Protein AF-0000000071360344 (afdb_homodimer)

Sequence (388 aa):
MTTFVTMDKLINYLLEFGQLNQQQIDLIQRKAQVLELKKGEYFSEAGKIPKQVAFIKEGIFRVCYYNSKGDEITKYFIDENNFAVDIKSFNQKIPSSEYVQAVIDCSLLVFSTESLNDLSATIIQWDGIINKITEKALIEKVNKLSPMLAEDATTRYLKFLEKFPNLANRIPLSYLASYLGITQSSLSRIRKSIMTTFVTMDKLINYLLEFGQLNQQQIDLIQRKAQVLELKKGEYFSEAGKIPKQVAFIKEGIFRVCYYNSKGDEITKYFIDENNFAVDIKSFNQKIPSSEYVQAVIDCSLLVFSTESLNDLSATIIQWDGIINKITEKALIEKVNKLSPMLAEDATTRYLKFLEKFPNLANRIPLSYLASYLGITQSSLSRIRKSI

InterPro domains:
  IPR000595 Cyclic nucleotide-binding domain [PF00027] (36-120)
  IPR014710 RmlC-like jelly roll fold [G3DSA:2.60.120.10] (4-145)
  IPR018490 Cyclic nucleotide-binding domain superfamily [SSF51206] (12-142)

Radius of gyration: 22.09 Å; Cα contacts (8 Å, |Δi|>4): 625; chains: 2; bounding box: 54×63×44 Å

pLDDT: mean 91.69, std 9.58, range [35.25, 98.44]

Secondary structure (DSSP, 8-state):
-TTTGGGHHHHHHHHTSS---HHHHHHHHHH-EEEEE-TT-EEE-TTS---EEEEEEE--EEEEEE-TTS-EEEEEEE-SS-EE--HHHHHHT---SSEEEESS-EEEEEEEHHHHHHHHHH-TTHHHHHHHHHHHHHHHHHHHHGGGGGS-HHHHHHHHHHH-TTTGGGS-HHHHHHHHTS-HHHHHHHHHH-/-TTTGGGHHHHHHHHTSS---HHHHHHHHHH-EEEEE-TT-EEE-TTS---EEEEEEE--EEEEEE-TTS-EEEEEEE-SS-EE--HHHHHHT---SSEEEESS-EEEEEEEHHHHHHHHHH-TTHHHHHHHHHHHHHHHHHHHHGGGGGS-HHHHHHHHHHH-TTTGGGS-HHHHHHHHTS-HHHHHHHHHH-

Foldseek 3Di:
DVLLVLCVLVVVLLVVQHDDDPVLSVLLSVQKDKDKDAAFDWQADAPAQRFKKKAWQAAKKWKWAADPVRDIFTADMDGHSAMDDPVVSHVVVHGDRIIIGTQHITIIIMGGPVSLVVSVVPPVCSVSSVVVRVVVVVVVSVVLPPCLVVDDLLVNVVVCCVVPVPVCVSGDLQNVCRNSVHGSVVVVVSVVVD/DVLLVLCVLVVVLLVVQHDDDPVLSVLLSVQWDKDKDAAFDWQADAPAQRFKKKAWQAAKKWKWAADPVRDIFTADMDGHSAMDDPVVSHVVVHGDRIIIGTQHITIIIMGGPVSLVVSVVPPVCSVSSVVVRVVVVVVVSVVLPPCLVVDDLLVNVVVCCVVPVPVCVSGDLQNVCSNSVHGSVVVVVSVVVD

Organism: NCBI:txid346377

Solvent-accessible surface area (backbone atoms only — not comparable to full-atom values): 20898 Å² total; per-residue (Å²): 125,76,74,63,70,71,43,48,66,56,52,56,55,51,49,76,56,42,83,74,53,72,69,57,49,52,51,53,57,68,48,41,41,82,46,79,41,49,56,70,38,69,82,37,49,53,75,37,58,53,60,56,38,34,35,26,70,37,41,34,36,34,33,30,36,65,49,98,87,64,47,78,38,36,56,50,73,45,49,54,81,35,75,48,63,62,59,68,27,41,75,67,66,34,54,26,82,40,29,32,28,24,66,33,58,26,40,30,40,31,32,40,60,66,41,51,50,50,42,49,74,68,36,85,58,41,58,60,28,52,50,54,52,50,50,52,53,38,50,52,48,37,66,65,40,50,57,48,59,77,43,52,66,64,57,48,51,53,50,44,45,70,76,36,69,76,45,69,86,66,47,59,60,57,52,52,14,35,50,63,42,45,50,48,69,57,45,53,53,47,60,69,72,99,124,77,74,63,71,72,42,49,66,57,51,55,54,51,50,76,56,43,84,75,54,73,69,56,49,52,51,51,58,68,47,42,40,81,45,80,41,49,55,69,38,66,82,37,48,53,73,36,58,54,60,56,38,34,35,27,69,36,40,34,37,36,34,30,35,67,48,99,88,64,47,77,39,36,56,50,73,45,49,54,83,34,75,48,64,62,59,66,25,41,76,66,67,34,54,28,82,39,30,31,28,24,66,32,58,28,38,29,41,32,32,39,60,67,41,50,50,49,44,48,74,68,35,85,58,40,56,58,26,52,49,53,51,50,50,53,53,38,51,52,48,36,64,65,40,51,57,47,58,79,43,53,64,64,57,47,51,53,50,44,46,69,77,36,70,77,46,70,85,64,48,59,60,58,51,52,15,34,49,64,41,46,50,48,67,58,45,54,53,48,61,70,72,100

Nearest PDB structures (foldseek):
  3dn7-assembly1_A  TM=9.462E-01  e=2.264E-11  Cytophaga hutchinsonii ATCC 33406
  4i02-assembly3_D  TM=8.125E-01  e=3.010E-10  Escherichia coli K-12
  3rpq-assembly1_B  TM=7.724E-01  e=7.271E-10  Escherichia coli K-12
  1hw5-assembly1_B  TM=7.408E-01  e=7.271E-10  Escherichia coli
  6dt4-assembly1_B  TM=7.335E-01  e=1.164E-09  Yersinia pestis CO92

Structure (mmCIF, N/CA/C/O backbone):
data_AF-0000000071360344-model_v1
#
loop_
_entity.id
_entity.type
_entity.pdbx_description
1 polymer 'cAMP-binding protein'
#
loop_
_atom_site.group_PDB
_atom_site.id
_atom_site.type_symbol
_atom_site.label_atom_id
_atom_site.label_alt_id
_atom_site.label_comp_id
_atom_site.label_asym_id
_atom_site.label_entity_id
_atom_site.label_seq_id
_atom_site.pdbx_PDB_ins_code
_atom_site.Cartn_x
_atom_site.Cartn_y
_atom_site.Cartn_z
_atom_site.occupancy
_atom_site.B_iso_or_equiv
_atom_site.auth_seq_id
_atom_site.auth_comp_id
_atom_site.auth_asym_id
_atom_site.auth_atom_id
_atom_site.pdbx_PDB_model_num
ATOM 1 N N . MET A 1 1 ? -18.234 30.484 13.055 1 35.28 1 MET A N 1
ATOM 2 C CA . MET A 1 1 ? -18.516 30.75 11.648 1 35.28 1 MET A CA 1
ATOM 3 C C . MET A 1 1 ? -17.266 30.5 10.797 1 35.28 1 MET A C 1
ATOM 5 O O . MET A 1 1 ? -17.375 30.156 9.617 1 35.28 1 MET A O 1
ATOM 9 N N . THR A 1 2 ? -16.078 30.859 11.234 1 41.53 2 THR A N 1
ATOM 10 C CA . THR A 1 2 ? -14.758 31 10.617 1 41.53 2 THR A CA 1
ATOM 11 C C . THR A 1 2 ? -14.148 29.625 10.352 1 41.53 2 THR A C 1
ATOM 13 O O . THR A 1 2 ? -13.273 29.484 9.492 1 41.53 2 THR A O 1
ATOM 16 N N . THR A 1 3 ? -14.586 28.672 11.156 1 45.84 3 THR A N 1
ATOM 17 C CA . THR A 1 3 ? -14.023 27.312 11.133 1 45.84 3 THR A CA 1
ATOM 18 C C . THR A 1 3 ? -14.445 26.578 9.867 1 45.84 3 THR A C 1
ATOM 20 O O . THR A 1 3 ? -13.828 25.578 9.484 1 45.84 3 THR A O 1
ATOM 23 N N . PHE A 1 4 ? -15.594 27.016 9.328 1 49.22 4 PHE A N 1
ATOM 24 C CA . PHE A 1 4 ? -16.312 26.359 8.25 1 49.22 4 PHE A CA 1
ATOM 25 C C . PHE A 1 4 ? -15.539 26.469 6.938 1 49.22 4 PHE A C 1
ATOM 27 O O . PHE A 1 4 ? -15.5 25.531 6.148 1 49.22 4 PHE A O 1
ATOM 34 N N . VAL A 1 5 ? -15.109 27.672 6.594 1 52.62 5 VAL A N 1
ATOM 35 C CA . VAL A 1 5 ? -14.5 27.969 5.301 1 52.62 5 VAL A CA 1
ATOM 36 C C . VAL A 1 5 ? -13.211 27.172 5.141 1 52.62 5 VAL A C 1
ATOM 38 O O . VAL A 1 5 ? -12.844 26.781 4.027 1 52.62 5 VAL A O 1
ATOM 41 N N . THR A 1 6 ? -12.688 26.703 6.297 1 65.44 6 THR A N 1
ATOM 42 C CA . THR A 1 6 ? -11.32 26.219 6.367 1 65.44 6 THR A CA 1
ATOM 43 C C . THR A 1 6 ? -11.25 24.75 5.969 1 65.44 6 THR A C 1
ATOM 45 O O . THR A 1 6 ? -10.156 24.203 5.793 1 65.44 6 THR A O 1
ATOM 48 N N . MET A 1 7 ? -12.453 24.312 5.637 1 86.12 7 MET A N 1
ATOM 49 C CA . MET A 1 7 ? -12.391 22.875 5.422 1 86.12 7 MET A CA 1
ATOM 50 C C . MET A 1 7 ? -12.656 22.531 3.961 1 86.12 7 MET A C 1
ATOM 52 O O . MET A 1 7 ? -13.016 21.391 3.643 1 86.12 7 MET A O 1
ATOM 56 N N . ASP A 1 8 ? -12.516 23.578 3.18 1 90.56 8 ASP A N 1
ATOM 57 C CA . ASP A 1 8 ? -12.797 23.438 1.754 1 90.56 8 ASP A CA 1
ATOM 58 C C . ASP A 1 8 ? -11.852 22.422 1.108 1 90.56 8 ASP A C 1
ATOM 60 O O . ASP A 1 8 ? -12.273 21.609 0.287 1 90.56 8 ASP A O 1
ATOM 64 N N . LYS A 1 9 ? -10.641 22.484 1.525 1 93.56 9 LYS A N 1
ATOM 65 C CA . LYS A 1 9 ? -9.656 21.578 0.947 1 93.56 9 LYS A CA 1
ATOM 66 C C . LYS A 1 9 ? -10.031 20.125 1.223 1 93.56 9 LYS A C 1
ATOM 68 O O . LYS A 1 9 ? -9.93 19.281 0.335 1 93.56 9 LYS A O 1
ATOM 73 N N . LEU A 1 10 ? -10.5 19.922 2.408 1 96.38 10 LEU A N 1
ATOM 74 C CA . LEU A 1 10 ? -10.891 18.578 2.791 1 96.38 10 LEU A CA 1
ATOM 75 C C . LEU A 1 10 ? -12.094 18.109 1.979 1 96.38 10 LEU A C 1
ATOM 77 O O . LEU A 1 10 ? -12.07 17.016 1.4 1 96.38 10 LEU A O 1
ATOM 81 N N . ILE A 1 11 ? -13.062 18.953 1.951 1 96.62 11 ILE A N 1
ATOM 82 C CA . ILE A 1 11 ? -14.305 18.578 1.281 1 96.62 11 ILE A CA 1
ATOM 83 C C . ILE A 1 11 ? -14.039 18.359 -0.207 1 96.62 11 ILE A C 1
ATOM 85 O O . ILE A 1 11 ? -14.523 17.391 -0.792 1 96.62 11 ILE A O 1
ATOM 89 N N . ASN A 1 12 ? -13.273 19.266 -0.785 1 95.44 12 ASN A N 1
ATOM 90 C CA . ASN A 1 12 ? -12.922 19.109 -2.191 1 95.44 12 ASN A CA 1
ATOM 91 C C . ASN A 1 12 ? -12.195 17.797 -2.445 1 95.44 12 ASN A C 1
ATOM 93 O O . ASN A 1 12 ? -12.445 17.125 -3.451 1 95.44 12 ASN A O 1
ATOM 97 N N . TYR A 1 13 ? -11.367 17.469 -1.602 1 95.69 13 TYR A N 1
ATOM 98 C CA . TYR A 1 13 ? -10.641 16.203 -1.731 1 95.69 13 TYR A CA 1
ATOM 99 C C . TYR A 1 13 ? -11.586 15.016 -1.632 1 95.69 13 TYR A C 1
ATOM 101 O O . TYR A 1 13 ? -11.516 14.094 -2.443 1 95.69 13 TYR A O 1
ATOM 109 N N . LEU A 1 14 ? -12.477 15.031 -0.645 1 96.94 14 LEU A N 1
ATOM 110 C CA . LEU A 1 14 ? -13.43 13.945 -0.449 1 96.94 14 LEU A CA 1
ATOM 111 C C . LEU A 1 14 ? -14.32 13.773 -1.68 1 96.94 14 LEU A C 1
ATOM 113 O O . LEU A 1 14 ? -14.625 12.648 -2.078 1 96.94 14 LEU A O 1
ATOM 117 N N . LEU A 1 15 ? -14.625 14.844 -2.275 1 96.44 15 LEU A N 1
ATOM 118 C CA . LEU A 1 15 ? -15.555 14.836 -3.4 1 96.44 15 LEU A CA 1
ATOM 119 C C . LEU A 1 15 ? -14.898 14.234 -4.641 1 96.44 15 LEU A C 1
ATOM 121 O O . LEU A 1 15 ? -15.586 13.859 -5.59 1 96.44 15 LEU A O 1
ATOM 125 N N . GLU A 1 16 ? -13.586 14.18 -4.684 1 95.56 16 GLU A N 1
ATOM 126 C CA . GLU A 1 16 ? -12.891 13.484 -5.766 1 95.56 16 GLU A CA 1
ATOM 127 C C . GLU A 1 16 ? -13.188 11.984 -5.734 1 95.56 16 GLU A C 1
ATOM 129 O O . GLU A 1 16 ? -13 11.289 -6.734 1 95.56 16 GLU A O 1
ATOM 134 N N . PHE A 1 17 ? -13.695 11.508 -4.613 1 95.5 17 PHE A N 1
ATOM 135 C CA . PHE A 1 17 ? -13.805 10.062 -4.441 1 95.5 17 PHE A CA 1
ATOM 136 C C . PHE A 1 17 ? -15.258 9.648 -4.254 1 95.5 17 PHE A C 1
ATOM 138 O O . PHE A 1 17 ? -15.555 8.461 -4.09 1 95.5 17 PHE A O 1
ATOM 145 N N . GLY A 1 18 ? -16.125 10.57 -4.211 1 95.25 18 GLY A N 1
ATOM 146 C CA . GLY A 1 18 ? -17.547 10.273 -4.07 1 95.25 18 GLY A CA 1
ATOM 147 C C . GLY A 1 18 ? -18.406 11.516 -3.994 1 95.25 18 GLY A C 1
ATOM 148 O O . GLY A 1 18 ? -17.906 12.633 -4.082 1 95.25 18 GLY A O 1
ATOM 149 N N . GLN A 1 19 ? -19.703 11.211 -3.816 1 96.44 19 GLN A N 1
ATOM 150 C CA . GLN A 1 19 ? -20.656 12.297 -3.746 1 96.44 19 GLN A CA 1
ATOM 151 C C . GLN A 1 19 ? -21.141 12.516 -2.314 1 96.44 19 GLN A C 1
ATOM 153 O O . GLN A 1 19 ? -21.328 11.555 -1.567 1 96.44 19 GLN A O 1
ATOM 158 N N . LEU A 1 20 ? -21.281 13.734 -2.002 1 97.25 20 LEU A N 1
ATOM 159 C CA . LEU A 1 20 ? -21.812 14.164 -0.709 1 97.25 20 LEU A CA 1
ATOM 160 C C . LEU A 1 20 ? -22.797 15.32 -0.876 1 97.25 20 LEU A C 1
ATOM 162 O O . LEU A 1 20 ? -22.547 16.25 -1.654 1 97.25 20 LEU A O 1
ATOM 166 N N . ASN A 1 21 ? -23.891 15.203 -0.193 1 96.94 21 ASN A N 1
ATOM 167 C CA . ASN A 1 21 ? -24.797 16.344 -0.202 1 96.94 21 ASN A CA 1
ATOM 168 C C . ASN A 1 21 ? -24.422 17.359 0.876 1 96.94 21 ASN A C 1
ATOM 170 O O . ASN A 1 21 ? -23.5 17.125 1.662 1 96.94 21 ASN A O 1
ATOM 174 N N . GLN A 1 22 ? -25.141 18.484 0.868 1 96.62 22 GLN A N 1
ATOM 175 C CA . GLN A 1 22 ? -24.766 19.594 1.745 1 96.62 22 GLN A CA 1
ATOM 176 C C . GLN A 1 22 ? -24.906 19.203 3.213 1 96.62 22 GLN A C 1
ATOM 178 O O . GLN A 1 22 ? -24.094 19.609 4.051 1 96.62 22 GLN A O 1
ATOM 183 N N . GLN A 1 23 ? -25.859 18.391 3.592 1 97.44 23 GLN A N 1
ATOM 184 C CA . GLN A 1 23 ? -26.047 17.938 4.969 1 97.44 23 GLN A CA 1
ATOM 185 C C . GLN A 1 23 ? -24.891 17.062 5.434 1 97.44 23 GLN A C 1
ATOM 187 O O . GLN A 1 23 ? -24.438 17.172 6.57 1 97.44 23 GLN A O 1
ATOM 192 N N . GLN A 1 24 ? -24.531 16.188 4.566 1 97.44 24 GLN A N 1
ATOM 193 C CA . GLN A 1 24 ? -23.391 15.312 4.855 1 97.44 24 GLN A CA 1
ATOM 194 C C . GLN A 1 24 ? -22.109 16.109 5.016 1 97.44 24 GLN A C 1
ATOM 196 O O . GLN A 1 24 ? -21.328 15.859 5.934 1 97.44 24 GLN A O 1
ATOM 201 N N . ILE A 1 25 ? -21.906 17.094 4.156 1 97.19 25 ILE A N 1
ATOM 202 C CA . ILE A 1 25 ? -20.734 17.969 4.207 1 97.19 25 ILE A CA 1
ATOM 203 C C . ILE A 1 25 ? -20.719 18.719 5.535 1 97.19 25 ILE A C 1
ATOM 205 O O . ILE A 1 25 ? -19.688 18.781 6.199 1 97.19 25 ILE A O 1
ATOM 209 N N . ASP A 1 26 ? -21.828 19.188 5.922 1 96.81 26 ASP A N 1
ATOM 210 C CA . ASP A 1 26 ? -21.938 19.922 7.184 1 96.81 26 ASP A CA 1
ATOM 211 C C . ASP A 1 26 ? -21.578 19.016 8.367 1 96.81 26 ASP A C 1
ATOM 213 O O . ASP A 1 26 ? -20.906 19.453 9.305 1 96.81 26 ASP A O 1
ATOM 217 N N . LEU A 1 27 ? -22.062 17.812 8.32 1 97.12 27 LEU A N 1
ATOM 218 C CA . LEU A 1 27 ? -21.781 16.859 9.391 1 97.12 27 LEU A CA 1
ATOM 219 C C . LEU A 1 27 ? -20.281 16.578 9.484 1 97.12 27 LEU A C 1
ATOM 221 O O . LEU A 1 27 ? -19.719 16.547 10.578 1 97.12 27 LEU A O 1
ATOM 225 N N . ILE A 1 28 ? -19.672 16.344 8.32 1 97.56 28 ILE A N 1
ATOM 226 C CA . ILE A 1 28 ? -18.234 16.078 8.266 1 97.56 28 ILE A CA 1
ATOM 227 C C . ILE A 1 28 ? -17.469 17.25 8.875 1 97.56 28 ILE A C 1
ATOM 229 O O . ILE A 1 28 ? -16.562 17.047 9.695 1 97.56 28 ILE A O 1
ATOM 233 N N . GLN A 1 29 ? -17.828 18.422 8.508 1 96.38 29 GLN A N 1
ATOM 234 C CA . GLN A 1 29 ? -17.156 19.625 8.992 1 96.38 29 GLN A CA 1
ATOM 235 C C . GLN A 1 29 ? -17.312 19.766 10.508 1 96.38 29 GLN A C 1
ATOM 237 O O . GLN A 1 29 ? -16.391 20.234 11.188 1 96.38 29 GLN A O 1
ATOM 242 N N . ARG A 1 30 ? -18.422 19.328 11.047 1 96.06 30 ARG A N 1
ATOM 243 C CA . ARG A 1 30 ? -18.672 19.422 12.484 1 96.06 30 ARG A CA 1
ATOM 244 C C . ARG A 1 30 ? -17.828 18.406 13.25 1 96.06 30 ARG A C 1
ATOM 246 O O . ARG A 1 30 ? -17.484 18.625 14.414 1 96.06 30 ARG A O 1
ATOM 253 N N . LYS A 1 31 ? -17.516 17.297 12.586 1 97 31 LYS A N 1
ATOM 254 C CA . LYS A 1 31 ? -16.781 16.219 13.258 1 97 31 LYS A CA 1
ATOM 255 C C . LYS A 1 31 ? -15.281 16.453 13.219 1 97 31 LYS A C 1
ATOM 257 O O . LYS A 1 31 ? -14.523 15.844 13.977 1 97 31 LYS A O 1
ATOM 262 N N . ALA A 1 32 ? -14.898 17.344 12.312 1 96.75 32 ALA A N 1
ATOM 263 C CA . ALA A 1 32 ? -13.477 17.641 12.172 1 96.75 32 ALA A CA 1
ATOM 264 C C . ALA A 1 32 ? -13.039 18.719 13.148 1 96.75 32 ALA A C 1
ATOM 266 O O . ALA A 1 32 ? -13.773 19.688 13.391 1 96.75 32 ALA A O 1
ATOM 267 N N . GLN A 1 33 ? -11.828 18.562 13.727 1 96.5 33 GLN A N 1
ATOM 268 C CA . GLN A 1 33 ? -11.227 19.562 14.594 1 96.5 33 GLN A CA 1
ATOM 269 C C . GLN A 1 33 ? -9.914 20.078 14.016 1 96.5 33 GLN A C 1
ATOM 271 O O . GLN A 1 33 ? -9.148 19.312 13.43 1 96.5 33 GLN A O 1
ATOM 276 N N . VAL A 1 34 ? -9.664 21.328 14.266 1 96.38 34 VAL A N 1
ATOM 277 C CA . VAL A 1 34 ? -8.406 21.922 13.82 1 96.38 34 VAL A CA 1
ATOM 278 C C . VAL A 1 34 ? -7.312 21.641 14.852 1 96.38 34 VAL A C 1
ATOM 280 O O . VAL A 1 34 ? -7.523 21.797 16.047 1 96.38 34 VAL A O 1
ATOM 283 N N . LEU A 1 35 ? -6.199 21.156 14.383 1 97.25 35 LEU A N 1
ATOM 284 C CA . LEU A 1 35 ? -5.023 20.938 15.219 1 97.25 35 LEU A CA 1
ATOM 285 C C . LEU A 1 35 ? -3.789 21.578 14.602 1 97.25 35 LEU A C 1
ATOM 287 O O . LEU A 1 35 ? -3.482 21.359 13.43 1 97.25 35 LEU A O 1
ATOM 291 N N . GLU A 1 36 ? -3.156 22.391 15.359 1 98.25 36 GLU A N 1
ATOM 292 C CA . GLU A 1 36 ? -1.887 22.984 14.945 1 98.25 36 GLU A CA 1
ATOM 293 C C . GLU A 1 36 ? -0.708 22.266 15.602 1 98.25 36 GLU A C 1
ATOM 295 O O . GLU A 1 36 ? -0.715 22.031 16.812 1 98.25 36 GLU A O 1
ATOM 300 N N . LEU A 1 37 ? 0.216 21.891 14.805 1 98.19 37 LEU A N 1
ATOM 301 C CA . LEU A 1 37 ? 1.449 21.281 15.289 1 98.19 37 LEU A CA 1
ATOM 302 C C . LEU A 1 37 ? 2.664 22.094 14.859 1 98.19 37 LEU A C 1
ATOM 304 O O . LEU A 1 37 ? 2.77 22.5 13.695 1 98.19 37 LEU A O 1
ATOM 308 N N . LYS A 1 38 ? 3.525 22.312 15.781 1 98.44 38 LYS A N 1
ATOM 309 C CA . LYS A 1 38 ? 4.77 23 15.453 1 98.44 38 LYS A CA 1
ATOM 310 C C . LYS A 1 38 ? 5.797 22.031 14.875 1 98.44 38 LYS A C 1
ATOM 312 O O . LYS A 1 38 ? 5.734 20.828 15.125 1 98.44 38 LYS A O 1
ATOM 317 N N . LYS A 1 39 ? 6.715 22.688 14.156 1 97.56 39 LYS A N 1
ATOM 318 C CA . LYS A 1 39 ? 7.844 21.906 13.641 1 97.56 39 LYS A CA 1
ATOM 319 C C . LYS A 1 39 ? 8.484 21.078 14.742 1 97.56 39 LYS A C 1
ATOM 321 O O . LYS A 1 39 ? 8.773 21.594 15.828 1 97.56 39 LYS A O 1
ATOM 326 N N . GLY A 1 40 ? 8.578 19.797 14.445 1 97.19 40 GLY A N 1
ATOM 327 C CA . GLY A 1 40 ? 9.258 18.922 15.383 1 97.19 40 GLY A CA 1
ATOM 328 C C . GLY A 1 40 ? 8.305 18.156 16.297 1 97.19 40 GLY A C 1
ATOM 329 O O . GLY A 1 40 ? 8.688 17.156 16.906 1 97.19 40 GLY A O 1
ATOM 330 N N . GLU A 1 41 ? 7.09 18.609 16.391 1 98.12 41 GLU A N 1
ATOM 331 C CA . GLU A 1 41 ? 6.117 17.938 17.25 1 98.12 41 GLU A CA 1
ATOM 332 C C . GLU A 1 41 ? 5.598 16.672 16.594 1 98.12 41 GLU A C 1
ATOM 334 O O . GLU A 1 41 ? 5.582 16.547 15.367 1 98.12 41 GLU A O 1
ATOM 339 N N . TYR A 1 42 ? 5.137 15.742 17.422 1 97.75 42 TYR A N 1
ATOM 340 C CA . TYR A 1 42 ? 4.691 14.445 16.938 1 97.75 42 TYR A CA 1
ATOM 341 C C . TYR A 1 42 ? 3.168 14.367 16.891 1 97.75 42 TYR A C 1
ATOM 343 O O . TYR A 1 42 ? 2.494 14.75 17.859 1 97.75 42 TYR A O 1
ATOM 351 N N . PHE A 1 43 ? 2.678 13.898 15.773 1 98.06 43 PHE A N 1
ATOM 352 C CA . PHE A 1 43 ? 1.261 13.578 15.648 1 98.06 43 PHE A CA 1
ATOM 353 C C . PHE A 1 43 ? 0.966 12.195 16.234 1 98.06 43 PHE A C 1
ATOM 355 O O . PHE A 1 43 ? -0.094 11.977 16.812 1 98.06 43 PHE A O 1
ATOM 362 N N . SER A 1 44 ? 1.82 11.344 15.977 1 97 44 SER A N 1
ATOM 363 C CA . SER A 1 44 ? 1.771 9.977 16.484 1 97 44 SER A CA 1
ATOM 364 C C . SER A 1 44 ? 3.146 9.508 16.938 1 97 44 SER A C 1
ATOM 366 O O . SER A 1 44 ? 4.164 9.875 16.344 1 97 44 SER A O 1
ATOM 368 N N . GLU A 1 45 ? 3.143 8.648 18.062 1 96.56 45 GLU A N 1
ATOM 369 C CA . GLU A 1 45 ? 4.402 8.172 18.625 1 96.56 45 GLU A CA 1
ATOM 370 C C . GLU A 1 45 ? 4.422 6.645 18.703 1 96.56 45 GLU A C 1
ATOM 372 O O . GLU A 1 45 ? 3.408 6.023 19.031 1 96.56 45 GLU A O 1
ATOM 377 N N . ALA A 1 46 ? 5.605 6.137 18.406 1 95.31 46 ALA A N 1
ATOM 378 C CA . ALA A 1 46 ? 5.797 4.707 18.625 1 95.31 46 ALA A CA 1
ATOM 379 C C . ALA A 1 46 ? 5.488 4.324 20.078 1 95.31 46 ALA A C 1
ATOM 381 O O . ALA A 1 46 ? 5.824 5.062 21 1 95.31 46 ALA A O 1
ATOM 382 N N . GLY A 1 47 ? 4.84 3.121 20.203 1 96.31 47 GLY A N 1
ATOM 383 C CA . GLY A 1 47 ? 4.516 2.629 21.531 1 96.31 47 GLY A CA 1
ATOM 384 C C . GLY A 1 47 ? 3.172 3.119 22.047 1 96.31 47 GLY A C 1
ATOM 385 O O . GLY A 1 47 ? 2.693 2.67 23.094 1 96.31 47 GLY A O 1
ATOM 386 N N . LYS A 1 48 ? 2.553 4.012 21.344 1 96.94 48 LYS A N 1
ATOM 387 C CA . LYS A 1 48 ? 1.234 4.527 21.719 1 96.94 48 LYS A CA 1
ATOM 388 C C . LYS A 1 48 ? 0.187 4.129 20.672 1 96.94 48 LYS A C 1
ATOM 390 O O . LYS A 1 48 ? 0.505 3.963 19.5 1 96.94 48 LYS A O 1
ATOM 395 N N . ILE A 1 49 ? -1.021 4.016 21.094 1 96.44 49 ILE A N 1
ATOM 396 C CA . ILE A 1 49 ? -2.129 3.711 20.188 1 96.44 49 ILE A CA 1
ATOM 397 C C . ILE A 1 49 ? -2.613 4.992 19.516 1 96.44 49 ILE A C 1
ATOM 399 O O . ILE A 1 49 ? -2.992 5.953 20.188 1 96.44 49 ILE A O 1
ATOM 403 N N . PRO A 1 50 ? -2.545 5.008 18.156 1 95.69 50 PRO A N 1
ATOM 404 C CA . PRO A 1 50 ? -3.092 6.191 17.484 1 95.69 50 PRO A CA 1
ATOM 405 C C . PRO A 1 50 ? -4.59 6.359 17.719 1 95.69 50 PRO A C 1
ATOM 407 O O . PRO A 1 50 ? -5.34 5.379 17.688 1 95.69 50 PRO A O 1
ATOM 410 N N . LYS A 1 51 ? -5.07 7.645 17.875 1 93.81 51 LYS A N 1
ATOM 411 C CA . LYS A 1 51 ? -6.465 7.879 18.234 1 93.81 51 LYS A CA 1
ATOM 412 C C . LYS A 1 51 ? -7.129 8.867 17.281 1 93.81 51 LYS A C 1
ATOM 414 O O . LYS A 1 51 ? -8.297 9.211 17.453 1 93.81 51 LYS A O 1
ATOM 419 N N . GLN A 1 52 ? -6.348 9.273 16.344 1 96.06 52 GLN A N 1
ATOM 420 C CA . GLN A 1 52 ? -6.879 10.266 15.422 1 96.06 52 GLN A CA 1
ATOM 421 C C . GLN A 1 52 ? -6.32 10.055 14.016 1 96.06 52 GLN A C 1
ATOM 423 O O . GLN A 1 52 ? -5.254 9.461 13.852 1 96.06 52 GLN A O 1
ATOM 428 N N . VAL A 1 53 ? -7.055 10.469 13.062 1 97.62 53 VAL A N 1
ATOM 429 C CA . VAL A 1 53 ? -6.641 10.578 11.672 1 97.62 53 VAL A CA 1
ATOM 430 C C . VAL A 1 53 ? -6.539 12.055 11.273 1 97.62 53 VAL A C 1
ATOM 432 O O . VAL A 1 53 ? -7.426 12.852 11.594 1 97.62 53 VAL A O 1
ATOM 435 N N . ALA A 1 54 ? -5.523 12.383 10.586 1 98.12 54 ALA A N 1
ATOM 436 C CA . ALA A 1 54 ? -5.328 13.781 10.211 1 98.12 54 ALA A CA 1
ATOM 437 C C . ALA A 1 54 ? -5.441 13.969 8.703 1 98.12 54 ALA A C 1
ATOM 439 O O . ALA A 1 54 ? -4.992 13.117 7.934 1 98.12 54 ALA A O 1
ATOM 440 N N . PHE A 1 55 ? -6.039 15.016 8.312 1 98.06 55 PHE A N 1
ATOM 441 C CA . PHE A 1 55 ? -5.91 15.594 6.984 1 98.06 55 PHE A CA 1
ATOM 442 C C . PHE A 1 55 ? -4.988 16.812 7.008 1 98.06 55 PHE A C 1
ATOM 444 O O . PHE A 1 55 ? -5.234 17.766 7.746 1 98.06 55 PHE A O 1
ATOM 451 N N . ILE A 1 56 ? -3.973 16.812 6.195 1 97.5 56 ILE A N 1
ATOM 452 C CA . ILE A 1 56 ? -2.973 17.875 6.227 1 97.5 56 ILE A CA 1
ATOM 453 C C . ILE A 1 56 ? -3.406 19.016 5.316 1 97.5 56 ILE A C 1
ATOM 455 O O . ILE A 1 56 ? -3.254 18.938 4.098 1 97.5 56 ILE A O 1
ATOM 459 N N . LYS A 1 57 ? -3.844 20.047 5.934 1 96.38 57 LYS A N 1
ATOM 460 C CA . LYS A 1 57 ? -4.176 21.234 5.168 1 96.38 57 LYS A CA 1
ATOM 461 C C . LYS A 1 57 ? -2.912 21.984 4.73 1 96.38 57 LYS A C 1
ATOM 463 O O . LYS A 1 57 ? -2.787 22.375 3.57 1 96.38 57 LYS A O 1
ATOM 468 N N . GLU A 1 58 ? -2.096 22.156 5.684 1 95.94 58 GLU A N 1
ATOM 469 C CA . GLU A 1 58 ? -0.793 22.781 5.484 1 95.94 58 GLU A CA 1
ATOM 470 C C . GLU A 1 58 ? 0.291 22.062 6.289 1 95.94 58 GLU A C 1
ATOM 472 O O . GLU A 1 58 ? 0.082 21.719 7.453 1 95.94 58 GLU A O 1
ATOM 477 N N . GLY A 1 59 ? 1.402 21.891 5.531 1 96.62 59 GLY A N 1
ATOM 478 C CA . GLY A 1 59 ? 2.535 21.297 6.223 1 96.62 59 GLY A CA 1
ATOM 479 C C . GLY A 1 59 ? 2.973 19.969 5.629 1 96.62 59 GLY A C 1
ATOM 480 O O . GLY A 1 59 ? 2.475 19.562 4.578 1 96.62 59 GLY A O 1
ATOM 481 N N . ILE A 1 60 ? 3.977 19.375 6.285 1 97.12 60 ILE A N 1
ATOM 482 C CA . ILE A 1 60 ? 4.559 18.109 5.855 1 97.12 60 ILE A CA 1
ATOM 483 C C . ILE A 1 60 ? 4.832 17.234 7.074 1 97.12 60 ILE A C 1
ATOM 485 O O . ILE A 1 60 ? 5.418 17.688 8.062 1 97.12 60 ILE A O 1
ATOM 489 N N . PHE A 1 61 ? 4.359 16.016 6.992 1 97.62 61 PHE A N 1
ATOM 490 C CA . PHE A 1 61 ? 4.723 15.008 7.992 1 97.62 61 PHE A CA 1
ATOM 491 C C . PHE A 1 61 ? 5.859 14.125 7.488 1 97.62 61 PHE A C 1
ATOM 493 O O . PHE A 1 61 ? 5.992 13.914 6.281 1 97.62 61 PHE A O 1
ATOM 500 N N . ARG A 1 62 ? 6.582 13.719 8.43 1 96.25 62 ARG A N 1
ATOM 501 C CA . ARG A 1 62 ? 7.559 12.656 8.219 1 96.25 62 ARG A CA 1
ATOM 502 C C . ARG A 1 62 ? 7.207 11.43 9.055 1 96.25 62 ARG A C 1
ATOM 504 O O . ARG A 1 62 ? 6.906 11.539 10.242 1 96.25 62 ARG A O 1
ATOM 511 N N . VAL A 1 63 ? 7.145 10.273 8.406 1 95.25 63 VAL A N 1
ATOM 512 C CA . VAL A 1 63 ? 7.055 9.008 9.125 1 95.25 63 VAL A CA 1
ATOM 513 C C . VAL A 1 63 ? 8.453 8.422 9.312 1 95.25 63 VAL A C 1
ATOM 515 O O . VAL A 1 63 ? 9.211 8.289 8.352 1 95.25 63 VAL A O 1
ATOM 518 N N . CYS A 1 64 ? 8.781 8.125 10.578 1 94.88 64 CYS A N 1
ATOM 519 C CA . CYS A 1 64 ? 10.133 7.645 10.859 1 94.88 64 CYS A CA 1
ATOM 520 C C . CYS A 1 64 ? 10.117 6.59 11.953 1 94.88 64 CYS A C 1
ATOM 522 O O . CYS A 1 64 ? 9.102 6.41 12.641 1 94.88 64 CYS A O 1
ATOM 524 N N . TYR A 1 65 ? 11.133 5.887 12.016 1 92.44 65 TYR A N 1
ATOM 525 C CA . TYR A 1 65 ? 11.32 4.836 13.016 1 92.44 65 TYR A CA 1
ATOM 526 C C . TYR A 1 65 ? 12.789 4.672 13.367 1 92.44 65 TYR A C 1
ATOM 528 O O . TYR A 1 65 ? 13.664 5.266 12.719 1 92.44 65 TYR A O 1
ATOM 536 N N . TYR A 1 66 ? 13.023 3.957 14.406 1 89.44 66 TYR A N 1
ATOM 537 C CA . TYR A 1 66 ? 14.391 3.648 14.805 1 89.44 66 TYR A CA 1
ATOM 538 C C . TYR A 1 66 ? 14.773 2.229 14.398 1 89.44 66 TYR A C 1
ATOM 540 O O . TYR A 1 66 ? 14.031 1.281 14.664 1 89.44 66 TYR A O 1
ATOM 548 N N . ASN A 1 67 ? 15.93 2.152 13.773 1 83.44 67 ASN A N 1
ATOM 549 C CA . ASN A 1 67 ? 16.375 0.817 13.383 1 83.44 67 ASN A CA 1
ATOM 550 C C . ASN A 1 67 ? 17.062 0.102 14.539 1 83.44 67 ASN A C 1
ATOM 552 O O . ASN A 1 67 ? 17.125 0.628 15.648 1 83.44 67 ASN A O 1
ATOM 556 N N . SER A 1 68 ? 17.531 -1.157 14.297 1 80.75 68 SER A N 1
ATOM 557 C CA . SER A 1 68 ? 18.125 -1.998 15.328 1 80.75 68 SER A CA 1
ATOM 558 C C . SER A 1 68 ? 19.406 -1.377 15.883 1 80.75 68 SER A C 1
ATOM 560 O O . SER A 1 68 ? 19.828 -1.694 17 1 80.75 68 SER A O 1
ATOM 562 N N . LYS A 1 69 ? 20.047 -0.473 15.156 1 84.38 69 LYS A N 1
ATOM 563 C CA . LYS A 1 69 ? 21.281 0.193 15.578 1 84.38 69 LYS A CA 1
ATOM 564 C C . LYS A 1 69 ? 20.969 1.485 16.328 1 84.38 69 LYS A C 1
ATOM 566 O O . LYS A 1 69 ? 21.875 2.15 16.828 1 84.38 69 LYS A O 1
ATOM 571 N N . GLY A 1 70 ? 19.719 1.831 16.344 1 85.5 70 GLY A N 1
ATOM 572 C CA . GLY A 1 70 ? 19.312 3.037 17.047 1 85.5 70 GLY A CA 1
ATOM 573 C C . GLY A 1 70 ? 19.266 4.262 16.156 1 85.5 70 GLY A C 1
ATOM 574 O O . GLY A 1 70 ? 19.047 5.375 16.625 1 85.5 70 GLY A O 1
ATOM 575 N N . ASP A 1 71 ? 19.5 4.066 14.883 1 88.56 71 ASP A N 1
ATOM 576 C CA . ASP A 1 71 ? 19.406 5.188 13.945 1 88.56 71 ASP A CA 1
ATOM 577 C C . ASP A 1 71 ? 17.953 5.52 13.625 1 88.56 71 ASP A C 1
ATOM 579 O O . ASP A 1 71 ? 17.125 4.621 13.453 1 88.56 71 ASP A O 1
ATOM 583 N N . GLU A 1 72 ? 17.719 6.789 13.562 1 92 72 GLU A N 1
ATOM 584 C CA . GLU A 1 72 ? 16.406 7.227 13.102 1 92 72 GLU A CA 1
ATOM 585 C C . GLU A 1 72 ? 16.312 7.191 11.578 1 92 72 GLU A C 1
ATOM 587 O O . GLU A 1 72 ? 17.141 7.797 10.883 1 92 72 GLU A O 1
ATOM 592 N N . ILE A 1 73 ? 15.352 6.48 11.055 1 92.69 73 ILE A N 1
ATOM 593 C CA . ILE A 1 73 ? 15.203 6.309 9.609 1 92.69 73 ILE A CA 1
ATOM 594 C C . ILE A 1 73 ? 13.898 6.949 9.148 1 92.69 73 ILE A C 1
ATOM 596 O O . ILE A 1 73 ? 12.836 6.699 9.727 1 92.69 73 ILE A O 1
ATOM 600 N N . THR A 1 74 ? 14.016 7.785 8.148 1 93.5 74 THR A N 1
ATOM 601 C CA . THR A 1 74 ? 12.828 8.336 7.512 1 93.5 74 THR A CA 1
ATOM 602 C C . THR A 1 74 ? 12.219 7.32 6.547 1 93.5 74 THR A C 1
ATOM 604 O O . THR A 1 74 ? 12.875 6.875 5.605 1 93.5 74 THR A O 1
ATOM 607 N N . LYS A 1 75 ? 11.023 6.953 6.781 1 91.06 75 LYS A N 1
ATOM 608 C CA . LYS A 1 75 ? 10.312 6.008 5.926 1 91.06 75 LYS A CA 1
ATOM 609 C C . LYS A 1 75 ? 9.719 6.707 4.707 1 91.06 75 LYS A C 1
ATOM 611 O O . LYS A 1 75 ? 9.93 6.281 3.57 1 91.06 75 LYS A O 1
ATOM 616 N N . TYR A 1 76 ? 8.969 7.73 4.895 1 91.75 76 TYR A N 1
ATOM 617 C CA . TYR A 1 76 ? 8.406 8.539 3.818 1 91.75 76 TYR A CA 1
ATOM 618 C C . TYR A 1 76 ? 7.832 9.844 4.363 1 91.75 76 TYR A C 1
ATOM 620 O O . TYR A 1 76 ? 7.852 10.086 5.57 1 91.75 76 TYR A O 1
ATOM 628 N N . PHE A 1 77 ? 7.406 10.68 3.434 1 93.06 77 PHE A N 1
ATOM 629 C CA . PHE A 1 77 ? 6.789 11.961 3.771 1 93.06 77 PHE A CA 1
ATOM 630 C C . PHE A 1 77 ? 5.332 11.984 3.33 1 93.06 77 PHE A C 1
ATOM 632 O O . PHE A 1 77 ? 4.945 11.281 2.4 1 93.06 77 PHE A O 1
ATOM 639 N N . ILE A 1 78 ? 4.598 12.742 4.055 1 94.38 78 ILE A N 1
ATOM 640 C CA . ILE A 1 78 ? 3.205 13.008 3.707 1 94.38 78 ILE A CA 1
ATOM 641 C C . ILE A 1 78 ? 2.984 14.516 3.596 1 94.38 78 ILE A C 1
ATOM 643 O O . ILE A 1 78 ? 3.186 15.25 4.566 1 94.38 78 ILE A O 1
ATOM 647 N N . ASP A 1 79 ? 2.588 14.883 2.412 1 93.5 79 ASP A N 1
ATOM 648 C CA . ASP A 1 79 ? 2.457 16.328 2.205 1 93.5 79 ASP A CA 1
ATOM 649 C C . ASP A 1 79 ? 0.989 16.75 2.18 1 93.5 79 ASP A C 1
ATOM 651 O O . ASP A 1 79 ? 0.105 15.953 2.514 1 93.5 79 ASP A O 1
ATOM 655 N N . GLU A 1 80 ? 0.679 17.938 1.867 1 94.06 80 GLU A N 1
ATOM 656 C CA . GLU A 1 80 ? -0.632 18.578 1.925 1 94.06 80 GLU A CA 1
ATOM 657 C C . GLU A 1 80 ? -1.646 17.828 1.058 1 94.06 80 GLU A C 1
ATOM 659 O O . GLU A 1 80 ? -1.282 17.234 0.042 1 94.06 80 GLU A O 1
ATOM 664 N N . ASN A 1 81 ? -2.898 17.812 1.557 1 92.25 81 ASN A N 1
ATOM 665 C CA . ASN A 1 81 ? -4.039 17.219 0.874 1 92.25 81 ASN A CA 1
ATOM 666 C C . ASN A 1 81 ? -3.973 15.688 0.899 1 92.25 81 ASN A C 1
ATOM 668 O O . ASN A 1 81 ? -4.363 15.031 -0.065 1 92.25 81 ASN A O 1
ATOM 672 N N . ASN A 1 82 ? -3.363 15.242 1.879 1 93.75 82 ASN A N 1
ATOM 673 C CA . ASN A 1 82 ? -3.355 13.805 2.164 1 93.75 82 ASN A CA 1
ATOM 674 C C . ASN A 1 82 ? -3.74 13.523 3.613 1 93.75 82 ASN A C 1
ATOM 676 O O . ASN A 1 82 ? -3.596 14.383 4.48 1 93.75 82 ASN A O 1
ATOM 680 N N . PHE A 1 83 ? -4.203 12.328 3.766 1 96.62 83 PHE A N 1
ATOM 681 C CA . PHE A 1 83 ? -4.477 11.852 5.113 1 96.62 83 PHE A CA 1
ATOM 682 C C . PHE A 1 83 ? -3.242 11.18 5.711 1 96.62 83 PHE A C 1
ATOM 684 O O . PHE A 1 83 ? -2.395 10.664 4.98 1 96.62 83 PHE A O 1
ATOM 691 N N . ALA A 1 84 ? -3.168 11.273 7.016 1 96.12 84 ALA A N 1
ATOM 692 C CA . ALA A 1 84 ? -2.084 10.625 7.746 1 96.12 84 ALA A CA 1
ATOM 693 C C . ALA A 1 84 ? -2.625 9.797 8.914 1 96.12 84 ALA A C 1
ATOM 695 O O . ALA A 1 84 ? -3.342 10.32 9.766 1 96.12 84 ALA A O 1
ATOM 696 N N . VAL A 1 85 ? -2.316 8.594 8.914 1 93.31 85 VAL A N 1
ATOM 697 C CA . VAL A 1 85 ? -2.65 7.699 10.023 1 93.31 85 VAL A CA 1
ATOM 698 C C . VAL A 1 85 ? -1.899 6.379 9.859 1 93.31 85 VAL A C 1
ATOM 700 O O . VAL A 1 85 ? -1.654 5.926 8.742 1 93.31 85 VAL A O 1
ATOM 703 N N . ASP A 1 86 ? -1.473 5.852 10.969 1 90.5 86 ASP A N 1
ATOM 704 C CA . ASP A 1 86 ? -1.079 4.449 10.961 1 90.5 86 ASP A CA 1
ATOM 705 C C . ASP A 1 86 ? -2.303 3.535 10.883 1 90.5 86 ASP A C 1
ATOM 707 O O . ASP A 1 86 ? -2.857 3.146 11.914 1 90.5 86 ASP A O 1
ATOM 711 N N . ILE A 1 87 ? -2.6 3.174 9.719 1 90.69 87 ILE A N 1
ATOM 712 C CA . ILE A 1 87 ? -3.875 2.52 9.453 1 90.69 87 ILE A CA 1
ATOM 713 C C . ILE A 1 87 ? -3.963 1.213 10.234 1 90.69 87 ILE A C 1
ATOM 715 O O . ILE A 1 87 ? -4.977 0.935 10.875 1 90.69 87 ILE A O 1
ATOM 719 N N . LYS A 1 88 ? -2.947 0.458 10.18 1 87.81 88 LYS A N 1
ATOM 720 C CA . LYS A 1 88 ? -2.959 -0.835 10.859 1 87.81 88 LYS A CA 1
ATOM 721 C C . LYS A 1 88 ? -3.148 -0.665 12.359 1 87.81 88 LYS A C 1
ATOM 723 O O . LYS A 1 88 ? -4.051 -1.266 12.953 1 87.81 88 LYS A O 1
ATOM 728 N N . SER A 1 89 ? -2.324 0.12 12.961 1 92.81 89 SER A N 1
ATOM 729 C CA . SER A 1 89 ? -2.391 0.345 14.398 1 92.81 89 SER A CA 1
ATOM 730 C C . SER A 1 89 ? -3.701 1.016 14.797 1 92.81 89 SER A C 1
ATOM 732 O O . SER A 1 89 ? -4.277 0.698 15.836 1 92.81 89 SER A O 1
ATOM 734 N N . PHE A 1 90 ? -4.145 1.886 13.961 1 93.75 90 PHE A N 1
ATOM 735 C CA . PHE A 1 90 ? -5.383 2.602 14.227 1 93.75 90 PHE A CA 1
ATOM 736 C C . PHE A 1 90 ? -6.574 1.649 14.211 1 93.75 90 PHE A C 1
ATOM 738 O O . PHE A 1 90 ? -7.367 1.619 15.148 1 93.75 90 PHE A O 1
ATOM 745 N N . ASN A 1 91 ? -6.668 0.874 13.227 1 89.62 91 ASN A N 1
ATOM 746 C CA . ASN A 1 91 ? -7.793 -0.036 13.047 1 89.62 91 ASN A CA 1
ATOM 747 C C . ASN A 1 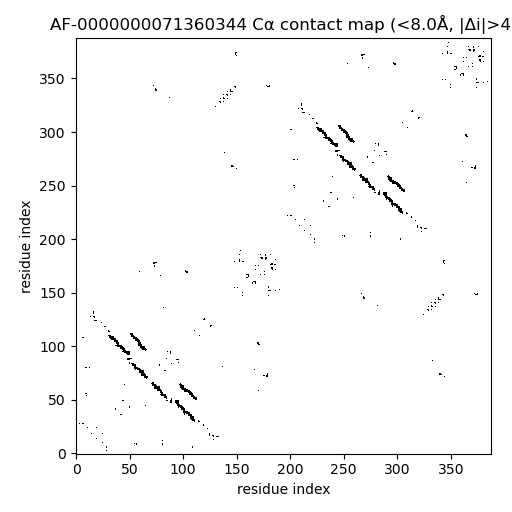91 ? -7.797 -1.138 14.102 1 89.62 91 ASN A C 1
ATOM 749 O O . ASN A 1 91 ? -8.859 -1.535 14.586 1 89.62 91 ASN A O 1
ATOM 753 N N . GLN A 1 92 ? -6.637 -1.576 14.492 1 90.56 92 GLN A N 1
ATOM 754 C CA . GLN A 1 92 ? -6.527 -2.713 15.398 1 90.56 92 GLN A CA 1
ATOM 755 C C . GLN A 1 92 ? -6.371 -2.25 16.844 1 90.56 92 GLN A C 1
ATOM 757 O O . GLN A 1 92 ? -6.359 -3.068 17.766 1 90.56 92 GLN A O 1
ATOM 762 N N . LYS A 1 93 ? -6.262 -0.992 17.047 1 94.69 93 LYS A N 1
ATOM 763 C CA . LYS A 1 93 ? -6.098 -0.409 18.375 1 94.69 93 LYS A CA 1
ATOM 764 C C . LYS A 1 93 ? -4.895 -1.012 19.094 1 94.69 93 LYS A C 1
ATOM 766 O O . LYS A 1 93 ? -5.008 -1.458 20.234 1 94.69 93 LYS A O 1
ATOM 771 N N . ILE A 1 94 ? -3.791 -1.04 18.406 1 95.56 94 ILE A N 1
ATOM 772 C CA . ILE A 1 94 ? -2.52 -1.494 18.953 1 95.56 94 ILE A CA 1
ATOM 773 C C . ILE A 1 94 ? -1.48 -0.381 18.844 1 95.56 94 ILE A C 1
ATOM 775 O O . ILE A 1 94 ? -1.649 0.559 18.062 1 95.56 94 ILE A O 1
ATOM 779 N N . PRO A 1 95 ? -0.412 -0.454 19.609 1 97 95 PRO A N 1
ATOM 780 C CA . PRO A 1 95 ? 0.611 0.593 19.547 1 97 95 PRO A CA 1
ATOM 781 C C . PRO A 1 95 ? 1.299 0.667 18.188 1 97 95 PRO A C 1
ATOM 783 O O . PRO A 1 95 ? 1.548 -0.366 17.562 1 97 95 PRO A O 1
ATOM 786 N N . SER A 1 96 ? 1.558 1.885 17.781 1 95.38 96 SER A N 1
ATOM 787 C CA . SER A 1 96 ? 2.318 2.102 16.562 1 95.38 96 SER A CA 1
ATOM 788 C C . SER A 1 96 ? 3.789 1.746 16.75 1 95.38 96 SER A C 1
ATOM 790 O O . SER A 1 96 ? 4.316 1.834 17.859 1 95.38 96 SER A O 1
ATOM 792 N N . SER A 1 97 ? 4.418 1.375 15.672 1 91.88 97 SER A N 1
ATOM 793 C CA . SER A 1 97 ? 5.855 1.115 15.688 1 91.88 97 SER A CA 1
ATOM 794 C C . SER A 1 97 ? 6.633 2.291 15.109 1 91.88 97 SER A C 1
ATOM 796 O O . SER A 1 97 ? 7.867 2.279 15.102 1 91.88 97 SER A O 1
ATOM 798 N N . GLU A 1 98 ? 5.855 3.305 14.625 1 93.88 98 GLU A N 1
ATOM 799 C CA . GLU A 1 98 ? 6.488 4.422 13.93 1 93.88 98 GLU A CA 1
ATOM 800 C C . GLU A 1 98 ? 6.039 5.758 14.516 1 93.88 98 GLU A C 1
ATOM 802 O O . GLU A 1 98 ? 5.105 5.809 15.312 1 93.88 98 GLU A O 1
ATOM 807 N N . TYR A 1 99 ? 6.82 6.711 14.18 1 96.19 99 TYR A N 1
ATOM 808 C CA . TYR A 1 99 ? 6.512 8.086 14.562 1 96.19 99 TYR A CA 1
ATOM 809 C C . TYR A 1 99 ? 6.008 8.883 13.359 1 96.19 99 TYR A C 1
ATOM 811 O O . TYR A 1 99 ? 6.414 8.633 12.227 1 96.19 99 TYR A O 1
ATOM 819 N N . VAL A 1 100 ? 5.102 9.734 13.641 1 97.62 100 VAL A N 1
ATOM 820 C CA . VAL A 1 100 ? 4.68 10.742 12.672 1 97.62 100 VAL A CA 1
ATOM 821 C C . VAL A 1 100 ? 4.98 12.133 13.219 1 97.62 100 VAL A C 1
ATOM 823 O O . VAL A 1 100 ? 4.402 12.555 14.227 1 97.62 100 VAL A O 1
ATOM 826 N N . GLN A 1 101 ? 5.879 12.82 12.57 1 97.81 101 GLN A N 1
ATOM 827 C CA . GLN A 1 101 ? 6.434 14.07 13.078 1 97.81 101 GLN A CA 1
ATOM 828 C C . GLN A 1 101 ? 6.195 15.211 12.094 1 97.81 101 GLN A C 1
ATOM 830 O O . GLN A 1 101 ? 6.34 15.031 10.883 1 97.81 101 GLN A O 1
ATOM 835 N N . ALA A 1 102 ? 5.82 16.359 12.633 1 98.31 102 ALA A N 1
ATOM 836 C CA . ALA A 1 102 ? 5.734 17.562 11.805 1 98.31 102 ALA A CA 1
ATOM 837 C C . ALA A 1 102 ? 7.125 18.047 11.398 1 98.31 102 ALA A C 1
ATOM 839 O O . ALA A 1 102 ? 7.941 18.391 12.258 1 98.31 102 ALA A O 1
ATOM 840 N N . VAL A 1 103 ? 7.379 18.109 10.133 1 97.5 103 VAL A N 1
ATOM 841 C CA . VAL A 1 103 ? 8.672 18.562 9.617 1 97.5 103 VAL A CA 1
ATOM 842 C C . VAL A 1 103 ? 8.711 20.094 9.602 1 97.5 103 VAL A C 1
ATOM 844 O O . VAL A 1 103 ? 9.781 20.688 9.773 1 97.5 103 VAL A O 1
ATOM 847 N N . ILE A 1 104 ? 7.652 20.719 9.328 1 96.75 104 ILE A N 1
ATOM 848 C CA . ILE A 1 104 ? 7.398 22.141 9.422 1 96.75 104 ILE A CA 1
ATOM 849 C C . ILE A 1 104 ? 6.09 22.391 10.18 1 96.75 104 ILE A C 1
ATOM 851 O O . ILE A 1 104 ? 5.391 21.438 10.547 1 96.75 104 ILE A O 1
ATOM 855 N N . ASP A 1 105 ? 5.797 23.609 10.445 1 98.06 105 ASP A N 1
ATOM 856 C CA . ASP A 1 105 ? 4.52 23.922 11.078 1 98.06 105 ASP A CA 1
ATOM 857 C C . ASP A 1 105 ? 3.354 23.375 10.258 1 98.06 105 ASP A C 1
ATOM 859 O O . ASP A 1 105 ? 3.326 23.516 9.039 1 98.06 105 ASP A O 1
ATOM 863 N N . CYS A 1 106 ? 2.426 22.703 10.961 1 97.94 106 CYS A N 1
ATOM 864 C CA . CYS A 1 106 ? 1.327 22.047 10.266 1 97.94 106 CYS A CA 1
ATOM 865 C C . CYS A 1 106 ? -0.02 22.547 10.766 1 97.94 106 CYS A C 1
ATOM 867 O O . CYS A 1 106 ? -0.179 22.828 1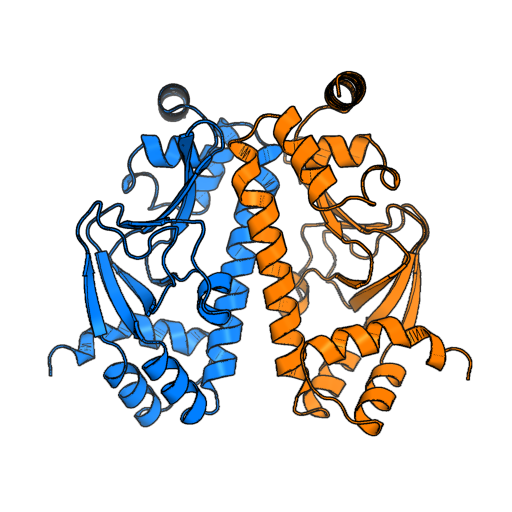1.953 1 97.94 106 CYS A O 1
ATOM 869 N N . SER A 1 107 ? -0.918 22.719 9.891 1 98 107 SER A N 1
ATOM 870 C CA . SER A 1 107 ? -2.344 22.875 10.156 1 98 107 SER A CA 1
ATOM 871 C C . SER A 1 107 ? -3.139 21.672 9.688 1 98 107 SER A C 1
ATOM 873 O O . SER A 1 107 ? -3.141 21.344 8.492 1 98 107 SER A O 1
ATOM 875 N N . LEU A 1 108 ? -3.811 21.047 10.633 1 98 108 LEU A N 1
ATOM 876 C CA . LEU A 1 108 ? -4.445 19.75 10.359 1 98 108 LEU A CA 1
ATOM 877 C C . LEU A 1 108 ? -5.941 19.812 10.656 1 98 108 LEU A C 1
ATOM 879 O O . LEU A 1 108 ? -6.387 20.625 11.469 1 98 108 LEU A O 1
ATOM 883 N N . LEU A 1 109 ? -6.664 19.078 9.883 1 98.12 109 LEU A N 1
ATOM 884 C CA . LEU A 1 109 ? -8 18.672 10.297 1 98.12 109 LEU A CA 1
ATOM 885 C C . LEU A 1 109 ? -8 17.25 10.82 1 98.12 109 LEU A C 1
ATOM 887 O O . LEU A 1 109 ? -7.559 16.328 10.125 1 98.12 109 LEU A O 1
ATOM 891 N N . VAL A 1 110 ? -8.5 17.062 12.031 1 98 110 VAL A N 1
ATOM 892 C CA . VAL A 1 110 ? -8.344 15.758 12.656 1 98 110 VAL A CA 1
ATOM 893 C C . VAL A 1 110 ? -9.719 15.18 12.984 1 98 110 VAL A C 1
ATOM 895 O O . VAL A 1 110 ? -10.648 15.922 13.32 1 98 110 VAL A O 1
ATOM 898 N N . PHE A 1 111 ? -9.82 13.898 12.812 1 97.88 111 PHE A N 1
ATOM 899 C CA . PHE A 1 111 ? -10.992 13.125 13.188 1 97.88 111 PHE A CA 1
ATOM 900 C C . PHE A 1 111 ? -10.648 12.102 14.258 1 97.88 111 PHE A C 1
ATOM 902 O O . PHE A 1 111 ? -9.688 11.352 14.125 1 97.88 111 PHE A O 1
ATOM 909 N N . SER A 1 112 ? -11.477 12.117 15.352 1 96.56 112 SER A N 1
ATOM 910 C CA . SER A 1 112 ? -11.328 11.078 16.359 1 96.56 112 SER A CA 1
ATOM 911 C C . SER A 1 112 ? -11.922 9.758 15.875 1 96.56 112 SER A C 1
ATOM 913 O O . SER A 1 112 ? -12.68 9.727 14.898 1 96.56 112 SER A O 1
ATOM 915 N N . THR A 1 113 ? -11.57 8.695 16.609 1 94.69 113 THR A N 1
ATOM 916 C CA . THR A 1 113 ? -12.172 7.395 16.328 1 94.69 113 THR A CA 1
ATOM 917 C C . THR A 1 113 ? -13.688 7.473 16.422 1 94.69 113 THR A C 1
ATOM 919 O O . THR A 1 113 ? -14.398 6.941 15.555 1 94.69 113 THR A O 1
ATOM 922 N N . GLU A 1 114 ? -14.156 8.109 17.391 1 95.94 114 GLU A N 1
ATOM 923 C CA . GLU A 1 114 ? -15.594 8.258 17.594 1 95.94 114 GLU A CA 1
ATOM 924 C C . GLU A 1 114 ? -16.234 9.023 16.438 1 95.94 114 GLU A C 1
ATOM 926 O O . GLU A 1 114 ? -17.297 8.625 15.945 1 95.94 114 GLU A O 1
ATOM 931 N N . SER A 1 115 ? -15.586 10.078 16.031 1 97.25 115 SER A N 1
ATOM 932 C CA . SER A 1 115 ? -16.109 10.883 14.93 1 97.25 115 SER A CA 1
ATOM 933 C C . SER A 1 115 ? -16.172 10.07 13.648 1 97.25 115 SER A C 1
ATOM 935 O O . SER A 1 115 ? -17.156 10.148 12.906 1 97.25 115 SER A O 1
ATOM 937 N N . LEU A 1 116 ? -15.188 9.336 13.383 1 96.75 116 LEU A N 1
ATOM 938 C CA . LEU A 1 116 ? -15.148 8.516 12.18 1 96.75 116 LEU A CA 1
ATOM 939 C C . LEU A 1 116 ? -16.234 7.441 12.219 1 96.75 116 LEU A C 1
ATOM 941 O O . LEU A 1 116 ? -16.875 7.156 11.203 1 96.75 116 LEU A O 1
ATOM 945 N N . ASN A 1 117 ? -16.391 6.891 13.375 1 95.25 117 ASN A N 1
ATOM 946 C CA . ASN A 1 117 ? -17.453 5.906 13.539 1 95.25 117 ASN A CA 1
ATOM 947 C C . ASN A 1 117 ? -18.828 6.516 13.289 1 95.25 117 ASN A C 1
ATOM 949 O O . ASN A 1 117 ? -19.672 5.898 12.641 1 95.25 117 ASN A O 1
ATOM 953 N N . ASP A 1 118 ? -19.016 7.641 13.789 1 97.44 118 ASP A N 1
ATOM 954 C CA . ASP A 1 118 ? -20.281 8.344 13.594 1 97.44 118 ASP A CA 1
ATOM 955 C C . ASP A 1 118 ? -20.531 8.617 12.109 1 97.44 118 ASP A C 1
ATOM 957 O O . ASP A 1 118 ? -21.641 8.43 11.617 1 97.44 118 ASP A O 1
ATOM 961 N N . LEU A 1 119 ? -19.531 9.102 11.453 1 98 119 LEU A N 1
ATOM 962 C CA . LEU A 1 119 ? -19.656 9.391 10.031 1 98 119 LEU A CA 1
ATOM 963 C C . LEU A 1 119 ? -19.969 8.117 9.242 1 98 119 LEU A C 1
ATOM 965 O O . LEU A 1 119 ? -20.797 8.133 8.336 1 98 119 LEU A O 1
ATOM 969 N N . SER A 1 120 ? -19.312 7.098 9.578 1 96 120 SER A N 1
ATOM 970 C CA . SER A 1 120 ? -19.547 5.805 8.945 1 96 120 SER A CA 1
ATOM 971 C C . SER A 1 120 ? -20.984 5.344 9.156 1 96 120 SER A C 1
ATOM 973 O O . SER A 1 120 ? -21.625 4.82 8.234 1 96 120 SER A O 1
ATOM 975 N N . ALA A 1 121 ? -21.516 5.566 10.289 1 96.19 121 ALA A N 1
ATOM 976 C CA . ALA A 1 121 ? -22.859 5.125 10.648 1 96.19 121 ALA A CA 1
ATOM 977 C C . ALA A 1 121 ? -23.922 6.008 9.984 1 96.19 121 ALA A C 1
ATOM 979 O O . ALA A 1 121 ? -25.031 5.551 9.719 1 96.19 121 ALA A O 1
ATOM 980 N N . THR A 1 122 ? -23.578 7.188 9.703 1 97.25 122 THR A N 1
ATOM 981 C CA . THR A 1 122 ? -24.578 8.172 9.312 1 97.25 122 THR A CA 1
ATOM 982 C C . THR A 1 122 ? -24.562 8.375 7.797 1 97.25 122 THR A C 1
ATOM 984 O O . THR A 1 122 ? -25.625 8.555 7.18 1 97.25 122 THR A O 1
ATOM 987 N N . ILE A 1 123 ? -23.391 8.406 7.25 1 96.81 123 ILE A N 1
ATOM 988 C CA . ILE A 1 123 ? -23.25 8.68 5.82 1 96.81 123 ILE A CA 1
ATOM 989 C C . ILE A 1 123 ? -23.031 7.363 5.07 1 96.81 123 ILE A C 1
ATOM 991 O O . ILE A 1 123 ? -21.969 6.758 5.16 1 96.81 123 ILE A O 1
ATOM 995 N N . ILE A 1 124 ? -23.938 6.988 4.289 1 91.69 124 ILE A N 1
ATOM 996 C CA . ILE A 1 124 ? -23.953 5.703 3.6 1 91.69 124 ILE A CA 1
ATOM 997 C C . ILE A 1 124 ? -22.719 5.574 2.711 1 91.69 124 ILE A C 1
ATOM 999 O O . ILE A 1 124 ? -22.094 4.512 2.654 1 91.69 124 ILE A O 1
ATOM 1003 N N . GLN A 1 125 ? -22.281 6.652 2.094 1 93.12 125 GLN A N 1
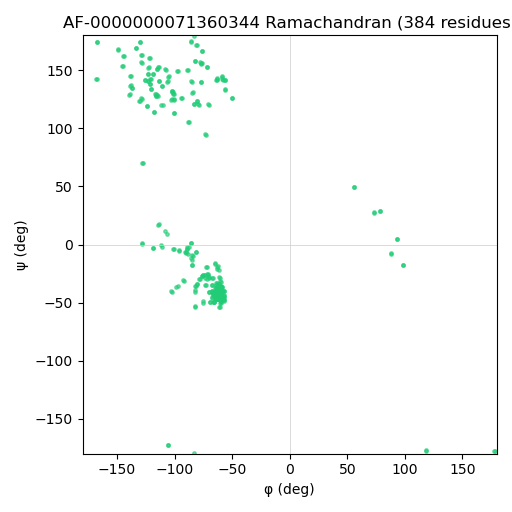ATOM 1004 C CA . GLN A 1 125 ? -21.203 6.609 1.111 1 93.12 125 GLN A CA 1
ATOM 1005 C C . GLN A 1 125 ? -19.844 6.785 1.78 1 93.12 125 GLN A C 1
ATOM 1007 O O . GLN A 1 125 ? -18.812 6.723 1.117 1 93.12 125 GLN A O 1
ATOM 1012 N N . TRP A 1 126 ? -19.828 7.008 3.035 1 96.12 126 TRP A N 1
ATOM 1013 C CA . TRP A 1 126 ? -18.609 7.395 3.74 1 96.12 126 TRP A CA 1
ATOM 1014 C C . TRP A 1 126 ? -17.531 6.32 3.602 1 96.12 126 TRP A C 1
ATOM 1016 O O . TRP A 1 126 ? -16.422 6.605 3.172 1 96.12 126 TRP A O 1
ATOM 1026 N N . ASP A 1 127 ? -17.891 5.094 3.877 1 92.94 127 ASP A N 1
ATOM 1027 C CA . ASP A 1 127 ? -16.906 4.023 3.871 1 92.94 127 ASP A CA 1
ATOM 1028 C C . ASP A 1 127 ? -16.344 3.801 2.469 1 92.94 127 ASP A C 1
ATOM 1030 O O . ASP A 1 127 ? -15.156 3.498 2.311 1 92.94 127 ASP A O 1
ATOM 1034 N N . GLY A 1 128 ? -17.203 3.934 1.509 1 92.5 128 GLY A N 1
ATOM 1035 C CA . GLY A 1 128 ? -16.734 3.84 0.136 1 92.5 128 GLY A CA 1
ATOM 1036 C C . GLY A 1 128 ? -15.711 4.902 -0.219 1 92.5 128 GLY A C 1
ATOM 1037 O O . GLY A 1 128 ? -14.695 4.609 -0.853 1 92.5 128 GLY A O 1
ATOM 1038 N N . ILE A 1 129 ? -15.945 6.098 0.188 1 95.38 129 ILE A N 1
ATOM 1039 C CA . ILE A 1 129 ? -15.047 7.223 -0.054 1 95.38 129 ILE A CA 1
ATOM 1040 C C . ILE A 1 129 ? -13.719 6.977 0.647 1 95.38 129 ILE A C 1
ATOM 1042 O O . ILE A 1 129 ? -12.656 7.09 0.03 1 95.38 129 ILE A O 1
ATOM 1046 N N . ILE A 1 130 ? -13.75 6.562 1.872 1 94.75 130 ILE A N 1
ATOM 1047 C CA . ILE A 1 130 ? -12.547 6.371 2.678 1 94.75 130 ILE A CA 1
ATOM 1048 C C . ILE A 1 130 ? -11.734 5.207 2.119 1 94.75 130 ILE A C 1
ATOM 1050 O O . ILE A 1 130 ? -10.5 5.266 2.072 1 94.75 130 ILE A O 1
ATOM 1054 N N . ASN A 1 131 ? -12.43 4.203 1.727 1 93.38 131 ASN A N 1
ATOM 1055 C CA . ASN A 1 131 ? -11.742 3.055 1.141 1 93.38 131 ASN A CA 1
ATOM 1056 C C . ASN A 1 131 ? -10.969 3.443 -0.114 1 93.38 131 ASN A C 1
ATOM 1058 O O . ASN A 1 131 ? -9.836 3.002 -0.309 1 93.38 131 ASN A O 1
ATOM 1062 N N . LYS A 1 132 ? -11.57 4.195 -0.924 1 93.38 132 LYS A N 1
ATOM 1063 C CA . LYS A 1 132 ? -10.914 4.652 -2.145 1 93.38 132 LYS A CA 1
ATOM 1064 C C . LYS A 1 132 ? -9.695 5.516 -1.821 1 93.38 132 LYS A C 1
ATOM 1066 O O . LYS A 1 132 ? -8.648 5.379 -2.451 1 93.38 132 LYS A O 1
ATOM 1071 N N . ILE A 1 133 ? -9.805 6.363 -0.894 1 94.94 133 ILE A N 1
ATOM 1072 C CA . ILE A 1 133 ? -8.719 7.23 -0.464 1 94.94 133 ILE A CA 1
ATOM 1073 C C . ILE A 1 133 ? -7.578 6.387 0.099 1 94.94 133 ILE A C 1
ATOM 1075 O O . ILE A 1 133 ? -6.41 6.602 -0.242 1 94.94 133 ILE A O 1
ATOM 1079 N N . THR A 1 134 ? -7.906 5.461 0.944 1 94.62 134 THR A N 1
ATOM 1080 C CA . THR A 1 134 ? -6.926 4.578 1.564 1 94.62 134 THR A CA 1
ATOM 1081 C C . THR A 1 134 ? -6.172 3.779 0.504 1 94.62 134 THR A C 1
ATOM 1083 O O . THR A 1 134 ? -4.941 3.693 0.542 1 94.62 134 THR A O 1
ATOM 1086 N N . GLU A 1 135 ? -6.887 3.232 -0.347 1 92.94 135 GLU A N 1
ATOM 1087 C CA . GLU A 1 135 ? -6.289 2.459 -1.433 1 92.94 135 GLU A CA 1
ATOM 1088 C C . GLU A 1 135 ? -5.316 3.309 -2.246 1 92.94 135 GLU A C 1
ATOM 1090 O O . GLU A 1 135 ? -4.191 2.887 -2.518 1 92.94 135 GLU A O 1
ATOM 1095 N N . LYS A 1 136 ? -5.754 4.473 -2.609 1 92.12 136 LYS A N 1
ATOM 1096 C CA . LYS A 1 136 ? -4.902 5.383 -3.377 1 92.12 136 LYS A CA 1
ATOM 1097 C C . LYS A 1 136 ? -3.615 5.699 -2.623 1 92.12 136 LYS A C 1
ATOM 1099 O O . LYS A 1 136 ? -2.525 5.648 -3.195 1 92.12 136 LYS A O 1
ATOM 1104 N N . ALA A 1 137 ? -3.768 5.988 -1.402 1 91.88 137 ALA A N 1
ATOM 1105 C CA . ALA A 1 137 ? -2.615 6.344 -0.581 1 91.88 137 ALA A CA 1
ATOM 1106 C C . ALA A 1 137 ? -1.63 5.184 -0.483 1 91.88 137 ALA A C 1
ATOM 1108 O O . ALA A 1 137 ? -0.42 5.371 -0.628 1 91.88 137 ALA A O 1
ATOM 1109 N N . LEU A 1 138 ? -2.129 4.016 -0.252 1 91.25 138 LEU A N 1
ATOM 1110 C CA . LEU A 1 138 ? -1.285 2.836 -0.089 1 91.25 138 LEU A CA 1
ATOM 1111 C C . LEU A 1 138 ? -0.604 2.471 -1.403 1 91.25 138 LEU A C 1
ATOM 1113 O O . LEU A 1 138 ? 0.572 2.1 -1.416 1 91.25 138 LEU A O 1
ATOM 1117 N N . ILE A 1 139 ? -1.303 2.568 -2.463 1 89.94 139 ILE A N 1
ATOM 1118 C CA . ILE A 1 139 ? -0.734 2.301 -3.779 1 89.94 139 ILE A CA 1
ATOM 1119 C C . ILE A 1 139 ? 0.426 3.258 -4.047 1 89.94 139 ILE A C 1
ATOM 1121 O O . ILE A 1 139 ? 1.484 2.844 -4.523 1 89.94 139 ILE A O 1
ATOM 1125 N N . GLU A 1 140 ? 0.241 4.488 -3.768 1 87.31 140 GLU A N 1
ATOM 1126 C CA . GLU A 1 140 ? 1.289 5.488 -3.957 1 87.31 140 GLU A CA 1
ATOM 1127 C C . GLU A 1 140 ? 2.523 5.156 -3.121 1 87.31 140 GLU A C 1
ATOM 1129 O O . GLU A 1 140 ? 3.654 5.316 -3.584 1 87.31 140 GLU A O 1
ATOM 1134 N N . LYS A 1 141 ? 2.311 4.691 -1.957 1 86.25 141 LYS A N 1
ATOM 1135 C CA . LYS A 1 141 ? 3.422 4.316 -1.09 1 86.25 141 LYS A CA 1
ATOM 1136 C C . LYS A 1 141 ? 4.168 3.105 -1.645 1 86.25 141 LYS A C 1
ATOM 1138 O O . LYS A 1 141 ? 5.402 3.084 -1.657 1 86.25 141 LYS A O 1
ATOM 1143 N N . VAL A 1 142 ? 3.471 2.164 -2.057 1 84.5 142 VAL A N 1
ATOM 1144 C CA . VAL A 1 142 ? 4.074 0.969 -2.639 1 84.5 142 VAL A CA 1
ATOM 1145 C C . VAL A 1 142 ? 4.891 1.352 -3.871 1 84.5 142 VAL A C 1
ATOM 1147 O O . VAL A 1 142 ? 6.027 0.902 -4.035 1 84.5 142 VAL A O 1
ATOM 1150 N N . ASN A 1 143 ? 4.352 2.197 -4.711 1 81.44 143 ASN A N 1
ATOM 1151 C CA . ASN A 1 143 ? 4.988 2.578 -5.969 1 81.44 143 ASN A CA 1
ATOM 1152 C C . ASN A 1 143 ? 6.223 3.445 -5.73 1 81.44 143 ASN A C 1
ATOM 1154 O O . ASN A 1 143 ? 7.156 3.439 -6.535 1 81.44 143 ASN A O 1
ATOM 1158 N N . LYS A 1 144 ? 6.238 4.129 -4.715 1 75.19 144 LYS A N 1
ATOM 1159 C CA . LYS A 1 144 ? 7.371 4.984 -4.371 1 75.19 144 LYS A CA 1
ATOM 1160 C C . LYS A 1 144 ? 8.516 4.172 -3.773 1 75.19 144 LYS A C 1
ATOM 1162 O O . LYS A 1 144 ? 9.688 4.48 -3.998 1 75.19 144 LYS A O 1
ATOM 1167 N N . LEU A 1 145 ? 8.266 3.113 -3.123 1 71.69 145 LEU A N 1
ATOM 1168 C CA . LEU A 1 145 ? 9.25 2.361 -2.354 1 71.69 145 LEU A CA 1
ATOM 1169 C C . LEU A 1 145 ? 9.891 1.271 -3.207 1 71.69 145 LEU A C 1
ATOM 1171 O O . LEU A 1 145 ? 11.078 0.972 -3.051 1 71.69 145 LEU A O 1
ATOM 1175 N N . SER A 1 146 ? 9.312 0.675 -4.133 1 65.25 146 SER A N 1
ATOM 1176 C CA . SER A 1 146 ? 9.711 -0.525 -4.863 1 65.25 146 SER A CA 1
ATOM 1177 C C . SER A 1 146 ? 10.961 -0.278 -5.691 1 65.25 146 SER A C 1
ATOM 1179 O O . SER A 1 146 ? 11.914 -1.062 -5.637 1 65.25 146 SER A O 1
ATOM 1181 N N . PRO A 1 147 ? 11.102 0.783 -6.332 1 66.31 147 PRO A N 1
ATOM 1182 C CA . PRO A 1 147 ? 12.266 0.895 -7.219 1 66.31 147 PRO A CA 1
ATOM 1183 C C . PRO A 1 147 ? 13.539 1.286 -6.477 1 66.31 147 PRO A C 1
ATOM 1185 O O . PRO A 1 147 ? 14.641 1.17 -7.027 1 66.31 147 PRO A O 1
ATOM 1188 N N . MET A 1 148 ? 13.477 1.571 -5.32 1 77.44 148 MET A N 1
ATOM 1189 C CA . MET A 1 148 ? 14.578 2.324 -4.719 1 77.44 148 MET A CA 1
ATOM 1190 C C . MET A 1 148 ? 15.805 1.439 -4.535 1 77.44 148 MET A C 1
ATOM 1192 O O . MET A 1 148 ? 16.938 1.887 -4.742 1 77.44 148 MET A O 1
ATOM 1196 N N . LEU A 1 149 ? 15.617 0.226 -4.242 1 78.5 149 LEU A N 1
ATOM 1197 C CA . LEU A 1 149 ? 16.75 -0.657 -3.994 1 78.5 149 LEU A CA 1
ATOM 1198 C C . LEU A 1 149 ? 17.562 -0.882 -5.273 1 78.5 149 LEU A C 1
ATOM 1200 O O . LEU A 1 149 ? 18.781 -1.067 -5.219 1 78.5 149 LEU A O 1
ATOM 1204 N N . ALA A 1 150 ? 16.922 -0.8 -6.316 1 79.5 150 ALA A N 1
ATOM 1205 C CA . ALA A 1 150 ? 17.562 -1.101 -7.598 1 79.5 150 ALA A CA 1
ATOM 1206 C C . ALA A 1 150 ? 18.188 0.15 -8.203 1 79.5 150 ALA A C 1
ATOM 1208 O O . ALA A 1 150 ? 18.922 0.067 -9.195 1 79.5 150 ALA A O 1
ATOM 1209 N N . GLU A 1 151 ? 17.984 1.25 -7.648 1 85.31 151 GLU A N 1
ATOM 1210 C CA . GLU A 1 151 ? 18.438 2.527 -8.195 1 85.31 151 GLU A CA 1
ATOM 1211 C C . GLU A 1 151 ? 19.594 3.096 -7.391 1 85.31 151 GLU A C 1
ATOM 1213 O O . GLU A 1 151 ? 19.703 2.846 -6.188 1 85.31 151 GLU A O 1
ATOM 1218 N N . ASP A 1 152 ? 20.391 3.832 -8.117 1 87.81 152 ASP A N 1
ATOM 1219 C CA . ASP A 1 152 ? 21.438 4.535 -7.383 1 87.81 152 ASP A CA 1
ATOM 1220 C C . ASP A 1 152 ? 20.891 5.809 -6.742 1 87.81 152 ASP A C 1
ATOM 1222 O O . ASP A 1 152 ? 19.766 6.227 -7.027 1 87.81 152 ASP A O 1
ATOM 1226 N N . ALA A 1 153 ? 21.719 6.387 -5.938 1 89.19 153 ALA A N 1
ATOM 1227 C CA . ALA A 1 153 ? 21.312 7.531 -5.125 1 89.19 153 ALA A CA 1
ATOM 1228 C C . ALA A 1 153 ? 20.891 8.703 -6.004 1 89.19 153 ALA A C 1
ATOM 1230 O O . ALA A 1 153 ? 19.922 9.398 -5.699 1 89.19 153 ALA A O 1
ATOM 1231 N N . THR A 1 154 ? 21.609 8.914 -7.047 1 93.56 154 THR A N 1
ATOM 1232 C CA . THR A 1 154 ? 21.297 10.023 -7.941 1 93.56 154 THR A CA 1
ATOM 1233 C C . THR A 1 154 ? 19.938 9.82 -8.594 1 93.56 154 THR A C 1
ATOM 1235 O O . THR A 1 154 ? 19.109 10.742 -8.625 1 93.56 154 THR A O 1
ATOM 1238 N N . THR A 1 155 ? 19.688 8.695 -9.055 1 90.88 155 THR A N 1
ATOM 1239 C CA . THR A 1 155 ? 18.406 8.359 -9.688 1 90.88 155 THR A CA 1
ATOM 1240 C C . THR A 1 155 ? 17.266 8.492 -8.688 1 90.88 155 THR A C 1
ATOM 1242 O O . THR A 1 155 ? 16.203 9.031 -9.016 1 90.88 155 THR A O 1
ATOM 1245 N N . ARG A 1 156 ? 17.531 7.988 -7.512 1 90.06 156 ARG A N 1
ATOM 1246 C CA . ARG A 1 156 ? 16.516 8.094 -6.469 1 90.06 156 ARG A CA 1
ATOM 1247 C C . ARG A 1 156 ? 16.172 9.555 -6.191 1 90.06 156 ARG A C 1
ATOM 1249 O O . ARG A 1 156 ? 15 9.898 -6.047 1 90.06 156 ARG A O 1
ATOM 1256 N N . TYR A 1 157 ? 17.156 10.391 -6.102 1 92.81 157 TYR A N 1
ATOM 1257 C CA . TYR A 1 157 ? 16.953 11.805 -5.809 1 92.81 157 TYR A CA 1
ATOM 1258 C C . TYR A 1 157 ? 16.188 12.484 -6.934 1 92.81 157 TYR A C 1
ATOM 1260 O O . TYR A 1 157 ? 15.234 13.234 -6.68 1 92.81 157 TYR A O 1
ATOM 1268 N N . LEU A 1 158 ? 16.516 12.195 -8.133 1 92.12 158 LEU A N 1
ATOM 1269 C CA . LEU A 1 158 ? 15.859 12.797 -9.289 1 92.12 158 LEU A CA 1
ATOM 1270 C C . LEU A 1 158 ? 14.398 12.375 -9.375 1 92.12 158 LEU A C 1
ATOM 1272 O O . LEU A 1 158 ? 13.531 13.195 -9.672 1 92.12 158 LEU A O 1
ATOM 1276 N N . LYS A 1 159 ? 14.156 11.203 -9.148 1 89.19 159 LYS A N 1
ATOM 1277 C CA . LYS A 1 159 ? 12.781 10.719 -9.141 1 89.19 159 LYS A CA 1
ATOM 1278 C C . LYS A 1 159 ? 11.977 11.367 -8.023 1 89.19 159 LYS A C 1
ATOM 1280 O O . LYS A 1 159 ? 10.789 11.648 -8.188 1 89.19 159 LYS A O 1
ATOM 1285 N N . PHE A 1 160 ? 12.586 11.531 -6.895 1 90.12 160 PHE A N 1
ATOM 1286 C CA . PHE A 1 160 ? 11.93 12.234 -5.797 1 90.12 160 PHE A CA 1
ATOM 1287 C C . PHE A 1 160 ? 11.523 13.641 -6.219 1 90.12 160 PHE A C 1
ATOM 1289 O O . PHE A 1 160 ? 10.398 14.078 -5.949 1 90.12 160 PHE A O 1
ATOM 1296 N N . LEU A 1 161 ? 12.422 14.297 -6.828 1 91.81 161 LEU A N 1
ATOM 1297 C CA . LEU A 1 161 ? 12.148 15.656 -7.281 1 91.81 161 LEU A CA 1
ATOM 1298 C C . LEU A 1 161 ? 10.984 15.68 -8.266 1 91.81 161 LEU A C 1
ATOM 1300 O O . LEU A 1 161 ? 10.195 16.625 -8.273 1 91.81 161 LEU A O 1
ATOM 1304 N N . GLU A 1 162 ? 10.898 14.656 -9.086 1 88.75 162 GLU A N 1
ATOM 1305 C CA . GLU A 1 162 ? 9.828 14.555 -10.078 1 88.75 162 GLU A CA 1
ATOM 1306 C C . GLU A 1 162 ? 8.484 14.289 -9.414 1 88.75 162 GLU A C 1
ATOM 1308 O O . GLU A 1 162 ? 7.473 14.898 -9.766 1 88.75 162 GLU A O 1
ATOM 1313 N N . LYS A 1 163 ? 8.523 13.484 -8.484 1 82.62 163 LYS A N 1
ATOM 1314 C CA . LYS A 1 163 ? 7.293 13.047 -7.828 1 82.62 163 LYS A CA 1
ATOM 1315 C C . LYS A 1 163 ? 6.816 14.07 -6.805 1 82.62 163 LYS A C 1
ATOM 1317 O O . LYS A 1 163 ? 5.613 14.234 -6.59 1 82.62 163 LYS A O 1
ATOM 1322 N N . PHE A 1 164 ? 7.832 14.68 -6.227 1 85.94 164 PHE A N 1
ATOM 1323 C CA . PHE A 1 164 ? 7.527 15.648 -5.18 1 85.94 164 PHE A CA 1
ATOM 1324 C C . PHE A 1 164 ? 8.211 16.984 -5.453 1 85.94 164 PHE A C 1
ATOM 1326 O O . PHE A 1 164 ? 9.055 17.422 -4.672 1 85.94 164 PHE A O 1
ATOM 1333 N N . PRO A 1 165 ? 7.766 17.641 -6.418 1 83.81 165 PRO A N 1
ATOM 1334 C CA . PRO A 1 165 ? 8.484 18.828 -6.879 1 83.81 165 PRO A CA 1
ATOM 1335 C C . PRO A 1 165 ? 8.586 19.906 -5.805 1 83.81 165 PRO A C 1
ATOM 1337 O O . PRO A 1 165 ? 9.562 20.672 -5.777 1 83.81 165 PRO A O 1
ATOM 1340 N N . ASN A 1 166 ? 7.707 20.016 -4.895 1 85.19 166 ASN A N 1
ATOM 1341 C CA . ASN A 1 166 ? 7.738 21.125 -3.936 1 85.19 166 ASN A CA 1
ATOM 1342 C C . ASN A 1 166 ? 8.156 20.641 -2.549 1 85.19 166 ASN A C 1
ATOM 1344 O O . ASN A 1 166 ? 8.188 21.422 -1.6 1 85.19 166 ASN A O 1
ATOM 1348 N N . LEU A 1 167 ? 8.617 19.469 -2.447 1 90.06 167 LEU A N 1
ATOM 1349 C CA . LEU A 1 167 ? 8.859 18.891 -1.125 1 90.06 167 LEU A CA 1
ATOM 1350 C C . LEU A 1 167 ? 10.328 19.016 -0.742 1 90.06 167 LEU A C 1
ATOM 1352 O O . LEU A 1 167 ? 10.656 19.297 0.414 1 90.06 167 LEU A O 1
ATOM 1356 N N . ALA A 1 168 ? 11.203 18.875 -1.695 1 88.81 168 ALA A N 1
ATOM 1357 C CA . ALA A 1 168 ? 12.641 18.781 -1.438 1 88.81 168 ALA A CA 1
ATOM 1358 C C . ALA A 1 168 ? 13.164 20.047 -0.768 1 88.81 168 ALA A C 1
ATOM 1360 O O . ALA A 1 168 ? 14.031 19.984 0.104 1 88.81 168 ALA A O 1
ATOM 1361 N N . ASN A 1 169 ? 12.609 21.094 -1.105 1 89.06 169 ASN A N 1
ATOM 1362 C CA . ASN A 1 169 ? 13.094 22.359 -0.557 1 89.06 169 ASN A CA 1
ATOM 1363 C C . ASN A 1 169 ? 12.398 22.703 0.755 1 89.06 169 ASN A C 1
ATOM 1365 O O . ASN A 1 169 ? 12.742 23.703 1.404 1 89.06 169 ASN A O 1
ATOM 1369 N N . ARG A 1 170 ? 11.492 21.875 1.136 1 94.06 170 ARG A N 1
ATOM 1370 C CA . ARG A 1 170 ? 10.688 22.188 2.314 1 94.06 170 ARG A CA 1
ATOM 1371 C C . ARG A 1 170 ? 11.031 21.25 3.471 1 94.06 170 ARG A C 1
ATOM 1373 O O . ARG A 1 170 ? 10.5 21.406 4.574 1 94.06 170 ARG A O 1
ATOM 1380 N N . ILE A 1 171 ? 11.938 20.344 3.162 1 95.19 171 ILE A N 1
ATOM 1381 C CA . ILE A 1 171 ? 12.266 19.406 4.223 1 95.19 171 ILE A CA 1
ATOM 1382 C C . 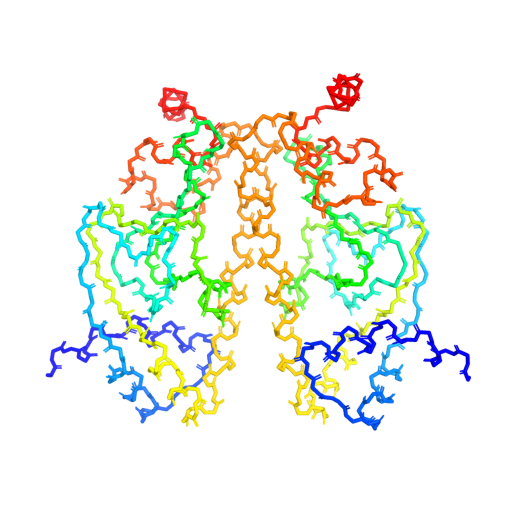ILE A 1 171 ? 13.758 19.469 4.52 1 95.19 171 ILE A C 1
ATOM 1384 O O . ILE A 1 171 ? 14.562 19.797 3.641 1 95.19 171 ILE A O 1
ATOM 1388 N N . PRO A 1 172 ? 14.172 19.141 5.75 1 95.25 172 PRO A N 1
ATOM 1389 C CA . PRO A 1 172 ? 15.602 19.078 6.062 1 95.25 172 PRO A CA 1
ATOM 1390 C C . PRO A 1 172 ? 16.344 18.078 5.188 1 95.25 172 PRO A C 1
ATOM 1392 O O . PRO A 1 172 ? 15.828 16.984 4.91 1 95.25 172 PRO A O 1
ATOM 1395 N N . LEU A 1 173 ? 17.5 18.484 4.871 1 93.75 173 LEU A N 1
ATOM 1396 C CA . LEU A 1 173 ? 18.328 17.672 3.994 1 93.75 173 LEU A CA 1
ATOM 1397 C C . LEU A 1 173 ? 18.609 16.312 4.629 1 93.75 173 LEU A C 1
ATOM 1399 O O . LEU A 1 173 ? 18.688 15.297 3.932 1 93.75 173 LEU A O 1
ATOM 1403 N N . SER A 1 174 ? 18.766 16.328 5.887 1 95.25 174 SER A N 1
ATOM 1404 C CA . SER A 1 174 ? 19.078 15.094 6.598 1 95.25 174 SER A CA 1
ATOM 1405 C C . SER A 1 174 ? 17.938 14.094 6.484 1 95.25 174 SER A C 1
ATOM 1407 O O . SER A 1 174 ? 18.156 12.898 6.312 1 95.25 174 SER A O 1
ATOM 1409 N N . TYR A 1 175 ? 16.703 14.586 6.574 1 95.12 175 TYR A N 1
ATOM 1410 C CA . TYR A 1 175 ? 15.539 13.711 6.434 1 95.12 175 TYR A CA 1
ATOM 1411 C C . TYR A 1 175 ? 15.445 13.141 5.023 1 95.12 175 TYR A C 1
ATOM 1413 O O . TYR A 1 175 ? 15.133 11.969 4.836 1 95.12 175 TYR A O 1
ATOM 1421 N N . LEU A 1 176 ? 15.68 14.008 4.117 1 94.31 176 LEU A N 1
ATOM 1422 C CA . LEU A 1 176 ? 15.633 13.578 2.723 1 94.31 176 LEU A CA 1
ATOM 1423 C C . LEU A 1 176 ? 16.703 12.531 2.441 1 94.31 176 LEU A C 1
ATOM 1425 O O . LEU A 1 176 ? 16.453 11.531 1.769 1 94.31 176 LEU A O 1
ATOM 1429 N N . ALA A 1 177 ? 17.938 12.766 2.92 1 93.94 177 ALA A N 1
ATOM 1430 C CA . ALA A 1 177 ? 19.031 11.805 2.754 1 93.94 177 ALA A CA 1
ATOM 1431 C C . ALA A 1 177 ? 18.656 10.453 3.354 1 93.94 177 ALA A C 1
ATOM 1433 O O . ALA A 1 177 ? 18.891 9.406 2.738 1 93.94 177 ALA A O 1
ATOM 1434 N N . SER A 1 178 ? 18.094 10.531 4.535 1 92.62 178 SER A N 1
ATOM 1435 C CA . SER A 1 178 ? 17.656 9.32 5.207 1 92.62 178 SER A CA 1
ATOM 1436 C C . SER A 1 178 ? 16.625 8.555 4.363 1 92.62 178 SER A C 1
ATOM 1438 O O . SER A 1 178 ? 16.75 7.344 4.188 1 92.62 178 SER A O 1
ATOM 1440 N N . TYR A 1 179 ? 15.664 9.242 3.822 1 91.44 179 TYR A N 1
ATOM 1441 C CA . TYR A 1 179 ? 14.633 8.664 2.967 1 91.44 179 TYR A CA 1
ATOM 1442 C C . TYR A 1 179 ? 15.258 7.996 1.745 1 91.44 179 TYR A C 1
ATOM 1444 O O . TYR A 1 179 ? 14.82 6.926 1.321 1 91.44 179 TYR A O 1
ATOM 1452 N N . LEU A 1 180 ? 16.281 8.602 1.265 1 90.75 180 LEU A N 1
ATOM 1453 C CA . LEU A 1 180 ? 16.938 8.125 0.049 1 90.75 180 LEU A CA 1
ATOM 1454 C C . LEU A 1 180 ? 17.938 7.027 0.366 1 90.75 180 LEU A C 1
ATOM 1456 O O . LEU A 1 180 ? 18.516 6.422 -0.543 1 90.75 180 LEU A O 1
ATOM 1460 N N . GLY A 1 181 ? 18.188 6.84 1.609 1 89.12 181 GLY A N 1
ATOM 1461 C CA . GLY A 1 181 ? 19.109 5.789 2.025 1 89.12 181 GLY A CA 1
ATOM 1462 C C . GLY A 1 181 ? 20.562 6.16 1.848 1 89.12 181 GLY A C 1
ATOM 1463 O O . GLY A 1 181 ? 21.391 5.309 1.52 1 89.12 181 GLY A O 1
ATOM 1464 N N . ILE A 1 182 ? 20.828 7.387 1.926 1 91.44 182 ILE A N 1
ATOM 1465 C CA . ILE A 1 182 ? 22.203 7.855 1.779 1 91.44 182 ILE A CA 1
ATOM 1466 C C . ILE A 1 182 ? 22.531 8.852 2.887 1 91.44 182 ILE A C 1
ATOM 1468 O O . ILE A 1 182 ? 21.656 9.219 3.684 1 91.44 182 ILE A O 1
ATOM 1472 N N . THR A 1 183 ? 23.781 9.156 2.982 1 92.56 183 THR A N 1
ATOM 1473 C CA . THR A 1 183 ? 24.188 10.141 3.977 1 92.56 183 THR A CA 1
ATOM 1474 C C . THR A 1 183 ? 23.875 11.555 3.492 1 92.56 183 THR A C 1
ATOM 1476 O O . THR A 1 183 ? 23.719 11.789 2.291 1 92.56 183 THR A O 1
ATOM 1479 N N . GLN A 1 184 ? 23.766 12.414 4.473 1 94.38 184 GLN A N 1
ATOM 1480 C CA . GLN A 1 184 ? 23.516 13.805 4.129 1 94.38 184 GLN A CA 1
ATOM 1481 C C . GLN A 1 184 ? 24.625 14.367 3.244 1 94.38 184 GLN A C 1
ATOM 1483 O O . GLN A 1 184 ? 24.359 15.125 2.312 1 94.38 184 GLN A O 1
ATOM 1488 N N . SER A 1 185 ? 25.859 14.023 3.535 1 96.12 185 SER A N 1
ATOM 1489 C CA . SER A 1 185 ? 27 14.492 2.75 1 96.12 185 SER A CA 1
ATOM 1490 C C . SER A 1 185 ? 26.906 14.008 1.308 1 96.12 185 SER A C 1
ATOM 1492 O O . SER A 1 185 ? 27.203 14.758 0.375 1 96.12 185 SER A O 1
ATOM 1494 N N . SER A 1 186 ? 26.531 12.812 1.084 1 94.44 186 SER A N 1
ATOM 1495 C CA . SER A 1 186 ? 26.375 12.266 -0.258 1 94.44 186 SER A CA 1
ATOM 1496 C C . SER A 1 186 ? 25.281 13.016 -1.028 1 94.44 186 SER A C 1
ATOM 1498 O O . SER A 1 186 ? 25.453 13.312 -2.211 1 94.44 186 SER A O 1
ATOM 1500 N N . LEU A 1 187 ? 24.203 13.289 -0.383 1 95.25 187 LEU A N 1
ATOM 1501 C CA . LEU A 1 187 ? 23.125 14.008 -1.029 1 95.25 187 LEU A CA 1
ATOM 1502 C C . LEU A 1 187 ? 23.547 15.414 -1.417 1 95.25 187 LEU A C 1
ATOM 1504 O O . LEU A 1 187 ? 23.203 15.906 -2.494 1 95.25 187 LEU A O 1
ATOM 1508 N N . SER A 1 188 ? 24.266 16.047 -0.572 1 94.69 188 SER A N 1
ATOM 1509 C CA . SER A 1 188 ? 24.781 17.375 -0.866 1 94.69 188 SER A CA 1
ATOM 1510 C C . SER A 1 188 ? 25.625 17.375 -2.133 1 94.69 188 SER A C 1
ATOM 1512 O O . SER A 1 188 ? 25.516 18.281 -2.961 1 94.69 188 SER A O 1
ATOM 1514 N N . ARG A 1 189 ? 26.406 16.328 -2.279 1 94.81 189 ARG A N 1
ATOM 1515 C CA . ARG A 1 189 ? 27.25 16.203 -3.471 1 94.81 189 ARG A CA 1
ATOM 1516 C C . ARG A 1 189 ? 26.391 16.016 -4.719 1 94.81 189 ARG A C 1
ATOM 1518 O O . ARG A 1 189 ? 26.656 16.625 -5.758 1 94.81 189 ARG A O 1
ATOM 1525 N N . ILE A 1 190 ? 25.391 15.211 -4.562 1 94.88 190 ILE A N 1
ATOM 1526 C CA . ILE A 1 190 ? 24.5 14.938 -5.68 1 94.88 190 ILE A CA 1
ATOM 1527 C C . ILE A 1 190 ? 23.797 16.219 -6.109 1 94.88 190 ILE A C 1
ATOM 1529 O O . ILE A 1 190 ? 23.703 16.516 -7.301 1 94.88 190 ILE A O 1
ATOM 1533 N N . ARG A 1 191 ? 23.281 16.938 -5.172 1 92.88 191 ARG A N 1
ATOM 1534 C CA . ARG A 1 191 ? 22.562 18.172 -5.445 1 92.88 191 ARG A CA 1
ATOM 1535 C C . ARG A 1 191 ? 23.469 19.188 -6.148 1 92.88 191 ARG A C 1
ATOM 1537 O O . ARG A 1 191 ? 23 19.969 -6.973 1 92.88 191 ARG A O 1
ATOM 1544 N N . LYS A 1 192 ? 24.766 19.156 -5.855 1 92.62 192 LYS A N 1
ATOM 1545 C CA . LYS A 1 192 ? 25.734 20.062 -6.457 1 92.62 192 LYS A CA 1
ATOM 1546 C C . LYS A 1 192 ? 26.062 19.656 -7.891 1 92.62 192 LYS A C 1
ATOM 1548 O O . LYS A 1 192 ? 26.438 20.5 -8.711 1 92.62 192 LYS A O 1
ATOM 1553 N N . SER A 1 193 ? 25.891 18.359 -8.086 1 90 193 SER A N 1
ATOM 1554 C CA . SER A 1 193 ? 26.281 17.828 -9.391 1 90 193 SER A CA 1
ATOM 1555 C C . SER A 1 193 ? 25.156 17.984 -10.406 1 90 193 SER A C 1
ATOM 1557 O O . SER A 1 193 ? 25.359 17.734 -11.602 1 90 193 SER A O 1
ATOM 1559 N N . ILE A 1 194 ? 24.031 18.266 -10.039 1 82.88 194 ILE A N 1
ATOM 1560 C CA . ILE A 1 194 ? 22.922 18.344 -10.984 1 82.88 194 ILE A CA 1
ATOM 1561 C C . ILE A 1 194 ? 22.516 19.797 -11.188 1 82.88 194 ILE A C 1
ATOM 1563 O O . ILE A 1 194 ? 22.672 20.625 -10.281 1 82.88 194 ILE A O 1
ATOM 1567 N N . MET B 1 1 ? -18.219 -31.453 -10.781 1 35.25 1 MET B N 1
ATOM 1568 C CA . MET B 1 1 ? -18.297 -31.734 -9.352 1 35.25 1 MET B CA 1
ATOM 1569 C C . MET B 1 1 ? -16.969 -31.406 -8.664 1 35.25 1 MET B C 1
ATOM 1571 O O . MET B 1 1 ? -16.953 -31.062 -7.477 1 35.25 1 MET B O 1
ATOM 1575 N N . THR B 1 2 ? -15.828 -31.719 -9.25 1 41.78 2 THR B N 1
ATOM 1576 C CA . THR B 1 2 ? -14.438 -31.766 -8.812 1 41.78 2 THR B CA 1
ATOM 1577 C C . THR B 1 2 ? -13.891 -30.359 -8.609 1 41.78 2 THR B C 1
ATOM 1579 O O . THR B 1 2 ? -12.906 -30.172 -7.891 1 41.78 2 THR B O 1
ATOM 1582 N N . THR B 1 3 ? -14.492 -29.422 -9.336 1 46.22 3 THR B N 1
ATOM 1583 C CA . THR B 1 3 ? -14.023 -28.047 -9.359 1 46.22 3 THR B CA 1
ATOM 1584 C C . THR B 1 3 ? -14.328 -27.344 -8.039 1 46.22 3 THR B C 1
ATOM 1586 O O . THR B 1 3 ? -13.742 -26.312 -7.73 1 46.22 3 THR B O 1
ATOM 1589 N N . PHE B 1 4 ? -15.359 -27.859 -7.395 1 50.31 4 PHE B N 1
ATOM 1590 C CA . PHE B 1 4 ? -15.977 -27.25 -6.223 1 50.31 4 PHE B CA 1
ATOM 1591 C C . PHE B 1 4 ? -15.039 -27.328 -5.023 1 50.31 4 PHE B C 1
ATOM 1593 O O . PHE B 1 4 ? -14.953 -26.375 -4.238 1 50.31 4 PHE B O 1
ATOM 1600 N N . VAL B 1 5 ? -14.5 -28.469 -4.73 1 53.06 5 VAL B N 1
ATOM 1601 C CA . VAL B 1 5 ? -13.719 -28.734 -3.525 1 53.06 5 VAL B CA 1
ATOM 1602 C C . VAL B 1 5 ? -12.461 -27.875 -3.523 1 53.06 5 VAL B C 1
ATOM 1604 O O . VAL B 1 5 ? -11.977 -27.469 -2.463 1 53.06 5 VAL B O 1
ATOM 1607 N N . THR B 1 6 ? -12.117 -27.391 -4.738 1 66 6 THR B N 1
ATOM 1608 C CA . THR B 1 6 ? -10.789 -26.828 -4.973 1 66 6 THR B CA 1
ATOM 1609 C C . THR B 1 6 ? -10.758 -25.359 -4.586 1 66 6 THR B C 1
ATOM 1611 O O . THR B 1 6 ? -9.68 -24.75 -4.527 1 66 6 THR B O 1
ATOM 1614 N N . MET B 1 7 ? -11.922 -25 -4.117 1 86.31 7 MET B N 1
ATOM 1615 C CA . MET B 1 7 ? -11.914 -23.547 -3.904 1 86.31 7 MET B CA 1
ATOM 1616 C C . MET B 1 7 ? -12.031 -23.219 -2.422 1 86.31 7 MET B C 1
ATOM 1618 O O . MET B 1 7 ? -12.391 -22.094 -2.059 1 86.31 7 MET B O 1
ATOM 1622 N N . ASP B 1 8 ? -11.766 -24.25 -1.665 1 90.69 8 ASP B N 1
ATOM 1623 C CA . ASP B 1 8 ? -11.875 -24.125 -0.215 1 90.69 8 ASP B CA 1
ATOM 1624 C C . ASP B 1 8 ? -10.906 -23.062 0.318 1 90.69 8 ASP B C 1
ATOM 1626 O O . ASP B 1 8 ? -11.266 -22.266 1.19 1 90.69 8 ASP B O 1
ATOM 1630 N N . LYS B 1 9 ? -9.742 -23.078 -0.231 1 93.75 9 LYS B N 1
ATOM 1631 C CA . LYS B 1 9 ? -8.734 -22.125 0.229 1 93.75 9 LYS B CA 1
ATOM 1632 C C . LYS B 1 9 ? -9.211 -20.688 0.004 1 93.75 9 LYS B C 1
ATOM 1634 O O . LYS B 1 9 ? -9.047 -19.828 0.876 1 93.75 9 LYS B O 1
ATOM 1639 N N . LEU B 1 10 ? -9.82 -20.5 -1.127 1 96.44 10 LEU B N 1
ATOM 1640 C CA . LEU B 1 10 ? -10.32 -19.172 -1.456 1 96.44 10 LEU B CA 1
ATOM 1641 C C . LEU B 1 10 ? -11.438 -18.766 -0.506 1 96.44 10 LEU B C 1
ATOM 1643 O O . LEU B 1 10 ? -11.398 -17.672 0.072 1 96.44 10 LEU B O 1
ATOM 1647 N N . ILE B 1 11 ? -12.359 -19.641 -0.362 1 96.75 11 ILE B N 1
ATOM 1648 C CA . ILE B 1 11 ? -13.531 -19.328 0.45 1 96.75 11 ILE B CA 1
ATOM 1649 C C . ILE B 1 11 ? -13.109 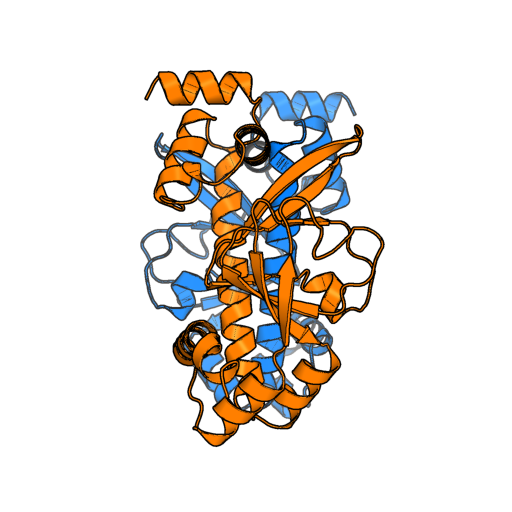-19.109 1.898 1 96.75 11 ILE B C 1
ATOM 1651 O O . ILE B 1 11 ? -13.555 -18.156 2.539 1 96.75 11 ILE B O 1
ATOM 1655 N N . ASN B 1 12 ? -12.234 -19.969 2.375 1 95.5 12 ASN B N 1
ATOM 1656 C CA . ASN B 1 12 ? -11.727 -19.797 3.732 1 95.5 12 ASN B CA 1
ATOM 1657 C C . ASN B 1 12 ? -11.031 -18.453 3.904 1 95.5 12 ASN B C 1
ATOM 1659 O O . ASN B 1 12 ? -11.195 -17.781 4.934 1 95.5 12 ASN B O 1
ATOM 1663 N N . TYR B 1 13 ? -10.328 -18.094 2.971 1 95.81 13 TYR B N 1
ATOM 1664 C CA . TYR B 1 13 ? -9.648 -16.797 3.02 1 95.81 13 TYR B CA 1
ATOM 1665 C C . TYR B 1 13 ? -10.648 -15.656 3.035 1 95.81 13 TYR B C 1
ATOM 1667 O O . TYR B 1 13 ? -10.531 -14.727 3.834 1 95.81 13 TYR B O 1
ATOM 1675 N N . LEU B 1 14 ? -11.641 -15.711 2.162 1 96.94 14 LEU B N 1
ATOM 1676 C CA . LEU B 1 14 ? -12.656 -14.672 2.084 1 96.94 14 LEU B CA 1
ATOM 1677 C C . LEU B 1 14 ? -13.398 -14.539 3.41 1 96.94 14 LEU B C 1
ATOM 1679 O O . LEU B 1 14 ? -13.703 -13.422 3.846 1 96.94 14 LEU B O 1
ATOM 1683 N N . LEU B 1 15 ? -13.602 -15.617 4.039 1 96.5 15 LEU B N 1
ATOM 1684 C CA . LEU B 1 15 ? -14.391 -15.648 5.266 1 96.5 15 LEU B CA 1
ATOM 1685 C C . LEU B 1 15 ? -13.617 -15.016 6.422 1 96.5 15 LEU B C 1
ATOM 1687 O O . LEU B 1 15 ? -14.211 -14.672 7.449 1 96.5 15 LEU B O 1
ATOM 1691 N N . GLU B 1 16 ? -12.312 -14.898 6.309 1 95.62 16 GLU B N 1
ATOM 1692 C CA . GLU B 1 16 ? -11.531 -14.172 7.305 1 95.62 16 GLU B CA 1
ATOM 1693 C C . GLU B 1 16 ? -11.891 -12.688 7.312 1 95.62 16 GLU B C 1
ATOM 1695 O O . GLU B 1 16 ? -11.617 -11.984 8.289 1 95.62 16 GLU B O 1
ATOM 1700 N N . PHE B 1 17 ? -12.555 -12.25 6.254 1 95.56 17 PHE B N 1
ATOM 1701 C CA . PHE B 1 17 ? -12.75 -10.812 6.102 1 95.56 17 PHE B CA 1
ATOM 1702 C C . PHE B 1 17 ? -14.234 -10.461 6.09 1 95.56 17 PHE B C 1
ATOM 1704 O O . PHE B 1 17 ? -14.594 -9.289 5.973 1 95.56 17 PHE B O 1
ATOM 1711 N N . GLY B 1 18 ? -15.055 -11.414 6.152 1 95.31 18 GLY B N 1
ATOM 1712 C CA . GLY B 1 18 ? -16.484 -11.18 6.18 1 95.31 18 GLY B CA 1
ATOM 1713 C C . GLY B 1 18 ? -17.297 -12.461 6.199 1 95.31 18 GLY B C 1
ATOM 1714 O O . GLY B 1 18 ? -16.734 -13.555 6.227 1 95.31 18 GLY B O 1
ATOM 1715 N N . GLN B 1 19 ? -18.609 -12.211 6.172 1 96.5 19 GLN B N 1
ATOM 1716 C CA . GLN B 1 19 ? -19.531 -13.344 6.211 1 96.5 19 GLN B CA 1
ATOM 1717 C C . GLN B 1 19 ? -20.172 -13.578 4.844 1 96.5 19 GLN B C 1
ATOM 1719 O O . GLN B 1 19 ? -20.484 -12.625 4.129 1 96.5 19 GLN B O 1
ATOM 1724 N N . LEU B 1 20 ? -20.281 -14.82 4.551 1 97.31 20 LEU B N 1
ATOM 1725 C CA . LEU B 1 20 ? -20.938 -15.266 3.326 1 97.31 20 LEU B CA 1
ATOM 1726 C C . LEU B 1 20 ? -21.844 -16.469 3.598 1 97.31 20 LEU B C 1
ATOM 1728 O O . LEU B 1 20 ? -21.469 -17.375 4.336 1 97.31 20 LEU B O 1
ATOM 1732 N N . ASN B 1 21 ? -23.016 -16.391 3.047 1 97 21 ASN B N 1
ATOM 1733 C CA . ASN B 1 21 ? -23.859 -17.562 3.154 1 97 21 ASN B CA 1
ATOM 1734 C C . ASN B 1 21 ? -23.578 -18.562 2.035 1 97 21 ASN B C 1
ATOM 1736 O O . ASN B 1 21 ? -22.766 -18.297 1.145 1 97 21 ASN B O 1
ATOM 1740 N N . GLN B 1 22 ? -24.234 -19.734 2.123 1 96.62 22 GLN B N 1
ATOM 1741 C CA . GLN B 1 22 ? -23.906 -20.812 1.202 1 96.62 22 GLN B CA 1
ATOM 1742 C C . GLN B 1 22 ? -24.234 -20.438 -0.237 1 96.62 22 GLN B C 1
ATOM 1744 O O . GLN B 1 22 ? -23.516 -20.797 -1.166 1 96.62 22 GLN B O 1
ATOM 1749 N N . GLN B 1 23 ? -25.266 -19.656 -0.494 1 97.5 23 GLN B N 1
ATOM 1750 C CA . GLN B 1 23 ? -25.641 -19.219 -1.836 1 97.5 23 GLN B CA 1
ATOM 1751 C C . GLN B 1 23 ? -24.594 -18.297 -2.43 1 97.5 23 GLN B C 1
ATOM 1753 O O . GLN B 1 23 ? -24.266 -18.391 -3.613 1 97.5 23 GLN B O 1
ATOM 1758 N N . GLN B 1 24 ? -24.156 -17.422 -1.607 1 97.5 24 GLN B N 1
ATOM 1759 C CA . GLN B 1 24 ? -23.109 -16.484 -2.021 1 97.5 24 GLN B CA 1
ATOM 1760 C C . GLN B 1 24 ? -21.812 -17.234 -2.336 1 97.5 24 GLN B C 1
ATOM 1762 O O . GLN B 1 24 ? -21.156 -16.938 -3.336 1 97.5 24 GLN B O 1
ATOM 1767 N N . ILE B 1 25 ? -21.469 -18.203 -1.508 1 97.19 25 ILE B N 1
ATOM 1768 C CA . ILE B 1 25 ? -20.281 -19.016 -1.699 1 97.19 25 ILE B CA 1
ATOM 1769 C C . ILE B 1 25 ? -20.375 -19.766 -3.021 1 97.19 25 ILE B C 1
ATOM 1771 O O . ILE B 1 25 ? -19.422 -19.781 -3.805 1 97.19 25 ILE B O 1
ATOM 1775 N N . ASP B 1 26 ? -21.516 -20.281 -3.277 1 96.88 26 ASP B N 1
ATOM 1776 C CA . ASP B 1 26 ? -21.719 -21.016 -4.52 1 96.88 26 ASP B CA 1
ATOM 1777 C C . ASP B 1 26 ? -21.562 -20.109 -5.734 1 96.88 26 ASP B C 1
ATOM 1779 O O . ASP B 1 26 ? -20.984 -20.5 -6.746 1 96.88 26 ASP B O 1
ATOM 1783 N N . LEU B 1 27 ? -22.094 -18.922 -5.637 1 97.19 27 LEU B N 1
ATOM 1784 C CA . LEU B 1 27 ? -21.969 -17.969 -6.727 1 97.19 27 LEU B CA 1
ATOM 1785 C C . LEU B 1 27 ? -20.516 -17.609 -6.992 1 97.19 27 LEU B C 1
ATOM 1787 O O . LEU B 1 27 ? -20.094 -17.562 -8.148 1 97.19 27 LEU B O 1
ATOM 1791 N N . ILE B 1 28 ? -19.781 -17.359 -5.91 1 97.62 28 ILE B N 1
ATOM 1792 C CA . ILE B 1 28 ? -18.359 -17.031 -6.023 1 97.62 28 ILE B CA 1
ATOM 1793 C C . ILE B 1 28 ? -17.625 -18.172 -6.723 1 97.62 28 ILE B C 1
ATOM 1795 O O . ILE B 1 28 ? -16.828 -17.938 -7.637 1 97.62 28 ILE B O 1
ATOM 1799 N N . GLN B 1 29 ? -17.875 -19.344 -6.309 1 96.44 29 GLN B N 1
ATOM 1800 C CA . GLN B 1 29 ? -17.219 -20.516 -6.875 1 96.44 29 GLN B CA 1
ATOM 1801 C C . GLN B 1 29 ? -17.531 -20.672 -8.359 1 96.44 29 GLN B C 1
ATOM 1803 O O . GLN B 1 29 ? -16.688 -21.094 -9.148 1 96.44 29 GLN B O 1
ATOM 1808 N N . ARG B 1 30 ? -18.734 -20.297 -8.766 1 96.12 30 ARG B N 1
ATOM 1809 C CA . ARG B 1 30 ? -19.141 -20.391 -10.156 1 96.12 30 ARG B CA 1
ATOM 1810 C C . ARG B 1 30 ? -18.438 -19.344 -11.016 1 96.12 30 ARG B C 1
ATOM 1812 O O . ARG B 1 30 ? -18.219 -19.562 -12.211 1 96.12 30 ARG B O 1
ATOM 1819 N N . LYS B 1 31 ? -18.109 -18.219 -10.398 1 97.06 31 LYS B N 1
ATOM 1820 C CA . LYS B 1 31 ? -17.516 -17.125 -11.148 1 97.06 31 LYS B CA 1
ATOM 1821 C C . LYS B 1 31 ? -16 -17.297 -11.281 1 97.06 31 LYS B C 1
ATOM 1823 O O . LYS B 1 31 ? -15.367 -16.656 -12.125 1 97.06 31 LYS B O 1
ATOM 1828 N N . ALA B 1 32 ? -15.469 -18.141 -10.438 1 96.81 32 ALA B N 1
ATOM 1829 C CA . ALA B 1 32 ? -14.031 -18.391 -10.453 1 96.81 32 ALA B CA 1
ATOM 1830 C C . ALA B 1 32 ? -13.664 -19.453 -11.484 1 96.81 32 ALA B C 1
ATOM 1832 O O . ALA B 1 32 ? -14.375 -20.438 -11.641 1 96.81 32 ALA B O 1
ATOM 1833 N N . GLN B 1 33 ? -12.547 -19.234 -12.195 1 96.56 33 GLN B N 1
ATOM 1834 C CA . GLN B 1 33 ? -12.016 -20.219 -13.133 1 96.56 33 GLN B CA 1
ATOM 1835 C C . GLN B 1 33 ? -10.617 -20.672 -12.719 1 96.56 33 GLN B C 1
ATOM 1837 O O . GLN B 1 33 ? -9.812 -19.875 -12.227 1 96.56 33 GLN B O 1
ATOM 1842 N N . VAL B 1 34 ? -10.344 -21.922 -13.008 1 96.44 34 VAL B N 1
ATOM 1843 C CA . VAL B 1 34 ? -9.016 -22.453 -12.719 1 96.44 34 VAL B CA 1
ATOM 1844 C C . VAL B 1 34 ? -8.062 -22.109 -13.867 1 96.44 34 VAL B C 1
ATOM 1846 O O . VAL B 1 34 ? -8.414 -22.281 -15.039 1 96.44 34 VAL B O 1
ATOM 1849 N N . LEU B 1 35 ? -6.926 -21.594 -13.539 1 97.31 35 LEU B N 1
ATOM 1850 C CA . LEU B 1 35 ? -5.871 -21.328 -14.508 1 97.31 35 LEU B CA 1
ATOM 1851 C C . LEU B 1 35 ? -4.543 -21.922 -14.039 1 97.31 35 LEU B C 1
ATOM 1853 O O . LEU B 1 35 ? -4.109 -21.672 -12.914 1 97.31 35 LEU B O 1
ATOM 1857 N N . GLU B 1 36 ? -3.973 -22.703 -14.867 1 98.25 36 GLU B N 1
ATOM 1858 C CA . GLU B 1 36 ? -2.639 -23.234 -14.602 1 98.25 36 GLU B CA 1
ATOM 1859 C C . GLU B 1 36 ? -1.578 -22.484 -15.391 1 98.25 36 GLU B C 1
ATOM 1861 O O . GLU B 1 36 ? -1.737 -22.25 -16.594 1 98.25 36 GLU B O 1
ATOM 1866 N N . LEU B 1 37 ? -0.579 -22.062 -14.711 1 98.19 37 LEU B N 1
ATOM 1867 C CA . LEU B 1 37 ? 0.559 -21.391 -15.344 1 98.19 37 LEU B CA 1
ATOM 1868 C C . LEU B 1 37 ? 1.853 -22.156 -15.062 1 98.19 37 LEU B C 1
ATOM 1870 O O . LEU B 1 37 ? 2.113 -22.531 -13.914 1 98.19 37 LEU B O 1
ATOM 1874 N N . LYS B 1 38 ? 2.6 -22.328 -16.078 1 98.44 38 LYS B N 1
ATOM 1875 C CA . LYS B 1 38 ? 3.902 -22.953 -15.906 1 98.44 38 LYS B CA 1
ATOM 1876 C C . LYS B 1 38 ? 4.949 -21.953 -15.445 1 98.44 38 LYS B C 1
ATOM 1878 O O . LYS B 1 38 ? 4.805 -20.75 -15.68 1 98.44 38 LYS B O 1
ATOM 1883 N N . LYS B 1 39 ? 5.973 -22.547 -14.852 1 97.56 39 LYS B N 1
ATOM 1884 C CA . LYS B 1 39 ? 7.117 -21.734 -14.469 1 97.56 39 LYS B CA 1
ATOM 1885 C C . LYS B 1 39 ? 7.59 -20.875 -15.633 1 97.56 39 LYS B C 1
ATOM 1887 O O . LYS B 1 39 ? 7.77 -21.359 -16.75 1 97.56 39 LYS B O 1
ATOM 1892 N N . GLY B 1 40 ? 7.664 -19.578 -15.344 1 97.19 40 GLY B N 1
ATOM 1893 C CA . GLY B 1 40 ? 8.195 -18.672 -16.344 1 97.19 40 GLY B CA 1
ATOM 1894 C C . GLY B 1 40 ? 7.109 -17.953 -17.141 1 97.19 40 GLY B C 1
ATOM 1895 O O . GLY B 1 40 ? 7.371 -16.938 -17.781 1 97.19 40 GLY B O 1
ATOM 1896 N N . GLU B 1 41 ? 5.918 -18.469 -17.094 1 98.12 41 GLU B N 1
ATOM 1897 C CA . GLU B 1 41 ? 4.824 -17.844 -17.828 1 98.12 41 GLU B CA 1
ATOM 1898 C C . GLU B 1 41 ? 4.328 -16.578 -17.109 1 98.12 41 GLU B C 1
ATOM 1900 O O . GLU B 1 41 ? 4.453 -16.469 -15.883 1 98.12 41 GLU B O 1
ATOM 1905 N N . TYR B 1 42 ? 3.732 -15.688 -17.859 1 97.75 42 TYR B N 1
ATOM 1906 C CA . TYR B 1 42 ? 3.289 -14.406 -17.328 1 97.75 42 TYR B CA 1
ATOM 1907 C C . TYR B 1 42 ? 1.781 -14.406 -17.094 1 97.75 42 TYR B C 1
ATOM 1909 O O . TYR B 1 42 ? 1.015 -14.805 -17.969 1 97.75 42 TYR B O 1
ATOM 1917 N N . PHE B 1 43 ? 1.405 -13.961 -15.93 1 98.06 43 PHE B N 1
ATOM 1918 C CA . PHE B 1 43 ? 0 -13.703 -15.641 1 98.06 43 PHE B CA 1
ATOM 1919 C C . PHE B 1 43 ? -0.42 -12.336 -16.172 1 98.06 43 PHE B C 1
ATOM 1921 O O . PHE B 1 43 ? -1.551 -12.164 -16.641 1 98.06 43 PHE B O 1
ATOM 1928 N N . SER B 1 44 ? 0.428 -11.453 -16.031 1 97 44 SER B N 1
ATOM 1929 C CA . SER B 1 44 ? 0.259 -10.086 -16.531 1 97 44 SER B CA 1
ATOM 1930 C C . SER B 1 44 ? 1.55 -9.555 -17.141 1 97 44 SER B C 1
ATOM 1932 O O . SER B 1 44 ? 2.645 -9.875 -16.672 1 97 44 SER B O 1
ATOM 1934 N N . GLU B 1 45 ? 1.382 -8.703 -18.25 1 96.56 45 GLU B N 1
ATOM 1935 C CA . GLU B 1 45 ? 2.545 -8.172 -18.953 1 96.56 45 GLU B CA 1
ATOM 1936 C C . GLU B 1 45 ? 2.488 -6.648 -19.031 1 96.56 45 GLU B C 1
ATOM 1938 O O . GLU B 1 45 ? 1.417 -6.074 -19.234 1 96.56 45 GLU B O 1
ATOM 1943 N N . ALA B 1 46 ? 3.66 -6.09 -18.875 1 95.38 46 ALA B N 1
ATOM 1944 C CA . ALA B 1 46 ? 3.762 -4.648 -19.094 1 95.38 46 ALA B CA 1
ATOM 1945 C C . ALA B 1 46 ? 3.268 -4.281 -20.5 1 95.38 46 ALA B C 1
ATOM 1947 O O . ALA B 1 46 ? 3.523 -5.008 -21.469 1 95.38 46 ALA B O 1
ATOM 1948 N N . GLY B 1 47 ? 2.561 -3.109 -20.531 1 96.31 47 GLY B N 1
ATOM 1949 C CA . GLY B 1 47 ? 2.059 -2.633 -21.812 1 96.31 47 GLY B CA 1
ATOM 1950 C C . GLY B 1 47 ? 0.688 -3.184 -22.156 1 96.31 47 GLY B C 1
ATOM 1951 O O . GLY B 1 47 ? 0.072 -2.76 -23.141 1 96.31 47 GLY B O 1
ATOM 1952 N N . LYS B 1 48 ? 0.195 -4.109 -21.406 1 97 48 LYS B N 1
ATOM 1953 C CA . LYS B 1 48 ? -1.133 -4.676 -21.609 1 97 48 LYS B CA 1
ATOM 1954 C C . LYS B 1 48 ? -2.066 -4.32 -20.453 1 97 48 LYS B C 1
ATOM 1956 O O . LYS B 1 48 ? -1.619 -4.133 -19.328 1 97 48 LYS B O 1
ATOM 1961 N N . ILE B 1 49 ? -3.316 -4.266 -20.734 1 96.44 49 ILE B N 1
ATOM 1962 C CA . ILE B 1 49 ? -4.32 -4.012 -19.703 1 96.44 49 ILE B CA 1
ATOM 1963 C C . ILE B 1 49 ? -4.668 -5.312 -18.984 1 96.44 49 ILE B C 1
ATOM 1965 O O . ILE B 1 49 ? -5.078 -6.289 -19.609 1 96.44 49 ILE B O 1
ATOM 1969 N N . PRO B 1 50 ? -4.438 -5.324 -17.641 1 95.62 50 PRO B N 1
ATOM 1970 C CA . PRO B 1 50 ? -4.852 -6.531 -16.922 1 95.62 50 PRO B CA 1
ATOM 1971 C C . PRO B 1 50 ? -6.359 -6.766 -16.984 1 95.62 50 PRO B C 1
ATOM 1973 O O . PRO B 1 50 ? -7.141 -5.82 -16.859 1 95.62 50 PRO B O 1
ATOM 1976 N N . LYS B 1 51 ? -6.785 -8.062 -17.078 1 93.69 51 LYS B N 1
ATOM 1977 C CA . LYS B 1 51 ? -8.203 -8.359 -17.281 1 93.69 51 LYS B CA 1
ATOM 1978 C C . LYS B 1 51 ? -8.703 -9.359 -16.25 1 93.69 51 LYS B C 1
ATOM 1980 O O . LYS B 1 51 ? -9.875 -9.758 -16.281 1 93.69 51 LYS B O 1
ATOM 1985 N N . GLN B 1 52 ? -7.805 -9.734 -15.422 1 96.12 52 GLN B N 1
ATOM 1986 C CA . GLN B 1 52 ? -8.18 -10.75 -14.438 1 96.12 52 GLN B CA 1
ATOM 1987 C C . GLN B 1 52 ? -7.477 -10.508 -13.109 1 96.12 52 GLN B C 1
ATOM 1989 O O . GLN B 1 52 ? -6.426 -9.867 -13.062 1 96.12 52 GLN B O 1
ATOM 1994 N N . VAL B 1 53 ? -8.078 -10.961 -12.07 1 97.69 53 VAL B N 1
ATOM 1995 C CA . VAL B 1 53 ? -7.496 -11.047 -10.734 1 97.69 53 VAL B CA 1
ATOM 1996 C C . VAL B 1 53 ? -7.285 -12.516 -10.359 1 97.69 53 VAL B C 1
ATOM 1998 O O . VAL B 1 53 ? -8.164 -13.352 -10.578 1 97.69 53 VAL B O 1
ATOM 2001 N N . ALA B 1 54 ? -6.191 -12.797 -9.805 1 98.19 54 ALA B N 1
ATOM 2002 C CA . ALA B 1 54 ? -5.887 -14.18 -9.461 1 98.19 54 ALA B CA 1
ATOM 2003 C C . ALA B 1 54 ? -5.82 -14.367 -7.945 1 98.19 54 ALA B C 1
ATOM 2005 O O . ALA B 1 54 ? -5.328 -13.492 -7.23 1 98.19 54 ALA B O 1
ATOM 2006 N N . PHE B 1 55 ? -6.32 -15.453 -7.492 1 98.06 55 PHE B N 1
ATOM 2007 C CA . PHE B 1 55 ? -6.008 -16.031 -6.188 1 98.06 55 PHE B CA 1
ATOM 2008 C C . PHE B 1 55 ? -5.043 -17.203 -6.328 1 98.06 55 PHE B C 1
ATOM 2010 O O . PHE B 1 55 ? -5.336 -18.172 -7.027 1 98.06 55 PHE B O 1
ATOM 2017 N N . ILE B 1 56 ? -3.936 -17.141 -5.652 1 97.56 56 ILE B N 1
ATOM 2018 C CA . ILE B 1 56 ? -2.9 -18.156 -5.809 1 97.56 56 ILE B CA 1
ATOM 2019 C C . ILE B 1 56 ? -3.174 -19.312 -4.859 1 97.56 56 ILE B C 1
ATOM 2021 O O . ILE B 1 56 ? -2.881 -19.234 -3.664 1 97.56 56 ILE B O 1
ATOM 2025 N N . LYS B 1 57 ? -3.635 -20.359 -5.418 1 96.44 57 LYS B N 1
ATOM 2026 C CA . LYS B 1 57 ? -3.82 -21.578 -4.621 1 96.44 57 LYS B CA 1
ATOM 2027 C C . LYS B 1 57 ? -2.484 -22.25 -4.344 1 96.44 57 LYS B C 1
ATOM 2029 O O . LYS B 1 57 ? -2.201 -22.641 -3.205 1 96.44 57 LYS B O 1
ATOM 2034 N N . GLU B 1 58 ? -1.783 -22.406 -5.387 1 95.88 58 GLU B N 1
ATOM 2035 C CA . GLU B 1 58 ? -0.439 -22.969 -5.348 1 95.88 58 GLU B CA 1
ATOM 2036 C C . GLU B 1 58 ? 0.509 -22.203 -6.27 1 95.88 58 GLU B C 1
ATOM 2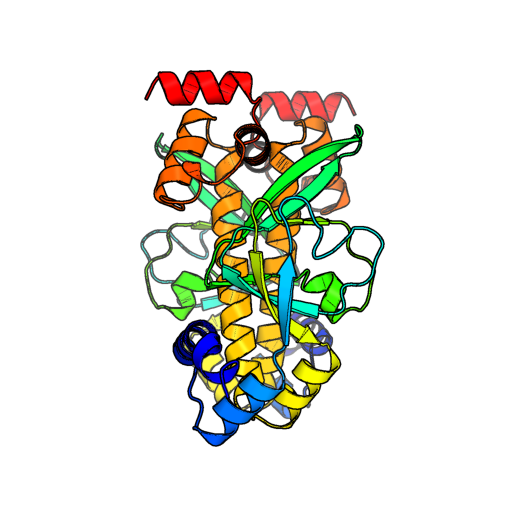038 O O . GLU B 1 58 ? 0.147 -21.875 -7.402 1 95.88 58 GLU B O 1
ATOM 2043 N N . GLY B 1 59 ? 1.697 -22 -5.66 1 96.62 59 GLY B N 1
ATOM 2044 C CA . GLY B 1 59 ? 2.713 -21.344 -6.477 1 96.62 59 GLY B CA 1
ATOM 2045 C C . GLY B 1 59 ? 3.162 -20.016 -5.93 1 96.62 59 GLY B C 1
ATOM 2046 O O . GLY B 1 59 ? 2.773 -19.625 -4.824 1 96.62 59 GLY B O 1
ATOM 2047 N N . ILE B 1 60 ? 4.051 -19.359 -6.688 1 97.12 60 ILE B N 1
ATOM 2048 C CA . ILE B 1 60 ? 4.625 -18.078 -6.324 1 97.12 60 ILE B CA 1
ATOM 2049 C C . ILE B 1 60 ? 4.715 -17.188 -7.562 1 97.12 60 ILE B C 1
ATOM 2051 O O . ILE B 1 60 ? 5.199 -17.609 -8.609 1 97.12 60 ILE B O 1
ATOM 2055 N N . PHE B 1 61 ? 4.191 -15.984 -7.43 1 97.62 61 PHE B N 1
ATOM 2056 C CA . PHE B 1 61 ? 4.391 -14.969 -8.461 1 97.62 61 PHE B CA 1
ATOM 2057 C C . PHE B 1 61 ? 5.539 -14.039 -8.086 1 97.62 61 PHE B C 1
ATOM 2059 O O . PHE B 1 61 ? 5.801 -13.805 -6.902 1 97.62 61 PHE B O 1
ATOM 2066 N N . ARG B 1 62 ? 6.141 -13.602 -9.102 1 96.31 62 ARG B N 1
ATOM 2067 C CA . ARG B 1 62 ? 7.094 -12.492 -9.008 1 96.31 62 ARG B CA 1
ATOM 2068 C C . ARG B 1 62 ? 6.598 -11.281 -9.789 1 96.31 62 ARG B C 1
ATOM 2070 O O . ARG B 1 62 ? 6.172 -11.406 -10.938 1 96.31 62 ARG B O 1
ATOM 2077 N N . VAL B 1 63 ? 6.555 -10.141 -9.141 1 95.25 63 VAL B N 1
ATOM 2078 C CA . VAL B 1 63 ? 6.324 -8.883 -9.828 1 95.25 63 VAL B CA 1
ATOM 2079 C C . VAL B 1 63 ? 7.664 -8.234 -10.18 1 95.25 63 VAL B C 1
ATOM 2081 O O . VAL B 1 63 ? 8.523 -8.062 -9.312 1 95.25 63 VAL B O 1
ATOM 2084 N N . CYS B 1 64 ? 7.828 -7.91 -11.469 1 94.88 64 CYS B N 1
ATOM 2085 C CA . CYS B 1 64 ? 9.117 -7.371 -11.898 1 94.88 64 CYS B CA 1
ATOM 2086 C C . CYS B 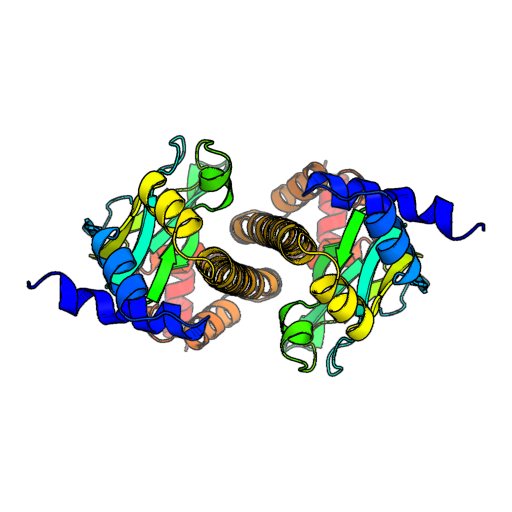1 64 ? 8.93 -6.324 -12.992 1 94.88 64 CYS B C 1
ATOM 2088 O O . CYS B 1 64 ? 7.836 -6.188 -13.547 1 94.88 64 CYS B O 1
ATOM 2090 N N . TYR B 1 65 ? 9.898 -5.578 -13.172 1 92.44 65 TYR B N 1
ATOM 2091 C CA . TYR B 1 65 ? 9.922 -4.527 -14.18 1 92.44 65 TYR B CA 1
ATOM 2092 C C . TYR B 1 65 ? 11.336 -4.301 -14.703 1 92.44 65 TYR B C 1
ATOM 2094 O O . TYR B 1 65 ? 12.297 -4.859 -14.164 1 92.44 65 TYR B O 1
ATOM 2102 N N . TYR B 1 66 ? 11.414 -3.578 -15.75 1 89.38 66 TYR B N 1
ATOM 2103 C CA . TYR B 1 66 ? 12.711 -3.213 -16.297 1 89.38 66 TYR B CA 1
ATOM 2104 C C . TYR B 1 66 ? 13.078 -1.779 -15.938 1 89.38 66 TYR B C 1
ATOM 2106 O O . TYR B 1 66 ? 12.273 -0.863 -16.109 1 89.38 66 TYR B O 1
ATOM 2114 N N . ASN B 1 67 ? 14.305 -1.66 -15.445 1 83.38 67 ASN B N 1
ATOM 2115 C CA . ASN B 1 67 ? 14.734 -0.308 -15.102 1 83.38 67 ASN B CA 1
ATOM 2116 C C . ASN B 1 67 ? 15.266 0.437 -16.328 1 83.38 67 ASN B C 1
ATOM 2118 O O . ASN B 1 67 ? 15.227 -0.084 -17.438 1 83.38 67 ASN B O 1
ATOM 2122 N N . SER B 1 68 ? 15.695 1.725 -16.141 1 80.56 68 SER B N 1
ATOM 2123 C CA . SER B 1 68 ? 16.141 2.59 -17.219 1 80.56 68 SER B CA 1
ATOM 2124 C C . SER B 1 68 ? 17.359 2.023 -17.922 1 80.56 68 SER B C 1
ATOM 2126 O O . SER B 1 68 ? 17.641 2.354 -19.078 1 80.56 68 SER B O 1
ATOM 2128 N N . LYS B 1 69 ? 18.125 1.139 -17.281 1 84.38 69 LYS B N 1
ATOM 2129 C CA . LYS B 1 69 ? 19.312 0.523 -17.844 1 84.38 69 LYS B CA 1
ATOM 2130 C C . LYS B 1 69 ? 18.969 -0.78 -18.562 1 84.38 69 LYS B C 1
ATOM 2132 O O . LYS B 1 69 ? 19.844 -1.41 -19.172 1 84.38 69 LYS B O 1
ATOM 2137 N N . GLY B 1 70 ? 17.75 -1.172 -18.422 1 85.44 70 GLY B N 1
ATOM 2138 C CA . GLY B 1 70 ? 17.297 -2.393 -19.078 1 85.44 70 GLY B CA 1
ATOM 2139 C C . GLY B 1 70 ? 17.406 -3.619 -18.188 1 85.44 70 GLY B C 1
ATOM 2140 O O . GLY B 1 70 ? 17.172 -4.742 -18.641 1 85.44 70 GLY B O 1
ATOM 2141 N N . ASP B 1 71 ? 17.781 -3.42 -16.969 1 88.56 71 ASP B N 1
ATOM 2142 C CA . ASP B 1 71 ? 17.859 -4.543 -16.031 1 88.56 71 ASP B CA 1
ATOM 2143 C C . ASP B 1 71 ? 16.469 -4.938 -15.547 1 88.56 71 ASP B C 1
ATOM 2145 O O . ASP B 1 71 ? 15.633 -4.07 -15.281 1 88.56 71 ASP B O 1
ATOM 2149 N N . GLU B 1 72 ? 16.297 -6.219 -15.453 1 92 72 GLU B N 1
ATOM 2150 C CA . GLU B 1 72 ? 15.055 -6.711 -14.844 1 92 72 GLU B CA 1
ATOM 2151 C C . GLU B 1 72 ? 15.141 -6.672 -13.32 1 92 72 GLU B C 1
ATOM 2153 O O . GLU B 1 72 ? 16.062 -7.242 -12.727 1 92 72 GLU B O 1
ATOM 2158 N N . ILE B 1 73 ? 14.227 -6 -12.695 1 92.69 73 ILE B N 1
ATOM 2159 C CA . ILE B 1 73 ? 14.234 -5.828 -11.242 1 92.69 73 ILE B CA 1
ATOM 2160 C C . ILE B 1 73 ? 13.023 -6.527 -10.633 1 92.69 73 ILE B C 1
ATOM 2162 O O . ILE B 1 73 ? 11.891 -6.316 -11.078 1 92.69 73 ILE B O 1
ATOM 2166 N N . THR B 1 74 ? 13.289 -7.359 -9.656 1 93.44 74 THR B N 1
ATOM 2167 C CA . THR B 1 74 ? 12.203 -7.957 -8.891 1 93.44 74 THR B CA 1
ATOM 2168 C C . THR B 1 74 ? 11.672 -6.969 -7.855 1 93.44 74 THR B C 1
ATOM 2170 O O . THR B 1 74 ? 12.422 -6.492 -7 1 93.44 74 THR B O 1
ATOM 2173 N N . LYS B 1 75 ? 10.445 -6.652 -7.938 1 91 75 LYS B N 1
ATOM 2174 C CA . LYS B 1 75 ? 9.805 -5.738 -7 1 91 75 LYS B CA 1
ATOM 2175 C C . LYS B 1 75 ? 9.383 -6.461 -5.723 1 91 75 LYS B C 1
ATOM 2177 O O . LYS B 1 75 ? 9.711 -6.023 -4.617 1 91 75 LYS B O 1
ATOM 2182 N N . TYR B 1 76 ? 8.672 -7.512 -5.832 1 91.69 76 TYR B N 1
ATOM 2183 C CA . TYR B 1 76 ? 8.273 -8.344 -4.703 1 91.69 76 TYR B CA 1
ATOM 2184 C C . TYR B 1 76 ? 7.695 -9.672 -5.184 1 91.69 76 TYR B C 1
ATOM 2186 O O . TYR B 1 76 ? 7.586 -9.914 -6.387 1 91.69 76 TYR B O 1
ATOM 2194 N N . PHE B 1 77 ? 7.418 -10.523 -4.223 1 93.06 77 PHE B N 1
ATOM 2195 C CA . PHE B 1 77 ? 6.82 -11.828 -4.488 1 93.06 77 PHE B CA 1
ATOM 2196 C C . PHE B 1 77 ? 5.426 -11.922 -3.881 1 93.06 77 PHE B C 1
ATOM 2198 O O . PHE B 1 77 ? 5.121 -11.234 -2.906 1 93.06 77 PHE B O 1
ATOM 2205 N N . ILE B 1 78 ? 4.641 -12.703 -4.512 1 94.44 78 ILE B N 1
ATOM 2206 C CA . ILE B 1 78 ? 3.312 -13.031 -4.008 1 94.44 78 ILE B CA 1
ATOM 2207 C C . ILE B 1 78 ? 3.172 -14.547 -3.877 1 94.44 78 ILE B C 1
ATOM 2209 O O . ILE B 1 78 ? 3.283 -15.273 -4.867 1 94.44 78 ILE B O 1
ATOM 2213 N N . ASP B 1 79 ? 2.93 -14.938 -2.658 1 93.5 79 ASP B N 1
ATOM 2214 C CA . ASP B 1 79 ? 2.889 -16.375 -2.441 1 93.5 79 ASP B CA 1
ATOM 2215 C C . ASP B 1 79 ? 1.453 -16.859 -2.248 1 93.5 79 ASP B C 1
ATOM 2217 O O . ASP B 1 79 ? 0.503 -16.109 -2.463 1 93.5 79 ASP B O 1
ATOM 2221 N N . GLU B 1 80 ? 1.242 -18.062 -1.91 1 94.12 80 GLU B N 1
ATOM 2222 C CA . GLU B 1 80 ? -0.037 -18.766 -1.819 1 94.12 80 GLU B CA 1
ATOM 2223 C C . GLU B 1 80 ? -0.975 -18.078 -0.836 1 94.12 80 GLU B C 1
ATOM 2225 O O . GLU B 1 80 ? -0.524 -17.469 0.135 1 94.12 80 GLU B O 1
ATOM 2230 N N . ASN B 1 81 ? -2.279 -18.109 -1.186 1 92.25 81 ASN B N 1
ATOM 2231 C CA . ASN B 1 81 ? -3.359 -17.562 -0.371 1 92.25 81 ASN B CA 1
ATOM 2232 C C . ASN B 1 81 ? -3.365 -16.031 -0.395 1 92.25 81 ASN B C 1
ATOM 2234 O O . ASN B 1 81 ? -3.688 -15.391 0.608 1 92.25 81 ASN B O 1
ATOM 2238 N N . ASN B 1 82 ? -2.885 -15.555 -1.432 1 93.81 82 ASN B N 1
ATOM 2239 C CA . ASN B 1 82 ? -2.975 -14.125 -1.705 1 93.81 82 ASN B CA 1
ATOM 2240 C C . ASN B 1 82 ? -3.541 -13.852 -3.096 1 93.81 82 ASN B C 1
ATOM 2242 O O . ASN B 1 82 ? -3.463 -14.703 -3.98 1 93.81 82 ASN B O 1
ATOM 2246 N N . PHE B 1 83 ? -4.082 -12.688 -3.184 1 96.62 83 PHE B N 1
ATOM 2247 C CA . PHE B 1 83 ? -4.531 -12.219 -4.488 1 96.62 83 PHE B CA 1
ATOM 2248 C C . PHE B 1 83 ? -3.408 -11.492 -5.223 1 96.62 83 PHE B C 1
ATOM 2250 O O . PHE B 1 83 ? -2.502 -10.945 -4.594 1 96.62 83 PHE B O 1
ATOM 2257 N N . ALA B 1 84 ? -3.475 -11.578 -6.535 1 96.12 84 ALA B N 1
ATOM 2258 C CA . ALA B 1 84 ? -2.514 -10.875 -7.383 1 96.12 84 ALA B CA 1
ATOM 2259 C C . ALA B 1 84 ? -3.225 -10.086 -8.477 1 96.12 84 ALA B C 1
ATOM 2261 O O . ALA B 1 84 ? -4.012 -10.641 -9.242 1 96.12 84 ALA B O 1
ATOM 2262 N N . VAL B 1 85 ? -2.979 -8.867 -8.508 1 93.38 85 VAL B N 1
ATOM 2263 C CA . VAL B 1 85 ? -3.479 -7.988 -9.562 1 93.38 85 VAL B CA 1
ATOM 2264 C C . VAL B 1 85 ? -2.77 -6.637 -9.492 1 93.38 85 VAL B C 1
ATOM 2266 O O . VAL B 1 85 ? -2.412 -6.176 -8.406 1 93.38 85 VAL B O 1
ATOM 2269 N N . ASP B 1 86 ? -2.494 -6.098 -10.633 1 90.5 86 ASP B N 1
ATOM 2270 C CA . ASP B 1 86 ? -2.16 -4.676 -10.664 1 90.5 86 ASP B CA 1
ATOM 2271 C C . ASP B 1 86 ? -3.4 -3.816 -10.438 1 90.5 86 ASP B C 1
ATOM 2273 O O . ASP B 1 86 ? -4.094 -3.453 -11.398 1 90.5 86 ASP B O 1
ATOM 2277 N N . ILE B 1 87 ? -3.576 -3.475 -9.25 1 90.81 87 ILE B N 1
ATOM 2278 C CA . ILE B 1 87 ? -4.836 -2.875 -8.82 1 90.81 87 ILE B CA 1
ATOM 2279 C C . ILE B 1 87 ? -5.074 -1.578 -9.594 1 90.81 87 ILE B C 1
ATOM 2281 O O . ILE B 1 87 ? -6.172 -1.346 -10.109 1 90.81 87 ILE B O 1
ATOM 2285 N N . LYS B 1 88 ? -4.086 -0.772 -9.656 1 87.88 88 LYS B N 1
ATOM 2286 C CA . LYS B 1 88 ? -4.234 0.515 -10.328 1 87.88 88 LYS B CA 1
ATOM 2287 C C . LYS B 1 88 ? -4.594 0.328 -11.805 1 87.88 88 LYS B C 1
ATOM 2289 O O . LYS B 1 88 ? -5.582 0.886 -12.281 1 87.88 88 LYS B O 1
ATOM 2294 N N . SER B 1 89 ? -3.826 -0.422 -12.492 1 92.94 89 SER B N 1
ATOM 2295 C CA . SER B 1 89 ? -4.051 -0.658 -13.914 1 92.94 89 SER B CA 1
ATOM 2296 C C . SER B 1 89 ? -5.371 -1.385 -14.156 1 92.94 89 SER B C 1
ATOM 2298 O O . SER B 1 89 ? -6.082 -1.096 -15.117 1 92.94 89 SER B O 1
ATOM 2300 N N . PHE B 1 90 ? -5.668 -2.27 -13.273 1 93.88 90 PHE B N 1
ATOM 2301 C CA . PHE B 1 90 ? -6.898 -3.041 -13.391 1 93.88 90 PHE B CA 1
ATOM 2302 C C . PHE B 1 90 ? -8.117 -2.141 -13.227 1 93.88 90 PHE B C 1
ATOM 2304 O O . PHE B 1 90 ? -9.016 -2.145 -14.07 1 93.88 90 PHE B O 1
ATOM 2311 N N . ASN B 1 91 ? -8.133 -1.369 -12.234 1 89.69 91 ASN B N 1
ATOM 2312 C CA . ASN B 1 91 ? -9.266 -0.507 -11.922 1 89.69 91 ASN B CA 1
ATOM 2313 C C . ASN B 1 91 ? -9.445 0.589 -12.969 1 89.69 91 ASN B C 1
ATOM 2315 O O . ASN B 1 91 ? -10.57 0.94 -13.32 1 89.69 91 ASN B O 1
ATOM 2319 N N . GLN B 1 92 ? -8.359 1.075 -13.5 1 90.62 92 GLN B N 1
ATOM 2320 C CA . GLN B 1 92 ? -8.406 2.213 -14.406 1 90.62 92 GLN B CA 1
ATOM 2321 C C . GLN B 1 92 ? -8.406 1.751 -15.867 1 90.62 92 GLN B C 1
ATOM 2323 O O . GLN B 1 92 ? -8.531 2.566 -16.781 1 90.62 92 GLN B O 1
ATOM 2328 N N . LYS B 1 93 ? -8.258 0.5 -16.078 1 94.75 93 LYS B N 1
ATOM 2329 C CA . LYS B 1 93 ? -8.227 -0.078 -17.406 1 94.75 93 LYS B CA 1
ATOM 2330 C C . LYS B 1 93 ? -7.141 0.579 -18.266 1 94.75 93 LYS B C 1
ATOM 2332 O O . LYS B 1 93 ? -7.406 1.016 -19.391 1 94.75 93 LYS B O 1
ATOM 2337 N N . ILE B 1 94 ? -5.969 0.656 -17.719 1 95.62 94 ILE B N 1
ATOM 2338 C CA . ILE B 1 94 ? -4.797 1.167 -18.406 1 95.62 94 ILE B CA 1
ATOM 2339 C C . ILE B 1 94 ? -3.701 0.102 -18.422 1 95.62 94 ILE B C 1
ATOM 2341 O O . ILE B 1 94 ? -3.732 -0.841 -17.641 1 95.62 94 ILE B O 1
ATOM 2345 N N . PRO B 1 95 ? -2.738 0.225 -19.312 1 97.06 95 PRO B N 1
ATOM 2346 C CA . PRO B 1 95 ? -1.669 -0.774 -19.375 1 97.06 95 PRO B CA 1
ATOM 2347 C C . PRO B 1 95 ? -0.823 -0.815 -18.094 1 97.06 95 PRO B C 1
ATOM 2349 O O . PRO B 1 95 ? -0.552 0.229 -17.5 1 97.06 95 PRO B O 1
ATOM 2352 N N . SER B 1 96 ? -0.463 -2.016 -17.734 1 95.38 96 SER B N 1
ATOM 2353 C CA . SER B 1 96 ? 0.449 -2.197 -16.609 1 95.38 96 SER B CA 1
ATOM 2354 C C . SER B 1 96 ? 1.868 -1.776 -16.969 1 95.38 96 SER B C 1
ATOM 2356 O O . SER B 1 96 ? 2.26 -1.842 -18.141 1 95.38 96 SER B O 1
ATOM 2358 N N . SER B 1 97 ? 2.607 -1.37 -15.992 1 92 97 SER B N 1
ATOM 2359 C CA . SER B 1 97 ? 4.02 -1.047 -16.172 1 92 97 SER B CA 1
ATOM 2360 C C . SER B 1 97 ? 4.914 -2.188 -15.703 1 92 97 SER B C 1
ATOM 2362 O O . SER B 1 97 ? 6.137 -2.127 -15.844 1 92 97 SER B O 1
ATOM 2364 N N . GLU B 1 98 ? 4.246 -3.242 -15.133 1 93.88 98 GLU B N 1
ATOM 2365 C CA . GLU B 1 98 ? 5.008 -4.328 -14.523 1 93.88 98 GLU B CA 1
ATOM 2366 C C . GLU B 1 98 ? 4.551 -5.684 -15.047 1 93.88 98 GLU B C 1
ATOM 2368 O O . GLU B 1 98 ? 3.525 -5.781 -15.727 1 93.88 98 GLU B O 1
ATOM 2373 N N . TYR B 1 99 ? 5.406 -6.59 -14.812 1 96.19 99 TYR B N 1
ATOM 2374 C CA . TYR B 1 99 ? 5.113 -7.977 -15.156 1 96.19 99 TYR B CA 1
ATOM 2375 C C . TYR B 1 99 ? 4.789 -8.789 -13.906 1 96.19 99 TYR B C 1
ATOM 2377 O O . TYR B 1 99 ? 5.316 -8.523 -12.828 1 96.19 99 TYR B O 1
ATOM 2385 N N . VAL B 1 100 ? 3.891 -9.695 -14.078 1 97.62 100 VAL B N 1
ATOM 2386 C CA . VAL B 1 100 ? 3.629 -10.719 -13.07 1 97.62 100 VAL B CA 1
ATOM 2387 C C . VAL B 1 100 ? 3.92 -12.102 -13.656 1 97.62 100 VAL B C 1
ATOM 2389 O O . VAL B 1 100 ? 3.242 -12.547 -14.586 1 97.62 100 VAL B O 1
ATOM 2392 N N . GLN B 1 101 ? 4.918 -12.734 -13.125 1 97.81 101 GLN B N 1
ATOM 2393 C CA . GLN B 1 101 ? 5.457 -13.961 -13.703 1 97.81 101 GLN B CA 1
ATOM 2394 C C . GLN B 1 101 ? 5.387 -15.117 -12.695 1 97.81 101 GLN B C 1
ATOM 2396 O O . GLN B 1 101 ? 5.664 -14.93 -11.516 1 97.81 101 GLN B O 1
ATOM 2401 N N . ALA B 1 102 ? 5.004 -16.281 -13.203 1 98.38 102 ALA B N 1
ATOM 2402 C CA . ALA B 1 102 ? 5.07 -17.484 -12.375 1 98.38 102 ALA B CA 1
ATOM 2403 C C . ALA B 1 102 ? 6.516 -17.906 -12.141 1 98.38 102 ALA B C 1
ATOM 2405 O O . ALA B 1 102 ? 7.242 -18.219 -13.086 1 98.38 102 ALA B O 1
ATOM 2406 N N . VAL B 1 103 ? 6.914 -17.969 -10.906 1 97.56 103 VAL B N 1
ATOM 2407 C CA . VAL B 1 103 ? 8.273 -18.359 -10.555 1 97.56 103 VAL B CA 1
ATOM 2408 C C . VAL B 1 103 ? 8.383 -19.875 -10.547 1 97.56 103 VAL B C 1
ATOM 2410 O O . VAL B 1 103 ? 9.445 -20.438 -10.844 1 97.56 103 VAL B O 1
ATOM 2413 N N . ILE B 1 104 ? 7.391 -20.547 -10.148 1 96.75 104 ILE B N 1
ATOM 2414 C CA . ILE B 1 104 ? 7.188 -21.984 -10.219 1 96.75 104 ILE B CA 1
ATOM 2415 C C . ILE B 1 104 ? 5.812 -22.281 -10.812 1 96.75 104 ILE B C 1
ATOM 2417 O O . ILE B 1 104 ? 5.039 -21.375 -11.094 1 96.75 104 ILE B O 1
ATOM 2421 N N . ASP B 1 105 ? 5.539 -23.516 -11.039 1 98.06 105 ASP B N 1
ATOM 2422 C CA . ASP B 1 105 ? 4.207 -23.875 -11.523 1 98.06 105 ASP B CA 1
ATOM 2423 C C . ASP B 1 105 ? 3.125 -23.375 -10.57 1 98.06 105 ASP B C 1
ATOM 2425 O O . ASP B 1 105 ? 3.248 -23.516 -9.352 1 98.06 105 ASP B O 1
ATOM 2429 N N . CYS B 1 106 ? 2.096 -22.766 -11.156 1 97.94 106 CYS B N 1
ATOM 2430 C CA . CYS B 1 106 ? 1.06 -22.141 -10.336 1 97.94 106 CYS B CA 1
ATOM 2431 C C . CYS B 1 106 ? -0.313 -22.719 -10.68 1 97.94 106 CYS B C 1
ATOM 2433 O O . CYS B 1 106 ? -0.602 -23 -11.844 1 97.94 106 CYS B O 1
ATOM 2435 N N . SER B 1 107 ? -1.096 -22.906 -9.711 1 98.06 107 SER B N 1
ATOM 2436 C CA . SER B 1 107 ? -2.533 -23.125 -9.805 1 98.06 107 SER B CA 1
ATOM 2437 C C . SER B 1 107 ? -3.318 -21.953 -9.234 1 98.06 107 SER B C 1
ATOM 2439 O O . SER B 1 107 ? -3.193 -21.641 -8.055 1 98.06 107 SER B O 1
ATOM 2441 N N . LEU B 1 108 ? -4.117 -21.375 -10.102 1 98 108 LEU B N 1
ATOM 2442 C CA . LEU B 1 108 ? -4.773 -20.109 -9.742 1 98 108 LEU B CA 1
ATOM 2443 C C . LEU B 1 108 ? -6.289 -20.234 -9.859 1 98 108 LEU B C 1
ATOM 2445 O O . LEU B 1 108 ? -6.793 -21.078 -10.617 1 98 108 LEU B O 1
ATOM 2449 N N . LEU B 1 109 ? -6.953 -19.531 -9.008 1 98.12 109 LEU B N 1
ATOM 2450 C CA . LEU B 1 109 ? -8.352 -19.188 -9.25 1 98.12 109 LEU B CA 1
ATOM 2451 C C . LEU B 1 109 ? -8.469 -17.75 -9.766 1 98.12 109 LEU B C 1
ATOM 2453 O O . LEU B 1 109 ? -7.988 -16.812 -9.125 1 98.12 109 LEU B O 1
ATOM 2457 N N . VAL B 1 110 ? -9.109 -17.609 -10.914 1 98.06 110 VAL B N 1
ATOM 2458 C CA . VAL B 1 110 ? -9.086 -16.297 -11.547 1 98.06 110 VAL B CA 1
ATOM 2459 C C . VAL B 1 110 ? -10.516 -15.773 -11.711 1 98.06 110 VAL B C 1
ATOM 2461 O O . VAL B 1 110 ? -11.438 -16.562 -11.945 1 98.06 110 VAL B O 1
ATOM 2464 N N . PHE B 1 111 ? -10.656 -14.5 -11.516 1 97.94 111 PHE B N 1
ATOM 2465 C CA . PHE B 1 111 ? -11.898 -13.781 -11.742 1 97.94 111 PHE B CA 1
ATOM 2466 C C . PHE B 1 111 ? -11.727 -12.75 -12.852 1 97.94 111 PHE B C 1
ATOM 2468 O O . PHE B 1 111 ? -10.781 -11.961 -12.836 1 97.94 111 PHE B O 1
ATOM 2475 N N . SER B 1 112 ? -12.664 -12.797 -13.828 1 96.56 112 SER B N 1
ATOM 2476 C CA . SER B 1 112 ? -12.68 -11.742 -14.844 1 96.56 112 SER B CA 1
ATOM 2477 C C . SER B 1 112 ? -13.273 -10.453 -14.289 1 96.56 112 SER B C 1
ATOM 2479 O O . SER B 1 112 ? -13.906 -10.461 -13.227 1 96.56 112 SER B O 1
ATOM 2481 N N . THR B 1 113 ? -13.062 -9.375 -15.047 1 94.69 113 THR B N 1
ATOM 2482 C CA . THR B 1 113 ? -13.68 -8.102 -14.695 1 94.69 113 THR B CA 1
ATOM 2483 C C . THR B 1 113 ? -15.195 -8.25 -14.609 1 94.69 113 THR B C 1
ATOM 2485 O O . THR B 1 113 ? -15.82 -7.754 -13.664 1 94.69 113 THR B O 1
ATOM 2488 N N . GLU B 1 114 ? -15.734 -8.906 -15.531 1 96 114 GLU B N 1
ATOM 2489 C CA . GLU B 1 114 ? -17.188 -9.117 -15.562 1 96 114 GLU B CA 1
ATOM 2490 C C . GLU B 1 114 ? -17.656 -9.906 -14.352 1 96 114 GLU B C 1
ATOM 2492 O O . GLU B 1 114 ? -18.656 -9.562 -13.727 1 96 114 GLU B O 1
ATOM 2497 N N . SER B 1 115 ? -16.906 -10.938 -14.023 1 97.31 115 SER B N 1
ATOM 2498 C CA . SER B 1 115 ? -17.266 -11.758 -12.875 1 97.31 115 SER B CA 1
ATOM 2499 C C . SER B 1 115 ? -17.219 -10.953 -11.586 1 97.31 115 SER B C 1
ATOM 2501 O O . SER B 1 115 ? -18.109 -11.078 -10.734 1 97.31 115 SER B O 1
ATOM 2503 N N . LEU B 1 116 ? -16.234 -10.18 -11.438 1 96.81 116 LEU B N 1
ATOM 2504 C CA . LEU B 1 116 ? -16.094 -9.359 -10.242 1 96.81 116 LEU B CA 1
ATOM 2505 C C . LEU B 1 116 ? -17.219 -8.336 -10.156 1 96.81 116 LEU B C 1
ATOM 2507 O O . LEU B 1 116 ? -17.75 -8.078 -9.07 1 96.81 116 LEU B O 1
ATOM 2511 N N . ASN B 1 117 ? -17.531 -7.777 -11.273 1 95.25 117 ASN B N 1
ATOM 2512 C CA . ASN B 1 117 ? -18.641 -6.836 -11.305 1 95.25 117 ASN B CA 1
ATOM 2513 C C . ASN B 1 117 ? -19.953 -7.508 -10.898 1 95.25 117 ASN B C 1
ATOM 2515 O O . ASN B 1 117 ? -20.75 -6.926 -10.156 1 95.25 117 ASN B O 1
ATOM 2519 N N . ASP B 1 118 ? -20.172 -8.633 -11.383 1 97.44 118 ASP B N 1
ATOM 2520 C CA . ASP B 1 118 ? -21.359 -9.398 -11.039 1 97.44 118 ASP B CA 1
ATOM 2521 C C . ASP B 1 118 ? -21.422 -9.672 -9.539 1 97.44 118 ASP B C 1
ATOM 2523 O O . ASP B 1 118 ? -22.484 -9.539 -8.922 1 97.44 118 ASP B O 1
ATOM 2527 N N . LEU B 1 119 ? -20.344 -10.125 -9.008 1 98 119 LEU B N 1
ATOM 2528 C CA . LEU B 1 119 ? -20.281 -10.414 -7.582 1 98 119 LEU B CA 1
ATOM 2529 C C . LEU B 1 119 ? -20.547 -9.156 -6.758 1 98 119 LEU B C 1
ATOM 2531 O O . LEU B 1 119 ? -21.281 -9.211 -5.762 1 98 119 LEU B O 1
ATOM 2535 N N . SER B 1 120 ? -19.984 -8.102 -7.168 1 96 120 SER B N 1
ATOM 2536 C CA . SER B 1 120 ? -20.188 -6.82 -6.5 1 96 120 SER B CA 1
ATOM 2537 C C . SER B 1 120 ? -21.672 -6.422 -6.535 1 96 120 SER B C 1
ATOM 2539 O O . SER B 1 120 ? -22.203 -5.926 -5.547 1 96 120 SER B O 1
ATOM 2541 N N . ALA B 1 121 ? -22.312 -6.672 -7.605 1 96.19 121 ALA B N 1
ATOM 2542 C CA . ALA B 1 121 ? -23.719 -6.289 -7.801 1 96.19 121 ALA B CA 1
ATOM 2543 C C . ALA B 1 121 ? -24.641 -7.215 -7.027 1 96.19 121 ALA B C 1
ATOM 2545 O O . ALA B 1 121 ? -25.734 -6.812 -6.621 1 96.19 121 ALA B O 1
ATOM 2546 N N . THR B 1 122 ? -24.219 -8.375 -6.789 1 97.25 122 THR B N 1
ATOM 2547 C CA . THR B 1 122 ? -25.125 -9.398 -6.285 1 97.25 122 THR B CA 1
ATOM 2548 C C . THR B 1 122 ? -24.922 -9.609 -4.785 1 97.25 122 THR B C 1
ATOM 2550 O O . THR B 1 122 ? -25.891 -9.836 -4.051 1 97.25 122 THR B O 1
ATOM 2553 N N . ILE B 1 123 ? -23.688 -9.586 -4.383 1 96.81 123 ILE B N 1
ATOM 2554 C CA . ILE B 1 123 ? -23.375 -9.844 -2.982 1 96.81 123 ILE B CA 1
ATOM 2555 C C . ILE B 1 123 ? -23.125 -8.523 -2.256 1 96.81 123 ILE B C 1
ATOM 2557 O O . ILE B 1 123 ? -22.094 -7.875 -2.471 1 96.81 123 ILE B O 1
ATOM 2561 N N . ILE B 1 124 ? -23.953 -8.172 -1.378 1 91.75 124 ILE B N 1
ATOM 2562 C CA . ILE B 1 124 ? -23.938 -6.891 -0.69 1 91.75 124 ILE B CA 1
ATOM 2563 C C . ILE B 1 124 ? -22.625 -6.707 0.053 1 91.75 124 ILE B C 1
ATOM 2565 O O . ILE B 1 124 ? -22.047 -5.617 0.043 1 91.75 124 ILE B O 1
ATOM 2569 N N . GLN B 1 125 ? -22.078 -7.773 0.614 1 93.06 125 GLN B N 1
ATOM 2570 C CA . GLN B 1 125 ? -20.891 -7.688 1.466 1 93.06 125 GLN B CA 1
ATOM 2571 C C . GLN B 1 125 ? -19.609 -7.801 0.643 1 93.06 125 GLN B C 1
ATOM 2573 O O . GLN B 1 125 ? -18.516 -7.691 1.184 1 93.06 125 GLN B O 1
ATOM 2578 N N . TRP B 1 126 ? -19.734 -8.016 -0.603 1 96.19 126 TRP B N 1
ATOM 2579 C CA . TRP B 1 126 ? -18.578 -8.352 -1.445 1 96.19 126 TRP B CA 1
ATOM 2580 C C . TRP B 1 126 ? -17.547 -7.23 -1.431 1 96.19 126 TRP B C 1
ATOM 2582 O O . TRP B 1 126 ? -16.375 -7.465 -1.135 1 96.19 126 TRP B O 1
ATOM 2592 N N . ASP B 1 127 ? -17.984 -6.035 -1.669 1 92.94 127 ASP B N 1
ATOM 2593 C CA . ASP B 1 127 ? -17.062 -4.918 -1.776 1 92.94 127 ASP B CA 1
ATOM 2594 C C . ASP B 1 127 ? -16.344 -4.672 -0.448 1 92.94 127 ASP B C 1
ATOM 2596 O O . ASP B 1 127 ? -15.164 -4.316 -0.428 1 92.94 127 ASP B O 1
ATOM 2600 N N . GLY B 1 128 ? -17.078 -4.836 0.607 1 92.44 128 GLY B N 1
ATOM 2601 C CA . GLY B 1 128 ? -16.453 -4.719 1.915 1 92.44 128 GLY B CA 1
ATOM 2602 C C . GLY B 1 128 ? -15.352 -5.738 2.146 1 92.44 128 GLY B C 1
ATOM 2603 O O . GLY B 1 128 ? -14.289 -5.402 2.664 1 92.44 128 GLY B O 1
ATOM 2604 N N . ILE B 1 129 ? -15.586 -6.934 1.766 1 95.38 129 ILE B N 1
ATOM 2605 C CA . ILE B 1 129 ? -14.617 -8.023 1.897 1 95.38 129 ILE B CA 1
ATOM 2606 C C . ILE B 1 129 ? -13.391 -7.719 1.047 1 95.38 129 ILE B C 1
ATOM 2608 O O . ILE B 1 129 ? -12.258 -7.785 1.535 1 95.38 129 ILE B O 1
ATOM 2612 N N . ILE B 1 130 ? -13.578 -7.316 -0.167 1 94.75 130 ILE B N 1
ATOM 2613 C CA . ILE B 1 130 ? -12.492 -7.074 -1.106 1 94.75 130 ILE B CA 1
ATOM 2614 C C . ILE B 1 130 ? -11.672 -5.871 -0.643 1 94.75 130 ILE B C 1
ATOM 2616 O O . ILE B 1 130 ? -10.438 -5.879 -0.742 1 94.75 130 ILE B O 1
ATOM 2620 N N . ASN B 1 131 ? -12.352 -4.902 -0.167 1 93.44 131 ASN B N 1
ATOM 2621 C CA . ASN B 1 131 ? -11.656 -3.723 0.339 1 93.44 131 ASN B CA 1
ATOM 2622 C C . ASN B 1 131 ? -10.727 -4.078 1.492 1 93.44 131 ASN B C 1
ATOM 2624 O O . ASN B 1 131 ? -9.594 -3.588 1.555 1 93.44 131 ASN B O 1
ATOM 2628 N N . LYS B 1 132 ? -11.203 -4.859 2.363 1 93.38 132 LYS B N 1
ATOM 2629 C CA . LYS B 1 132 ? -10.383 -5.285 3.496 1 93.38 132 LYS B CA 1
ATOM 2630 C C . LYS B 1 132 ? -9.18 -6.094 3.031 1 93.38 132 LYS B C 1
ATOM 2632 O O . LYS B 1 132 ? -8.07 -5.91 3.535 1 93.38 132 LYS B O 1
ATOM 2637 N N . ILE B 1 133 ? -9.352 -6.945 2.119 1 95 133 ILE B N 1
ATOM 2638 C CA . ILE B 1 133 ? -8.281 -7.766 1.562 1 95 133 ILE B CA 1
ATOM 2639 C C . ILE B 1 133 ? -7.258 -6.875 0.872 1 95 133 ILE B C 1
ATOM 2641 O O . ILE B 1 133 ? -6.051 -7.035 1.07 1 95 133 ILE B O 1
ATOM 2645 N N . THR B 1 134 ? -7.723 -5.965 0.071 1 94.75 134 THR B N 1
ATOM 2646 C CA . THR B 1 134 ? -6.859 -5.039 -0.656 1 94.75 134 THR B CA 1
ATOM 2647 C C . THR B 1 134 ? -6.02 -4.207 0.311 1 94.75 134 THR B C 1
ATOM 2649 O O . THR B 1 134 ? -4.809 -4.066 0.129 1 94.75 134 THR B O 1
ATOM 2652 N N . GLU B 1 135 ? -6.652 -3.688 1.249 1 93 135 GLU B N 1
ATOM 2653 C CA . GLU B 1 135 ? -5.969 -2.889 2.262 1 93 135 GLU B CA 1
ATOM 2654 C C . GLU B 1 135 ? -4.871 -3.695 2.953 1 93 135 GLU B C 1
ATOM 2656 O O . GLU B 1 135 ? -3.74 -3.227 3.09 1 93 135 GLU B O 1
ATOM 2661 N N . LYS B 1 136 ? -5.215 -4.871 3.359 1 92.12 136 LYS B N 1
ATOM 2662 C CA . LYS B 1 136 ? -4.246 -5.742 4.02 1 92.12 136 LYS B CA 1
ATOM 2663 C C . LYS B 1 136 ? -3.043 -6.004 3.119 1 92.12 136 LYS B C 1
ATOM 2665 O O . LYS B 1 136 ? -1.896 -5.902 3.562 1 92.12 136 LYS B O 1
ATOM 2670 N N . ALA B 1 137 ? -3.322 -6.309 1.922 1 92 137 ALA B N 1
ATOM 2671 C CA . ALA B 1 137 ? -2.258 -6.617 0.97 1 92 137 ALA B CA 1
ATOM 2672 C C . ALA B 1 137 ? -1.344 -5.414 0.76 1 92 137 ALA B C 1
ATOM 2674 O O . ALA B 1 137 ? -0.118 -5.551 0.756 1 92 137 ALA B O 1
ATOM 2675 N N . LEU B 1 138 ? -1.915 -4.273 0.592 1 91.31 138 LEU B N 1
ATOM 2676 C CA . LEU B 1 138 ? -1.147 -3.061 0.337 1 91.31 138 LEU B CA 1
ATOM 2677 C C . LEU B 1 138 ? -0.332 -2.664 1.562 1 91.31 138 LEU B C 1
ATOM 2679 O O . LEU B 1 138 ? 0.822 -2.246 1.438 1 91.31 138 LEU B O 1
ATOM 2683 N N . ILE B 1 139 ? -0.894 -2.787 2.701 1 89.88 139 ILE B N 1
ATOM 2684 C CA . ILE B 1 139 ? -0.187 -2.494 3.943 1 89.88 139 ILE B CA 1
ATOM 2685 C C . ILE B 1 139 ? 1.033 -3.402 4.07 1 89.88 139 ILE B C 1
ATOM 2687 O O . ILE B 1 139 ? 2.123 -2.945 4.422 1 89.88 139 ILE B O 1
ATOM 2691 N N . GLU B 1 140 ? 0.862 -4.641 3.812 1 87.25 140 GLU B N 1
ATOM 2692 C CA . GLU B 1 140 ? 1.965 -5.594 3.873 1 87.25 140 GLU B CA 1
ATOM 2693 C C . GLU B 1 140 ? 3.078 -5.215 2.9 1 87.25 140 GLU B C 1
ATOM 2695 O O . GLU B 1 140 ? 4.262 -5.324 3.229 1 87.25 140 GLU B O 1
ATOM 2700 N N . LYS B 1 141 ? 2.709 -4.766 1.771 1 86.25 141 LYS B N 1
ATOM 2701 C CA . LYS B 1 141 ? 3.697 -4.348 0.781 1 86.25 141 LYS B CA 1
ATOM 2702 C C . LYS B 1 141 ? 4.453 -3.107 1.25 1 86.25 141 LYS B C 1
ATOM 2704 O O . LYS B 1 141 ? 5.676 -3.033 1.117 1 86.25 141 LYS B O 1
ATOM 2709 N N . VAL B 1 142 ? 3.773 -2.186 1.73 1 84.56 142 VAL B N 1
ATOM 2710 C CA . VAL B 1 142 ? 4.391 -0.967 2.242 1 84.56 142 VAL B CA 1
ATOM 2711 C C . VAL B 1 142 ? 5.359 -1.314 3.371 1 84.56 142 VAL B C 1
ATOM 2713 O O . VAL B 1 142 ? 6.488 -0.819 3.402 1 84.56 142 VAL B O 1
ATOM 2716 N N . ASN B 1 143 ? 4.953 -2.184 4.266 1 81.56 143 ASN B N 1
ATOM 2717 C CA . ASN B 1 143 ? 5.75 -2.537 5.438 1 81.56 143 ASN B CA 1
ATOM 2718 C C . ASN B 1 143 ? 6.98 -3.355 5.055 1 81.56 143 ASN B C 1
ATOM 2720 O O . ASN B 1 143 ? 8 -3.303 5.742 1 81.56 143 ASN B O 1
ATOM 2724 N N . LYS B 1 144 ? 6.898 -4.051 4.059 1 75.38 144 LYS B N 1
ATOM 2725 C CA . LYS B 1 144 ? 8.016 -4.863 3.58 1 75.38 144 LYS B CA 1
ATOM 2726 C C . LYS B 1 144 ? 9.047 -4.008 2.85 1 75.38 144 LYS B C 1
ATOM 2728 O O . LYS B 1 144 ? 10.25 -4.266 2.936 1 75.38 144 LYS B O 1
ATOM 2733 N N . LEU B 1 145 ? 8.68 -2.961 2.244 1 72.19 145 LEU B N 1
ATOM 2734 C CA . LEU B 1 145 ? 9.531 -2.172 1.364 1 72.19 145 LEU B CA 1
ATOM 2735 C C . LEU B 1 145 ? 10.211 -1.047 2.135 1 72.19 145 LEU B C 1
ATOM 2737 O O . LEU B 1 145 ? 11.359 -0.697 1.846 1 72.19 145 LEU B O 1
ATOM 2741 N N . SER B 1 146 ? 9.734 -0.468 3.133 1 65.81 146 SER B N 1
ATOM 2742 C CA . SER B 1 146 ? 10.164 0.75 3.812 1 65.81 146 SER B CA 1
ATOM 2743 C C . SER B 1 146 ? 11.516 0.563 4.484 1 65.81 146 SER B C 1
ATOM 2745 O O . SER B 1 146 ? 12.414 1.394 4.328 1 65.81 146 SER B O 1
ATOM 2747 N N . PRO B 1 147 ? 11.781 -0.504 5.105 1 66.94 147 PRO B N 1
ATOM 2748 C CA . PRO B 1 147 ? 13.039 -0.565 5.852 1 66.94 147 PRO B CA 1
ATOM 2749 C C . PRO B 1 147 ? 14.234 -0.891 4.957 1 66.94 147 PRO B C 1
ATOM 2751 O O . PRO B 1 147 ? 15.383 -0.725 5.375 1 66.94 147 PRO B O 1
ATOM 2754 N N . MET B 1 148 ? 14.039 -1.17 3.814 1 77.44 148 MET B N 1
ATOM 2755 C CA . MET B 1 148 ? 15.094 -1.868 3.082 1 77.44 148 MET B CA 1
ATOM 2756 C C . MET B 1 148 ? 16.25 -0.928 2.766 1 77.44 148 MET B C 1
ATOM 2758 O O . MET B 1 148 ? 17.422 -1.322 2.846 1 77.44 148 MET B O 1
ATOM 2762 N N . LEU B 1 149 ? 16 0.266 2.504 1 78.19 149 LEU B N 1
ATOM 2763 C CA . LEU B 1 149 ? 17.062 1.202 2.135 1 78.19 149 LEU B CA 1
ATOM 2764 C C . LEU B 1 149 ? 17.984 1.467 3.314 1 78.19 149 LEU B C 1
ATOM 2766 O O . LEU B 1 149 ? 19.172 1.714 3.127 1 78.19 149 LEU B O 1
ATOM 2770 N N . ALA B 1 150 ? 17.469 1.364 4.422 1 79.94 150 ALA B N 1
ATOM 2771 C CA . ALA B 1 150 ? 18.234 1.69 5.625 1 79.94 150 ALA B CA 1
ATOM 2772 C C . ALA B 1 150 ? 19 0.47 6.141 1 79.94 150 ALA B C 1
ATOM 2774 O O . ALA B 1 150 ? 19.828 0.585 7.039 1 79.94 150 ALA B O 1
ATOM 2775 N N . GLU B 1 151 ? 18.766 -0.641 5.602 1 85.38 151 GLU B N 1
ATOM 2776 C CA . GLU B 1 151 ? 19.328 -1.896 6.086 1 85.38 151 GLU B CA 1
ATOM 2777 C C . GLU B 1 151 ? 20.422 -2.41 5.145 1 85.38 151 GLU B C 1
ATOM 2779 O O . GLU B 1 151 ? 20.375 -2.17 3.939 1 85.38 151 GLU B O 1
ATOM 2784 N N . ASP B 1 152 ? 21.328 -3.105 5.777 1 87.81 152 ASP B N 1
ATOM 2785 C CA . ASP B 1 152 ? 22.312 -3.76 4.918 1 87.81 152 ASP B CA 1
ATOM 2786 C C . ASP B 1 152 ? 21.766 -5.059 4.34 1 87.81 152 ASP B C 1
ATOM 2788 O O . ASP B 1 152 ? 20.703 -5.527 4.754 1 87.81 152 ASP B O 1
ATOM 2792 N N . ALA B 1 153 ? 22.516 -5.602 3.436 1 89.25 153 ALA B N 1
ATOM 2793 C CA . ALA B 1 153 ? 22.062 -6.762 2.672 1 89.25 153 ALA B CA 1
ATOM 2794 C C . ALA B 1 153 ? 21.812 -7.957 3.588 1 89.25 153 ALA B C 1
ATOM 2796 O O . ALA B 1 153 ? 20.844 -8.695 3.4 1 89.25 153 ALA B O 1
ATOM 2797 N N . THR B 1 154 ? 22.656 -8.125 4.531 1 93.56 154 THR B N 1
ATOM 2798 C CA . THR B 1 154 ? 22.5 -9.242 5.453 1 93.56 154 THR B CA 1
ATOM 2799 C C . THR B 1 154 ? 21.219 -9.109 6.262 1 93.56 154 THR B C 1
ATOM 2801 O O . THR B 1 154 ? 20.453 -10.062 6.387 1 93.56 154 THR B O 1
ATOM 2804 N N . THR B 1 155 ? 20.953 -7.996 6.762 1 91 155 THR B N 1
ATOM 2805 C CA . THR B 1 155 ? 19.75 -7.723 7.535 1 91 155 THR B CA 1
ATOM 2806 C C . THR B 1 155 ? 18.5 -7.902 6.68 1 91 155 THR B C 1
ATOM 2808 O O . THR B 1 155 ? 17.516 -8.492 7.125 1 91 155 THR B O 1
ATOM 2811 N N . ARG B 1 156 ? 18.625 -7.391 5.469 1 90.06 156 ARG B N 1
ATOM 2812 C CA . ARG B 1 156 ? 17.5 -7.543 4.551 1 90.06 156 ARG B CA 1
ATOM 2813 C C . ARG B 1 156 ? 17.188 -9.016 4.309 1 90.06 156 ARG B C 1
ATOM 2815 O O . ARG B 1 156 ? 16.016 -9.414 4.301 1 90.06 156 ARG B O 1
ATOM 2822 N N . TYR B 1 157 ? 18.188 -9.805 4.09 1 92.81 157 TYR B N 1
ATOM 2823 C CA . TYR B 1 157 ? 18.016 -11.227 3.818 1 92.81 157 TYR B CA 1
ATOM 2824 C C . TYR B 1 157 ? 17.422 -11.945 5.02 1 92.81 157 TYR B C 1
ATOM 2826 O O . TYR B 1 157 ? 16.484 -12.734 4.879 1 92.81 157 TYR B O 1
ATOM 2834 N N . LEU B 1 158 ? 17.875 -11.625 6.184 1 92.19 158 LEU B N 1
ATOM 2835 C CA . LEU B 1 158 ? 17.391 -12.258 7.406 1 92.19 158 LEU B CA 1
ATOM 2836 C C . LEU B 1 158 ? 15.93 -11.906 7.66 1 92.19 158 LEU B C 1
ATOM 2838 O O . LEU B 1 158 ? 15.141 -12.758 8.062 1 92.19 158 LEU B O 1
ATOM 2842 N N . LYS B 1 159 ? 15.617 -10.758 7.473 1 89.19 159 LYS B N 1
ATOM 2843 C CA . LYS B 1 159 ? 14.227 -10.336 7.633 1 89.19 159 LYS B CA 1
ATOM 2844 C C . LYS B 1 159 ? 13.328 -11.016 6.609 1 89.19 159 LYS B C 1
ATOM 2846 O O . LYS B 1 159 ? 12.18 -11.359 6.914 1 89.19 159 LYS B O 1
ATOM 2851 N N . PHE B 1 160 ? 13.789 -11.148 5.414 1 90.19 160 PHE B N 1
ATOM 2852 C CA . PHE B 1 160 ? 13.047 -11.875 4.395 1 90.19 160 PHE B CA 1
ATOM 2853 C C . PHE B 1 160 ? 12.75 -13.305 4.852 1 90.19 160 PHE B C 1
ATOM 2855 O O . PHE B 1 160 ? 11.625 -13.781 4.715 1 90.19 160 PHE B O 1
ATOM 2862 N N . LEU B 1 161 ? 13.75 -13.914 5.352 1 91.88 161 LEU B N 1
ATOM 2863 C CA . LEU B 1 161 ? 13.594 -15.281 5.824 1 91.88 161 LEU B CA 1
ATOM 2864 C C . LEU B 1 161 ? 12.555 -15.359 6.938 1 91.88 161 LEU B C 1
ATOM 2866 O O . LEU B 1 161 ? 11.812 -16.344 7.039 1 91.88 161 LEU B O 1
ATOM 2870 N N . GLU B 1 162 ? 12.516 -14.344 7.773 1 88.56 162 GLU B N 1
ATOM 2871 C CA . GLU B 1 162 ? 11.57 -14.289 8.883 1 88.56 162 GLU B CA 1
ATOM 2872 C C . GLU B 1 162 ? 10.141 -14.078 8.383 1 88.56 162 GLU B C 1
ATOM 2874 O O . GLU B 1 162 ? 9.211 -14.734 8.852 1 88.56 162 GLU B O 1
ATOM 2879 N N . LYS B 1 163 ? 10.023 -13.281 7.465 1 82.38 163 LYS B N 1
ATOM 2880 C CA . LYS B 1 163 ? 8.711 -12.898 6.961 1 82.38 163 LYS B CA 1
ATOM 2881 C C . LYS B 1 163 ? 8.164 -13.945 5.996 1 82.38 163 LYS B C 1
ATOM 2883 O O . LYS B 1 163 ? 6.953 -14.164 5.926 1 82.38 163 LYS B O 1
ATOM 2888 N N . PHE B 1 164 ? 9.133 -14.508 5.297 1 85.81 164 PHE B N 1
ATOM 2889 C CA . PHE B 1 164 ? 8.742 -15.484 4.285 1 85.81 164 PHE B CA 1
ATOM 2890 C C . PHE B 1 164 ? 9.516 -16.781 4.461 1 85.81 164 PHE B C 1
ATOM 2892 O O . PHE B 1 164 ? 10.273 -17.188 3.578 1 85.81 164 PHE B O 1
ATOM 2899 N N . PRO B 1 165 ? 9.219 -17.453 5.477 1 83.38 165 PRO B N 1
ATOM 2900 C CA . PRO B 1 165 ? 10.039 -18.609 5.844 1 83.38 165 PRO B CA 1
ATOM 2901 C C . PRO B 1 165 ? 10.062 -19.688 4.758 1 83.38 165 PRO B C 1
ATOM 2903 O O . PRO B 1 165 ? 11.062 -20.391 4.602 1 83.38 165 PRO B O 1
ATOM 2906 N N . ASN B 1 166 ? 9.086 -19.859 3.967 1 85.12 166 ASN B N 1
ATOM 2907 C CA . ASN B 1 166 ? 9.055 -20.953 3.004 1 85.12 166 ASN B CA 1
ATOM 2908 C C . ASN B 1 166 ? 9.297 -20.453 1.581 1 85.12 166 ASN B C 1
ATOM 2910 O O . ASN B 1 166 ? 9.266 -21.234 0.632 1 85.12 166 ASN B O 1
ATOM 2914 N N . LEU B 1 167 ? 9.664 -19.25 1.426 1 90 167 LEU B N 1
ATOM 2915 C CA . LEU B 1 167 ? 9.727 -18.672 0.089 1 90 167 LEU B CA 1
ATOM 2916 C C . LEU B 1 167 ? 11.148 -18.719 -0.46 1 90 167 LEU B C 1
ATOM 2918 O O . LEU B 1 167 ? 11.352 -18.984 -1.647 1 90 167 LEU B O 1
ATOM 2922 N N . ALA B 1 168 ? 12.125 -18.547 0.373 1 88.62 168 ALA B N 1
ATOM 2923 C CA . ALA B 1 168 ? 13.516 -18.391 -0.047 1 88.62 168 ALA B CA 1
ATOM 2924 C C . ALA B 1 168 ? 14.008 -19.641 -0.776 1 88.62 168 ALA B C 1
ATOM 2926 O O . ALA B 1 168 ? 14.766 -19.531 -1.742 1 88.62 168 ALA B O 1
ATOM 2927 N N . ASN B 1 169 ? 13.555 -20.703 -0.374 1 89 169 ASN B N 1
ATOM 2928 C CA . ASN B 1 169 ? 14.023 -21.953 -0.979 1 89 169 ASN B CA 1
ATOM 2929 C C . ASN B 1 169 ? 13.203 -22.328 -2.203 1 89 169 ASN B C 1
ATOM 2931 O O . ASN B 1 169 ? 13.508 -23.312 -2.889 1 89 169 ASN B O 1
ATOM 2935 N N . ARG B 1 170 ? 12.227 -21.531 -2.473 1 94 170 ARG B N 1
ATOM 2936 C CA . ARG B 1 170 ? 11.312 -21.891 -3.553 1 94 170 ARG B CA 1
ATOM 2937 C C . ARG B 1 170 ? 11.469 -20.938 -4.738 1 94 170 ARG B C 1
ATOM 2939 O O . ARG B 1 170 ? 10.828 -21.125 -5.773 1 94 170 ARG B O 1
ATOM 2946 N N . ILE B 1 171 ? 12.375 -20 -4.539 1 95.19 171 ILE B N 1
ATOM 2947 C CA . ILE B 1 171 ? 12.531 -19.031 -5.629 1 95.19 171 ILE B CA 1
ATOM 2948 C C . ILE B 1 171 ? 13.984 -19.031 -6.094 1 95.19 171 ILE B C 1
ATOM 2950 O O . ILE B 1 171 ? 14.898 -19.328 -5.312 1 95.19 171 ILE B O 1
ATOM 2954 N N . PRO B 1 172 ? 14.234 -18.703 -7.363 1 95.25 172 PRO B N 1
ATOM 2955 C CA . PRO B 1 172 ? 15.617 -18.562 -7.836 1 95.25 172 PRO B CA 1
ATOM 2956 C C . PRO B 1 172 ? 16.406 -17.531 -7.047 1 95.25 172 PRO B C 1
ATOM 2958 O O . PRO B 1 172 ? 15.883 -16.469 -6.711 1 95.25 172 PRO B O 1
ATOM 2961 N N . LEU B 1 173 ? 17.609 -17.891 -6.859 1 93.81 173 LEU B N 1
ATOM 2962 C CA . LEU B 1 173 ? 18.5 -17.031 -6.078 1 93.81 173 LEU B CA 1
ATOM 2963 C C . LEU B 1 173 ? 18.656 -15.656 -6.738 1 93.81 173 LEU B C 1
ATOM 2965 O O . LEU B 1 173 ? 18.75 -14.641 -6.047 1 93.81 173 LEU B O 1
ATOM 2969 N N . SER B 1 174 ? 18.672 -15.672 -8.008 1 95.31 174 SER B N 1
ATOM 2970 C CA . SER B 1 174 ? 18.828 -14.43 -8.75 1 95.31 174 SER B CA 1
ATOM 2971 C C . SER B 1 174 ? 17.656 -13.477 -8.492 1 95.31 174 SER B C 1
ATOM 2973 O O . SER B 1 174 ? 17.859 -12.273 -8.352 1 95.31 174 SER B O 1
ATOM 2975 N N . TYR B 1 175 ? 16.438 -14.023 -8.445 1 95.12 175 TYR B N 1
ATOM 2976 C CA . TYR B 1 175 ? 15.273 -13.203 -8.164 1 95.12 175 TYR B CA 1
ATOM 2977 C C . TYR B 1 175 ? 15.32 -12.641 -6.75 1 95.12 175 TYR B C 1
ATOM 2979 O O . TYR B 1 175 ? 14.984 -11.477 -6.527 1 95.12 175 TYR B O 1
ATOM 2987 N N . LEU B 1 176 ? 15.68 -13.492 -5.883 1 94.25 176 LEU B N 1
ATOM 2988 C CA . LEU B 1 176 ? 15.781 -13.062 -4.492 1 94.25 176 LEU B CA 1
ATOM 2989 C C . LEU B 1 176 ? 16.828 -11.969 -4.332 1 94.25 176 LEU B C 1
ATOM 2991 O O . LEU B 1 176 ? 16.609 -10.984 -3.631 1 94.25 176 LEU B O 1
ATOM 2995 N N . ALA B 1 177 ? 18 -12.133 -4.953 1 94 177 ALA B N 1
ATOM 2996 C CA . ALA B 1 177 ? 19.062 -11.133 -4.914 1 94 177 ALA B CA 1
ATOM 2997 C C . ALA B 1 177 ? 18.578 -9.797 -5.465 1 94 177 ALA B C 1
ATOM 2999 O O . ALA B 1 177 ? 18.828 -8.742 -4.875 1 94 177 ALA B O 1
ATOM 3000 N N . SER B 1 178 ? 17.875 -9.914 -6.562 1 92.62 178 SER B N 1
ATOM 3001 C CA . SER B 1 178 ? 17.312 -8.719 -7.176 1 92.62 178 SER B CA 1
ATOM 3002 C C . SER B 1 178 ? 16.359 -8.008 -6.215 1 92.62 178 SER B C 1
ATOM 3004 O O . SER B 1 178 ? 16.438 -6.785 -6.051 1 92.62 178 SER B O 1
ATOM 3006 N N . TYR B 1 179 ? 15.5 -8.727 -5.57 1 91.5 179 TYR B N 1
ATOM 3007 C CA . TYR B 1 179 ? 14.555 -8.188 -4.598 1 91.5 179 TYR B CA 1
ATOM 3008 C C . TYR B 1 179 ? 15.281 -7.496 -3.455 1 91.5 179 TYR B C 1
ATOM 3010 O O . TYR B 1 179 ? 14.844 -6.445 -2.98 1 91.5 179 TYR B O 1
ATOM 3018 N N . LEU B 1 180 ? 16.375 -8.047 -3.096 1 90.75 180 LEU B N 1
ATOM 3019 C CA . LEU B 1 180 ? 17.141 -7.543 -1.963 1 90.75 180 LEU B CA 1
ATOM 3020 C C . LEU B 1 180 ? 18.062 -6.402 -2.393 1 90.75 180 LEU B C 1
ATOM 3022 O O . LEU B 1 180 ? 18.703 -5.773 -1.554 1 90.75 180 LEU B O 1
ATOM 3026 N N . GLY B 1 181 ? 18.156 -6.203 -3.66 1 89.06 181 GLY B N 1
ATOM 3027 C CA . GLY B 1 181 ? 18.969 -5.113 -4.176 1 89.06 181 GLY B CA 1
ATOM 3028 C C . GLY B 1 181 ? 20.453 -5.418 -4.176 1 89.06 181 GLY B C 1
ATOM 3029 O O . GLY B 1 181 ? 21.281 -4.531 -3.941 1 89.06 181 GLY B O 1
ATOM 3030 N N . ILE B 1 182 ? 20.766 -6.633 -4.293 1 91.44 182 ILE B N 1
ATOM 3031 C CA . ILE B 1 182 ? 22.156 -7.039 -4.312 1 91.44 182 ILE B CA 1
ATOM 3032 C C . ILE B 1 182 ? 22.391 -8.031 -5.449 1 91.44 182 ILE B C 1
ATOM 3034 O O . ILE B 1 182 ? 21.453 -8.43 -6.141 1 91.44 182 ILE B O 1
ATOM 3038 N N . THR B 1 183 ? 23.641 -8.273 -5.688 1 92.56 183 THR B N 1
ATOM 3039 C CA . THR B 1 183 ? 23.984 -9.25 -6.723 1 92.56 183 THR B CA 1
ATOM 3040 C C . THR B 1 183 ? 23.797 -10.672 -6.211 1 92.56 183 THR B C 1
ATOM 3042 O O . THR B 1 183 ? 23.781 -10.906 -5 1 92.56 183 THR B O 1
ATOM 3045 N N . GLN B 1 184 ? 23.594 -11.539 -7.176 1 94.44 184 GLN B N 1
ATOM 3046 C CA . GLN B 1 184 ? 23.453 -12.945 -6.812 1 94.44 184 GLN B CA 1
ATOM 3047 C C . GLN B 1 184 ? 24.688 -13.453 -6.062 1 94.44 184 GLN B C 1
ATOM 3049 O O . GLN B 1 184 ? 24.562 -14.227 -5.109 1 94.44 184 GLN B O 1
ATOM 3054 N N . SER B 1 185 ? 25.859 -13.039 -6.488 1 96.19 185 SER B N 1
ATOM 3055 C CA . SER B 1 185 ? 27.094 -13.453 -5.844 1 96.19 185 SER B CA 1
ATOM 3056 C C . SER B 1 185 ? 27.156 -12.969 -4.398 1 96.19 185 SER B C 1
ATOM 3058 O O . SER B 1 185 ? 27.594 -13.711 -3.51 1 96.19 185 SER B O 1
ATOM 3060 N N . SER B 1 186 ? 26.766 -11.797 -4.137 1 94.44 186 SER B N 1
ATOM 3061 C CA . SER B 1 186 ? 26.734 -11.25 -2.783 1 94.44 186 SER B CA 1
ATOM 3062 C C . SER B 1 186 ? 25.781 -12.047 -1.895 1 94.44 186 SER B C 1
ATOM 3064 O O . SER B 1 186 ? 26.109 -12.344 -0.741 1 94.44 186 SER B O 1
ATOM 3066 N N . LEU B 1 187 ? 24.656 -12.367 -2.412 1 95.25 187 LEU B N 1
ATOM 3067 C CA . LEU B 1 187 ? 23.688 -13.133 -1.645 1 95.25 187 LEU B CA 1
ATOM 3068 C C . LEU B 1 187 ? 24.219 -14.523 -1.316 1 95.25 187 LEU B C 1
ATOM 3070 O O . LEU B 1 187 ? 24.031 -15.023 -0.207 1 95.25 187 LEU B O 1
ATOM 3074 N N . SER B 1 188 ? 24.844 -15.117 -2.25 1 94.81 188 SER B N 1
ATOM 3075 C CA . SER B 1 188 ? 25.453 -16.422 -2.023 1 94.81 188 SER B CA 1
ATOM 3076 C C . SER B 1 188 ? 26.453 -16.391 -0.865 1 94.81 188 SER B C 1
ATOM 3078 O O . SER B 1 188 ? 26.484 -17.297 -0.034 1 94.81 188 SER B O 1
ATOM 3080 N N . ARG B 1 189 ? 27.203 -15.312 -0.819 1 94.94 189 ARG B N 1
ATOM 3081 C CA . 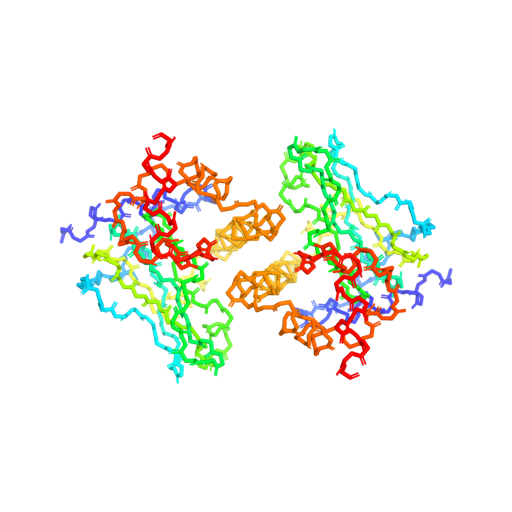ARG B 1 189 ? 28.156 -15.141 0.265 1 94.94 189 ARG B CA 1
ATOM 3082 C C . ARG B 1 189 ? 27.453 -14.984 1.606 1 94.94 189 ARG B C 1
ATOM 3084 O O . ARG B 1 189 ? 27.859 -15.578 2.605 1 94.94 189 ARG B O 1
ATOM 3091 N N . ILE B 1 190 ? 26.406 -14.242 1.582 1 94.94 190 ILE B N 1
ATOM 3092 C CA . ILE B 1 190 ? 25.641 -14.008 2.799 1 94.94 190 ILE B CA 1
ATOM 3093 C C . ILE B 1 190 ? 25.047 -15.32 3.301 1 94.94 190 ILE B C 1
ATOM 3095 O O . ILE B 1 190 ? 25.109 -15.625 4.496 1 94.94 190 ILE B O 1
ATOM 3099 N N . ARG B 1 191 ? 24.469 -16.047 2.428 1 92.94 191 ARG B N 1
ATOM 3100 C CA . ARG B 1 191 ? 23.844 -17.328 2.783 1 92.94 191 ARG B CA 1
ATOM 3101 C C . ARG B 1 191 ? 24.859 -18.281 3.373 1 92.94 191 ARG B C 1
ATOM 3103 O O . ARG B 1 191 ? 24.531 -19.094 4.25 1 92.94 191 ARG B O 1
ATOM 3110 N N . LYS B 1 192 ? 26.109 -18.188 2.922 1 92.75 192 LYS B N 1
ATOM 3111 C CA . LYS B 1 192 ? 27.188 -19.062 3.4 1 92.75 192 LYS B CA 1
ATOM 3112 C C . LYS B 1 192 ? 27.656 -18.641 4.785 1 92.75 192 LYS B C 1
ATOM 3114 O O . LYS B 1 192 ? 28.172 -19.469 5.555 1 92.75 192 LYS B O 1
ATOM 3119 N N . SER B 1 193 ? 27.469 -17.344 5.023 1 90.12 193 SER B N 1
ATOM 3120 C CA . SER B 1 193 ? 27.984 -16.797 6.27 1 90.12 193 SER B CA 1
ATOM 3121 C C . SER B 1 193 ? 26.984 -16.984 7.414 1 90.12 193 SER B C 1
ATOM 3123 O O . SER B 1 193 ? 27.312 -16.734 8.578 1 90.12 193 SER B O 1
ATOM 3125 N N . ILE B 1 194 ? 25.844 -17.328 7.18 1 83.19 194 ILE B N 1
ATOM 3126 C CA . ILE B 1 194 ? 24.859 -17.453 8.25 1 83.19 194 ILE B CA 1
ATOM 3127 C C . ILE B 1 194 ? 24.547 -18.938 8.5 1 83.19 194 ILE B C 1
ATOM 3129 O O . ILE B 1 194 ? 24.609 -19.75 7.582 1 83.19 194 ILE B O 1
#